Protein AF-A0A6A4VUD3-F1 (afdb_monomer_lite)

Structure (mmCIF, N/CA/C/O backbone):
data_AF-A0A6A4VUD3-F1
#
_entry.id   AF-A0A6A4VUD3-F1
#
loop_
_atom_site.group_PDB
_atom_site.id
_atom_site.type_symbol
_atom_site.label_atom_id
_atom_site.label_alt_id
_atom_site.label_comp_id
_atom_site.label_asym_id
_atom_site.label_entity_id
_atom_site.label_seq_id
_atom_site.pdbx_PDB_ins_code
_atom_site.Cartn_x
_atom_site.Cartn_y
_atom_site.Cartn_z
_atom_site.occupancy
_atom_site.B_iso_or_equiv
_atom_site.auth_seq_id
_atom_site.auth_comp_id
_atom_site.auth_asym_id
_atom_site.auth_atom_id
_atom_site.pdbx_PDB_model_num
ATOM 1 N N . MET A 1 1 ? 8.828 24.201 6.295 1.00 48.22 1 MET A N 1
ATOM 2 C CA . MET A 1 1 ? 9.411 23.206 5.362 1.00 48.22 1 MET A CA 1
ATOM 3 C C . MET A 1 1 ? 9.014 23.513 3.926 1.00 48.22 1 MET A C 1
ATOM 5 O O . MET A 1 1 ? 9.882 23.499 3.075 1.00 48.22 1 MET A O 1
ATOM 9 N N . PHE A 1 2 ? 7.766 23.915 3.685 1.00 53.97 2 PHE A N 1
ATOM 10 C CA . PHE A 1 2 ? 7.379 24.713 2.520 1.00 53.97 2 PHE A CA 1
ATOM 11 C C . PHE A 1 2 ? 7.100 26.137 3.000 1.00 53.97 2 PHE A C 1
ATOM 13 O O . PHE A 1 2 ? 6.564 26.294 4.096 1.00 53.97 2 PHE A O 1
ATOM 20 N N . GLY A 1 3 ? 7.533 27.161 2.265 1.00 50.88 3 GLY A N 1
ATOM 21 C CA . GLY A 1 3 ? 7.106 28.534 2.554 1.00 50.88 3 GLY A CA 1
ATOM 22 C C . GLY A 1 3 ? 5.672 28.762 2.071 1.00 50.88 3 GLY A C 1
ATOM 23 O O . GLY A 1 3 ? 5.200 28.024 1.206 1.00 50.88 3 GLY A O 1
ATOM 24 N N . ASP A 1 4 ? 5.014 29.824 2.543 1.00 54.38 4 ASP A N 1
ATOM 25 C CA . ASP A 1 4 ? 3.637 30.198 2.149 1.00 54.38 4 ASP A CA 1
ATOM 26 C C . ASP A 1 4 ? 3.449 30.364 0.625 1.00 54.38 4 ASP A C 1
ATOM 28 O O . ASP A 1 4 ? 2.333 30.381 0.116 1.00 54.38 4 ASP A O 1
ATOM 32 N N . ARG A 1 5 ? 4.555 30.465 -0.123 1.00 57.94 5 ARG A N 1
ATOM 33 C CA . ARG A 1 5 ? 4.596 30.639 -1.581 1.00 57.94 5 ARG A CA 1
ATOM 34 C C . ARG A 1 5 ? 4.678 29.335 -2.390 1.00 57.94 5 ARG A C 1
ATOM 36 O O . ARG A 1 5 ? 4.616 29.410 -3.612 1.00 57.94 5 ARG A O 1
ATOM 43 N N . GLN A 1 6 ? 4.855 28.164 -1.767 1.00 66.44 6 GLN A N 1
ATOM 44 C CA . GLN A 1 6 ? 4.996 26.877 -2.477 1.00 66.44 6 GLN A CA 1
ATOM 45 C C . GLN A 1 6 ? 4.337 25.716 -1.711 1.00 66.44 6 GLN A C 1
ATOM 47 O O . GLN A 1 6 ? 5.043 24.880 -1.150 1.00 66.44 6 GLN A O 1
ATOM 52 N N . PRO A 1 7 ? 2.996 25.634 -1.666 1.00 72.81 7 PRO A N 1
ATOM 53 C CA . PRO A 1 7 ? 2.314 24.518 -1.015 1.00 72.81 7 PRO A CA 1
ATOM 54 C C . PRO A 1 7 ? 2.674 23.169 -1.673 1.00 72.81 7 PRO A C 1
ATOM 56 O O . PRO A 1 7 ? 2.957 23.123 -2.876 1.00 72.81 7 PRO A O 1
ATOM 59 N N . PRO A 1 8 ? 2.657 22.056 -0.913 1.00 80.44 8 PRO A N 1
ATOM 60 C CA . PRO A 1 8 ? 2.875 20.735 -1.483 1.00 80.44 8 PRO A CA 1
ATOM 61 C C . PRO A 1 8 ? 1.734 20.404 -2.447 1.00 80.44 8 PRO A C 1
ATOM 63 O O . PRO A 1 8 ? 0.557 20.481 -2.098 1.00 80.44 8 PRO A O 1
ATOM 66 N N . ALA A 1 9 ? 2.093 20.021 -3.665 1.00 81.88 9 ALA A N 1
ATOM 67 C CA . ALA A 1 9 ? 1.135 19.677 -4.706 1.00 81.88 9 ALA A CA 1
ATOM 68 C C . ALA A 1 9 ? 0.648 18.223 -4.572 1.00 81.88 9 ALA A C 1
ATOM 70 O O . ALA A 1 9 ? -0.494 17.911 -4.910 1.00 81.88 9 ALA A O 1
ATOM 71 N N . MET A 1 10 ? 1.483 17.334 -4.025 1.00 86.38 10 MET A N 1
ATOM 72 C CA . MET A 1 10 ? 1.063 16.006 -3.576 1.00 86.38 10 MET A CA 1
ATOM 73 C C . MET A 1 10 ? 1.982 15.465 -2.479 1.00 86.38 10 MET A C 1
ATOM 75 O O . MET A 1 10 ? 3.083 15.969 -2.265 1.00 86.38 10 MET A O 1
ATOM 79 N N . PHE A 1 11 ? 1.559 14.377 -1.841 1.00 85.62 11 PHE A N 1
ATOM 80 C CA . PHE A 1 11 ? 2.422 13.522 -1.036 1.00 85.62 11 PHE A CA 1
ATOM 81 C C . PHE A 1 11 ? 2.721 12.216 -1.779 1.00 85.62 11 PHE A C 1
ATOM 83 O O . PHE A 1 11 ? 1.830 11.401 -2.039 1.00 85.62 11 PHE A O 1
ATOM 90 N N . GLY A 1 12 ? 3.994 12.003 -2.096 1.00 74.75 12 GLY A N 1
ATOM 91 C CA . GLY A 1 12 ? 4.517 10.740 -2.587 1.00 74.75 12 GLY A CA 1
ATOM 92 C C . GLY A 1 12 ? 4.528 9.686 -1.484 1.00 74.75 12 GLY A C 1
ATOM 93 O O . GLY A 1 12 ? 5.087 9.910 -0.412 1.00 74.75 12 GLY A O 1
ATOM 94 N N . CYS A 1 13 ? 3.930 8.521 -1.729 1.00 71.38 13 CYS A N 1
ATOM 95 C CA . CYS A 1 13 ? 4.134 7.361 -0.860 1.00 71.38 13 CYS A CA 1
ATOM 96 C C . CYS A 1 13 ? 5.482 6.724 -1.196 1.00 71.38 13 CYS A C 1
ATOM 98 O O . CYS A 1 13 ? 5.595 6.064 -2.230 1.00 71.38 13 CYS A O 1
ATOM 100 N N . SER A 1 14 ? 6.488 6.896 -0.334 1.00 58.22 14 SER A N 1
ATOM 101 C CA . SER A 1 14 ? 7.755 6.204 -0.560 1.00 58.22 14 SER A CA 1
ATOM 102 C C . SER A 1 14 ? 7.587 4.708 -0.297 1.00 58.22 14 SER A C 1
ATOM 104 O O . SER A 1 14 ? 7.007 4.292 0.709 1.00 58.22 14 SER A O 1
ATOM 106 N N . SER A 1 15 ? 8.126 3.879 -1.192 1.00 52.06 15 SER A N 1
ATOM 107 C CA . SER A 1 15 ? 8.236 2.423 -1.011 1.00 52.06 15 SER A CA 1
ATOM 108 C C . SER A 1 15 ? 9.250 2.040 0.083 1.00 52.06 15 SER A C 1
ATOM 110 O O . SER A 1 15 ? 9.605 0.877 0.218 1.00 52.06 15 SER A O 1
ATOM 112 N N . GLY A 1 16 ? 9.815 3.018 0.801 1.00 38.66 16 GLY A N 1
ATOM 113 C CA . GLY A 1 16 ? 10.961 2.877 1.699 1.00 38.66 16 GLY A CA 1
ATOM 114 C C . GLY A 1 16 ? 10.610 2.853 3.185 1.00 38.66 16 GLY A C 1
ATOM 115 O O . GLY A 1 16 ? 11.385 3.377 3.985 1.00 38.66 16 GLY A O 1
ATOM 116 N N . THR A 1 17 ? 9.463 2.299 3.581 1.00 31.08 17 THR A N 1
ATOM 117 C CA . THR A 1 17 ? 9.112 2.189 5.006 1.00 31.08 17 THR A CA 1
ATOM 118 C C . THR A 1 17 ? 8.615 0.813 5.391 1.00 31.08 17 THR A C 1
ATOM 120 O O . THR A 1 17 ? 7.594 0.338 4.899 1.00 31.08 17 THR A O 1
ATOM 123 N N . THR A 1 18 ? 9.281 0.251 6.386 1.00 33.78 18 THR A N 1
ATOM 124 C CA . THR A 1 18 ? 8.828 -0.862 7.209 1.00 33.78 18 THR A CA 1
ATOM 125 C C . THR A 1 18 ? 7.771 -0.333 8.186 1.00 33.78 18 THR A C 1
ATOM 127 O O . THR A 1 18 ? 8.076 0.086 9.298 1.00 33.78 18 THR A O 1
ATOM 130 N N . GLY A 1 19 ? 6.520 -0.224 7.719 1.00 44.88 19 GLY A N 1
ATOM 131 C CA . GLY A 1 19 ? 5.388 0.324 8.483 1.00 44.88 19 GLY A CA 1
ATOM 132 C C . GLY A 1 19 ? 4.463 1.220 7.647 1.00 44.88 19 GLY A C 1
ATOM 133 O O . GLY A 1 19 ? 4.246 0.973 6.461 1.00 44.88 19 GLY A O 1
ATOM 134 N N . ARG A 1 20 ? 3.891 2.274 8.256 1.00 42.91 20 ARG A N 1
ATOM 135 C CA . ARG A 1 20 ? 3.111 3.288 7.515 1.00 42.91 20 ARG A CA 1
ATOM 136 C C . ARG A 1 20 ? 4.016 3.983 6.487 1.00 42.91 20 ARG A C 1
ATOM 138 O O . ARG A 1 20 ? 5.039 4.545 6.869 1.00 42.91 20 ARG A O 1
ATOM 145 N N . ALA A 1 21 ? 3.596 3.972 5.218 1.00 55.03 21 ALA A N 1
ATOM 146 C CA . ALA A 1 21 ? 4.251 4.676 4.111 1.00 55.03 21 ALA A CA 1
ATOM 147 C C . ALA A 1 21 ? 4.629 6.113 4.501 1.00 55.03 21 ALA A C 1
ATOM 149 O O . ALA A 1 21 ? 3.755 6.883 4.911 1.00 55.03 21 ALA A O 1
ATOM 150 N N . LYS A 1 22 ? 5.911 6.480 4.349 1.00 66.75 22 LYS A N 1
ATOM 151 C CA . LYS A 1 22 ? 6.366 7.875 4.474 1.00 66.75 22 LYS A CA 1
ATOM 152 C C . LYS A 1 22 ? 5.592 8.710 3.455 1.00 66.75 22 LYS A C 1
ATOM 154 O O . LYS A 1 22 ? 5.577 8.382 2.267 1.00 66.75 22 LYS A O 1
ATOM 159 N N . LEU A 1 23 ? 4.964 9.782 3.930 1.00 75.62 23 LEU A N 1
ATOM 160 C CA . LEU A 1 23 ? 4.346 10.799 3.089 1.00 75.62 23 LEU A CA 1
ATOM 161 C C . LEU A 1 23 ? 5.409 11.848 2.772 1.00 75.62 23 LEU A C 1
ATOM 163 O O . LEU A 1 23 ? 5.705 12.711 3.594 1.00 75.62 23 LEU A O 1
ATOM 167 N N . ILE A 1 24 ? 6.020 11.719 1.599 1.00 79.81 24 ILE A N 1
ATOM 168 C CA . ILE A 1 24 ? 7.062 12.617 1.101 1.00 79.81 24 ILE A CA 1
ATOM 169 C C . ILE A 1 24 ? 6.363 13.782 0.406 1.00 79.81 24 ILE A C 1
ATOM 171 O O . ILE A 1 24 ? 5.692 13.556 -0.599 1.00 79.81 24 ILE A O 1
ATOM 175 N N . PRO A 1 25 ? 6.447 15.011 0.923 1.00 81.94 25 PRO A N 1
ATOM 176 C CA . PRO A 1 25 ? 5.811 16.136 0.265 1.00 81.94 25 PRO A CA 1
ATOM 177 C C . PRO A 1 25 ? 6.563 16.492 -1.021 1.00 81.94 25 PRO A C 1
ATOM 179 O O . PRO A 1 25 ? 7.790 16.533 -1.038 1.00 81.94 25 PRO A O 1
ATOM 182 N N . ILE A 1 26 ? 5.820 16.759 -2.091 1.00 79.69 26 ILE A N 1
ATOM 183 C CA . ILE A 1 26 ? 6.361 17.094 -3.410 1.00 79.69 26 ILE A CA 1
ATOM 184 C C . ILE A 1 26 ? 5.827 18.467 -3.815 1.00 79.69 26 ILE A C 1
ATOM 186 O O . ILE A 1 26 ? 4.614 18.699 -3.814 1.00 79.69 26 ILE A O 1
ATOM 190 N N . SER A 1 27 ? 6.730 19.390 -4.147 1.00 77.88 27 SER A N 1
ATOM 191 C CA . SER A 1 27 ? 6.359 20.701 -4.694 1.00 77.88 27 SER A CA 1
ATOM 192 C C . SER A 1 27 ? 5.841 20.574 -6.134 1.00 77.88 27 SER A C 1
ATOM 194 O O . SER A 1 27 ? 6.136 19.599 -6.820 1.00 77.88 27 SER A O 1
ATOM 196 N N . ALA A 1 28 ? 5.111 21.577 -6.634 1.00 76.25 28 ALA A N 1
ATOM 197 C CA . ALA A 1 28 ? 4.695 21.606 -8.043 1.00 76.25 28 ALA A CA 1
ATOM 198 C C . ALA A 1 28 ? 5.894 21.513 -9.011 1.00 76.25 28 ALA A C 1
ATOM 200 O O . ALA A 1 28 ? 5.818 20.811 -10.012 1.00 76.25 28 ALA A O 1
ATOM 201 N N . ARG A 1 29 ? 7.030 22.138 -8.663 1.00 71.06 29 ARG A N 1
ATOM 202 C CA . ARG A 1 29 ? 8.289 22.028 -9.419 1.00 71.06 29 ARG A CA 1
ATOM 203 C C . ARG A 1 29 ? 8.883 20.617 -9.359 1.00 71.06 29 ARG A C 1
ATOM 205 O O . ARG A 1 29 ? 9.349 20.122 -10.371 1.00 71.06 29 ARG A O 1
ATOM 212 N N . GLY A 1 30 ? 8.823 19.951 -8.204 1.00 68.19 30 GLY A N 1
ATOM 213 C CA . GLY A 1 30 ? 9.257 18.553 -8.066 1.00 68.19 30 GLY A CA 1
ATOM 214 C C . GLY A 1 30 ? 8.349 17.541 -8.782 1.00 68.19 30 GLY A C 1
ATOM 215 O O . GLY A 1 30 ? 8.758 16.408 -9.012 1.00 68.19 30 GLY A O 1
ATOM 216 N N . LEU A 1 31 ? 7.124 17.942 -9.131 1.00 67.00 31 LEU A N 1
ATOM 217 C CA . LEU A 1 31 ? 6.171 17.169 -9.932 1.00 67.00 31 LEU A CA 1
ATOM 218 C C . LEU A 1 31 ? 6.374 17.333 -11.442 1.00 67.00 31 LEU A C 1
ATOM 220 O O . LEU A 1 31 ? 5.863 16.501 -12.194 1.00 67.00 31 LEU A O 1
ATOM 224 N N . ASP A 1 32 ? 7.118 18.351 -11.893 1.00 65.00 32 ASP A N 1
ATOM 225 C CA . ASP A 1 32 ? 7.431 18.590 -13.310 1.00 65.00 32 ASP A CA 1
ATOM 226 C C . ASP A 1 32 ? 8.533 17.648 -13.829 1.00 65.00 32 ASP A C 1
ATOM 228 O O . ASP A 1 32 ? 9.509 18.003 -14.486 1.00 65.00 32 ASP A O 1
ATOM 232 N N . PHE A 1 33 ? 8.349 16.374 -13.505 1.00 58.47 33 PHE A N 1
ATOM 233 C CA . PHE A 1 33 ? 9.180 15.258 -13.915 1.00 58.47 33 PHE A CA 1
ATOM 234 C C . PHE A 1 33 ? 9.116 15.044 -15.440 1.00 58.47 33 PHE A C 1
ATOM 236 O O . PHE A 1 33 ? 10.004 14.430 -16.022 1.00 58.47 33 PHE A O 1
ATOM 243 N N . THR A 1 34 ? 8.082 15.576 -16.106 1.00 49.38 34 THR A N 1
ATOM 244 C CA . THR A 1 34 ? 7.882 15.451 -17.558 1.00 49.38 34 THR A CA 1
ATOM 245 C C . THR A 1 34 ? 8.868 16.311 -18.341 1.00 49.38 34 THR A C 1
ATOM 247 O O . THR A 1 34 ? 9.446 15.797 -19.290 1.00 49.38 34 THR A O 1
ATOM 250 N N . ALA A 1 35 ? 9.129 17.564 -17.949 1.00 51.12 35 ALA A N 1
ATOM 251 C CA . ALA A 1 35 ? 10.166 18.380 -18.594 1.00 51.12 35 ALA A CA 1
ATOM 252 C C . ALA A 1 35 ? 11.569 17.768 -18.417 1.00 51.12 35 ALA A C 1
ATOM 254 O O . ALA A 1 35 ? 12.383 17.779 -19.337 1.00 51.12 35 ALA A O 1
ATOM 255 N N . MET A 1 36 ? 11.815 17.156 -17.257 1.00 55.09 36 MET A N 1
ATOM 256 C CA . MET A 1 36 ? 13.069 16.489 -16.900 1.00 55.09 36 MET A CA 1
ATOM 257 C C . MET A 1 36 ? 13.301 15.192 -17.697 1.00 55.09 36 MET A C 1
ATOM 259 O O . MET A 1 36 ? 14.375 14.997 -18.260 1.00 55.09 36 MET A O 1
ATOM 263 N N . VAL A 1 37 ? 12.288 14.326 -17.814 1.00 55.09 37 VAL A N 1
ATOM 264 C CA . VAL A 1 37 ? 12.354 13.099 -18.632 1.00 55.09 37 VAL A CA 1
ATOM 265 C C . VAL A 1 37 ? 12.295 13.411 -20.136 1.00 55.09 37 VAL A C 1
ATOM 267 O O . VAL A 1 37 ? 12.931 12.730 -20.937 1.00 55.09 37 VAL A O 1
ATOM 270 N N . ALA A 1 38 ? 11.580 14.462 -20.548 1.00 49.38 38 ALA A N 1
ATOM 271 C CA . ALA A 1 38 ? 11.576 14.930 -21.934 1.00 49.38 38 ALA A CA 1
ATOM 272 C C . ALA A 1 38 ? 12.927 15.543 -22.338 1.00 49.38 38 ALA A C 1
ATOM 274 O O . ALA A 1 38 ? 13.391 15.285 -23.444 1.00 49.38 38 ALA A O 1
ATOM 275 N N . GLY A 1 39 ? 13.601 16.276 -21.442 1.00 50.47 39 GLY A N 1
ATOM 276 C CA . GLY A 1 39 ? 15.002 16.674 -21.621 1.00 50.47 39 GLY A CA 1
ATOM 277 C C . GLY A 1 39 ? 15.933 15.458 -21.709 1.00 50.47 39 GLY A C 1
ATOM 278 O O . GLY A 1 39 ? 16.760 15.375 -22.613 1.00 50.47 39 GLY A O 1
ATOM 279 N N . PHE A 1 40 ? 15.718 14.456 -20.849 1.00 51.38 40 PHE A N 1
ATOM 280 C CA . PHE A 1 40 ? 16.481 13.201 -20.809 1.00 51.38 40 PHE A CA 1
ATOM 281 C C . PHE A 1 40 ? 16.442 12.408 -22.131 1.00 51.38 40 PHE A C 1
ATOM 283 O O . PHE A 1 40 ? 17.481 11.932 -22.583 1.00 51.38 40 PHE A O 1
ATOM 290 N N . TYR A 1 41 ? 15.275 12.285 -22.776 1.00 51.66 41 TYR A N 1
ATOM 291 C CA . TYR A 1 41 ? 15.155 11.624 -24.086 1.00 51.66 41 TYR A CA 1
ATOM 292 C C . TYR A 1 41 ? 15.453 12.555 -25.273 1.00 51.66 41 TYR A C 1
ATOM 294 O O . TYR A 1 41 ? 15.824 12.081 -26.345 1.00 51.66 41 TYR A O 1
ATOM 302 N N . GLY A 1 42 ? 15.277 13.868 -25.101 1.00 47.19 42 GLY A N 1
ATOM 303 C CA . GLY A 1 42 ? 15.281 14.841 -26.191 1.00 47.19 42 GLY A CA 1
ATOM 304 C C . GLY A 1 42 ? 16.631 15.484 -26.525 1.00 47.19 42 GLY A C 1
ATOM 305 O O . GLY A 1 42 ? 16.857 15.758 -27.701 1.00 47.19 42 GLY A O 1
ATOM 306 N N . SER A 1 43 ? 17.517 15.746 -25.550 1.00 43.72 43 SER A N 1
ATOM 307 C CA . SER A 1 43 ? 18.684 16.627 -25.783 1.00 43.72 43 SER A CA 1
ATOM 308 C C . SER A 1 43 ? 20.071 15.991 -25.643 1.00 43.72 43 SER A C 1
ATOM 310 O O . SER A 1 43 ? 20.984 16.461 -26.309 1.00 43.72 43 SER A O 1
ATOM 312 N N . GLU A 1 44 ? 20.261 14.943 -24.831 1.00 44.25 44 GLU A N 1
ATOM 313 C CA . GLU A 1 44 ? 21.619 14.485 -24.444 1.00 44.25 44 GLU A CA 1
ATOM 314 C C . GLU A 1 44 ? 21.983 13.053 -24.888 1.00 44.25 44 GLU A C 1
ATOM 316 O O . GLU A 1 44 ? 23.157 12.687 -24.894 1.00 44.25 44 GLU A O 1
ATOM 321 N N . GLN A 1 45 ? 21.016 12.218 -25.293 1.00 50.75 45 GLN A N 1
ATOM 322 C CA . GLN A 1 45 ? 21.310 10.819 -25.648 1.00 50.75 45 GLN A CA 1
ATOM 323 C C . GLN A 1 45 ? 21.892 10.630 -27.053 1.00 50.75 45 GLN A C 1
ATOM 325 O O . GLN A 1 45 ? 22.608 9.657 -27.253 1.00 50.75 45 GLN A O 1
ATOM 330 N N . ARG A 1 46 ? 21.642 11.535 -28.009 1.00 49.56 46 ARG A N 1
ATOM 331 C CA . ARG A 1 46 ? 22.015 11.330 -29.426 1.00 49.56 46 ARG A CA 1
ATOM 332 C C . ARG A 1 46 ? 23.524 11.227 -29.672 1.00 49.56 46 ARG A C 1
ATOM 334 O O . ARG A 1 46 ? 23.925 10.470 -30.551 1.00 49.56 46 ARG A O 1
ATOM 341 N N . ASP A 1 47 ? 24.326 11.945 -28.887 1.00 45.59 47 ASP A N 1
ATOM 342 C CA . ASP A 1 47 ? 25.784 12.012 -29.064 1.00 45.59 47 ASP A CA 1
ATOM 343 C C . ASP A 1 47 ? 26.549 11.033 -28.153 1.00 45.59 47 ASP A C 1
ATOM 345 O O . ASP A 1 47 ? 27.701 10.700 -28.425 1.00 45.59 47 ASP A O 1
ATOM 349 N N . LEU A 1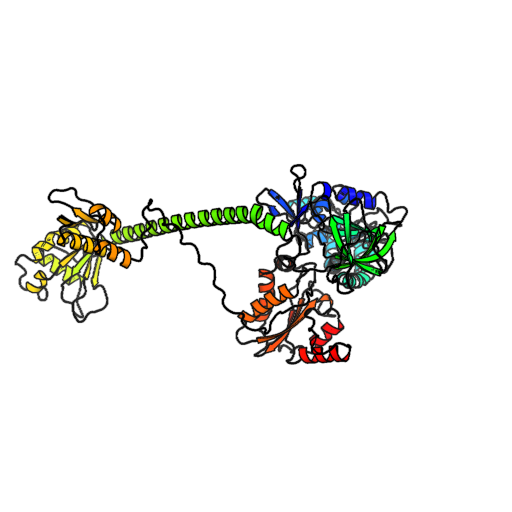 48 ? 25.915 10.540 -27.080 1.00 47.53 48 LEU A N 1
ATOM 350 C CA . LEU A 1 48 ? 26.539 9.655 -26.088 1.00 47.53 48 LEU A CA 1
ATOM 351 C C . LEU A 1 48 ? 26.125 8.183 -26.240 1.00 47.53 48 LEU A C 1
ATOM 353 O O . LEU A 1 48 ? 26.866 7.306 -25.797 1.00 47.53 48 LEU A O 1
ATOM 357 N N . LEU A 1 49 ? 24.959 7.896 -26.837 1.00 51.78 49 LEU A N 1
ATOM 358 C CA . LEU A 1 49 ? 24.360 6.561 -26.908 1.00 51.78 49 LEU A CA 1
ATOM 359 C C . LEU A 1 49 ? 23.603 6.362 -28.242 1.00 51.78 49 LEU A C 1
ATOM 361 O O . LEU A 1 49 ? 22.797 7.212 -28.610 1.00 51.78 49 LEU A O 1
ATOM 365 N N . PRO A 1 50 ? 23.754 5.234 -28.964 1.00 53.06 50 PRO A N 1
ATOM 366 C CA . PRO A 1 50 ? 22.924 4.925 -30.132 1.00 53.06 50 PRO A CA 1
ATOM 367 C C . PRO A 1 50 ? 21.526 4.461 -29.682 1.00 53.06 50 PRO A C 1
ATOM 369 O O . PRO A 1 50 ? 21.166 3.295 -29.823 1.00 53.06 50 PRO A O 1
ATOM 372 N N . ILE A 1 51 ? 20.751 5.356 -29.067 1.00 52.47 51 ILE A N 1
ATOM 373 C CA . ILE A 1 51 ? 19.406 5.067 -28.562 1.00 52.47 51 ILE A CA 1
ATOM 374 C C . ILE A 1 51 ? 18.363 5.594 -29.544 1.00 52.47 51 ILE A C 1
ATOM 376 O O . ILE A 1 51 ? 18.362 6.768 -29.913 1.00 52.47 51 ILE A O 1
ATOM 380 N N . SER A 1 52 ? 17.444 4.715 -29.939 1.00 55.97 52 SER A N 1
ATOM 381 C CA . SER A 1 52 ? 16.313 5.072 -30.787 1.00 55.97 52 SER A CA 1
ATOM 382 C C . SER A 1 52 ? 15.177 5.724 -29.987 1.00 55.97 52 SER A C 1
ATOM 384 O O . SER A 1 52 ? 14.844 5.278 -28.888 1.00 55.97 52 SER A O 1
ATOM 386 N N . LEU A 1 53 ? 14.545 6.752 -30.566 1.00 59.38 53 LEU A N 1
ATOM 387 C CA . LEU A 1 53 ? 13.247 7.305 -30.134 1.00 59.38 53 LEU A CA 1
ATOM 388 C C . LEU A 1 53 ? 12.060 6.511 -30.720 1.00 59.38 53 LEU A C 1
ATOM 390 O O . LEU A 1 53 ? 10.939 7.016 -30.782 1.00 59.38 53 LEU A O 1
ATOM 394 N N . GLY A 1 54 ? 12.314 5.294 -31.207 1.00 66.44 54 GLY A N 1
ATOM 395 C CA . GLY A 1 54 ? 11.309 4.396 -31.760 1.00 66.44 54 GLY A CA 1
ATOM 396 C C . GLY A 1 54 ? 10.212 4.021 -30.761 1.00 66.44 54 GLY A C 1
ATOM 397 O O . GLY A 1 54 ? 10.311 4.263 -29.556 1.00 66.44 54 GLY A O 1
ATOM 398 N N . ARG A 1 55 ? 9.145 3.412 -31.286 1.00 80.19 55 ARG A N 1
ATOM 399 C CA . ARG A 1 55 ? 7.958 3.001 -30.523 1.00 80.19 55 ARG A CA 1
ATOM 400 C C . ARG A 1 55 ? 8.351 2.147 -29.315 1.00 80.19 55 ARG A C 1
ATOM 402 O O . ARG A 1 55 ? 9.070 1.155 -29.461 1.00 80.19 55 ARG A O 1
ATOM 409 N N . SER A 1 56 ? 7.842 2.513 -28.140 1.00 84.88 56 SER A N 1
ATOM 410 C CA . SER A 1 56 ? 8.085 1.787 -26.895 1.00 84.88 56 SER A CA 1
ATOM 411 C C . SER A 1 56 ? 6.891 0.934 -26.472 1.00 84.88 56 SER A C 1
ATOM 413 O O . SER A 1 56 ? 5.765 1.426 -26.353 1.00 84.88 56 SER A O 1
ATOM 415 N N . LEU A 1 57 ? 7.154 -0.342 -26.186 1.00 90.19 57 LEU A N 1
ATOM 416 C CA . LEU A 1 57 ? 6.237 -1.206 -25.455 1.00 90.19 57 LEU A CA 1
ATOM 417 C C . LEU A 1 57 ? 6.401 -0.944 -23.954 1.00 90.19 57 LEU A C 1
ATOM 419 O O . LEU A 1 57 ? 7.463 -1.174 -23.373 1.00 90.19 57 LEU A O 1
ATOM 423 N N . SER A 1 58 ? 5.314 -0.519 -23.318 1.00 85.06 58 SER A N 1
ATOM 424 C CA . SER A 1 58 ? 5.234 -0.350 -21.869 1.00 85.06 58 SER A CA 1
ATOM 425 C C . SER A 1 58 ? 3.839 -0.705 -21.357 1.00 85.06 58 SER A C 1
ATOM 427 O O . SER A 1 58 ? 2.857 -0.725 -22.102 1.00 85.06 58 SER A O 1
ATOM 429 N N . THR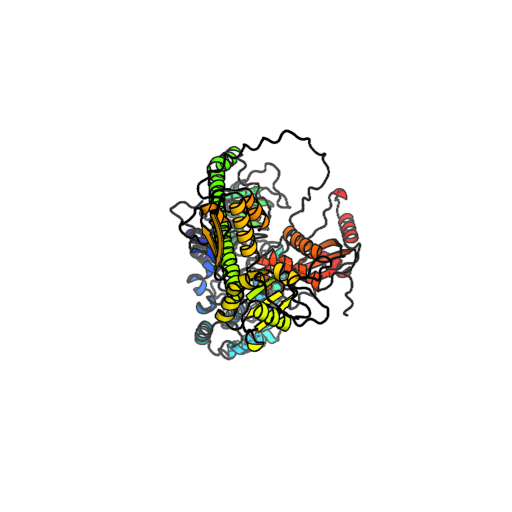 A 1 59 ? 3.747 -0.996 -20.061 1.00 85.81 59 THR A N 1
ATOM 430 C CA . THR A 1 59 ? 2.470 -1.240 -19.379 1.00 85.81 59 THR A CA 1
ATOM 431 C C . THR A 1 59 ? 2.264 -0.213 -18.283 1.00 85.81 59 THR A C 1
ATOM 433 O O . THR A 1 59 ? 3.185 0.056 -17.508 1.00 85.81 59 THR A O 1
ATOM 436 N N . PHE A 1 60 ? 1.043 0.298 -18.160 1.00 83.38 60 PHE A N 1
ATOM 437 C CA . PHE A 1 60 ? 0.690 1.277 -17.143 1.00 83.38 60 PHE A CA 1
ATOM 438 C C . PHE A 1 60 ? -0.567 0.843 -16.395 1.00 83.38 60 PHE A C 1
ATOM 440 O O . PHE A 1 60 ? -1.579 0.543 -17.015 1.00 83.38 60 PHE A O 1
ATOM 447 N N . CYS A 1 61 ? -0.495 0.838 -15.064 1.00 83.12 61 CYS A N 1
ATOM 448 C CA . CYS A 1 61 ? -1.639 0.606 -14.188 1.00 83.12 61 CYS A CA 1
ATOM 449 C C . CYS A 1 61 ? -1.955 1.907 -13.452 1.00 83.12 61 CYS A C 1
ATOM 451 O O . CYS A 1 61 ? -1.107 2.436 -12.725 1.00 83.12 61 CYS A O 1
ATOM 453 N N . ALA A 1 62 ? -3.185 2.392 -13.602 1.00 82.19 62 ALA A N 1
ATOM 454 C CA . ALA A 1 62 ? -3.645 3.629 -13.000 1.00 82.19 62 ALA A CA 1
ATOM 455 C C . ALA A 1 62 ? -3.475 3.591 -11.469 1.00 82.19 62 ALA A C 1
ATOM 457 O O . ALA A 1 62 ? -3.963 2.666 -10.803 1.00 82.19 62 ALA A O 1
ATOM 458 N N . PRO A 1 63 ? -2.783 4.580 -10.875 1.00 76.56 63 PRO A N 1
ATOM 459 C CA . PRO A 1 63 ? -2.610 4.639 -9.435 1.00 76.56 63 PRO A CA 1
ATOM 460 C C . PRO A 1 63 ? -3.940 4.961 -8.748 1.00 76.56 63 PRO A C 1
ATOM 462 O O . PRO A 1 63 ? -4.707 5.814 -9.188 1.00 76.56 63 PRO A O 1
ATOM 465 N N . ARG A 1 64 ? -4.184 4.326 -7.597 1.00 76.69 64 ARG A N 1
ATOM 466 C CA . ARG A 1 64 ? -5.268 4.734 -6.696 1.00 76.69 64 ARG A CA 1
ATOM 467 C C . ARG A 1 64 ? -4.771 5.831 -5.768 1.00 76.69 64 ARG A C 1
ATOM 469 O O . ARG A 1 64 ? -3.842 5.608 -4.988 1.00 76.69 64 ARG A O 1
ATOM 476 N N . TYR A 1 65 ? -5.407 6.992 -5.841 1.00 83.25 65 TYR A N 1
ATOM 477 C CA . TYR A 1 65 ? -5.089 8.127 -4.986 1.00 83.25 65 TYR A CA 1
ATOM 478 C C . TYR A 1 65 ? -5.863 8.080 -3.671 1.00 83.25 65 TYR A C 1
ATOM 480 O O . TYR A 1 65 ? -7.011 7.644 -3.611 1.00 83.25 65 TYR A O 1
ATOM 488 N N . ARG A 1 66 ? -5.212 8.558 -2.614 1.00 84.69 66 ARG A N 1
ATOM 489 C CA . ARG A 1 66 ? -5.845 8.962 -1.355 1.00 84.69 66 ARG A CA 1
ATOM 490 C C . ARG A 1 66 ? -5.720 10.476 -1.217 1.00 84.69 66 ARG A C 1
ATOM 492 O O . ARG A 1 66 ? -4.991 11.098 -1.985 1.00 84.69 66 ARG A O 1
ATOM 499 N N . PHE A 1 67 ? -6.399 11.057 -0.239 1.00 86.62 67 PHE A N 1
ATOM 500 C CA . PHE A 1 67 ? -6.349 12.493 0.018 1.00 86.62 67 PHE A CA 1
ATOM 501 C C . PHE A 1 67 ? -6.106 12.749 1.505 1.00 86.62 67 PHE A C 1
ATOM 503 O O . PHE A 1 67 ? -6.517 11.942 2.340 1.00 86.62 67 PHE A O 1
ATOM 510 N N . THR A 1 68 ? -5.387 13.824 1.829 1.00 84.69 68 THR A N 1
ATOM 511 C CA . THR A 1 68 ? -5.307 14.346 3.202 1.00 84.69 68 THR A CA 1
ATOM 512 C C . THR A 1 68 ? -6.659 14.929 3.621 1.00 84.69 68 THR A C 1
ATOM 514 O O . THR A 1 68 ? -7.493 15.222 2.764 1.00 84.69 68 THR A O 1
ATOM 517 N N . ASP A 1 69 ? -6.853 15.189 4.917 1.00 82.88 69 ASP A N 1
ATOM 518 C CA . ASP A 1 69 ? -8.063 15.861 5.430 1.00 82.88 69 ASP A CA 1
ATOM 519 C C . ASP A 1 69 ? -8.272 17.255 4.806 1.00 82.88 69 ASP A C 1
ATOM 521 O O . ASP A 1 69 ? -9.395 17.728 4.667 1.00 82.88 69 ASP A O 1
ATOM 525 N N . SER A 1 70 ? -7.182 17.895 4.373 1.00 83.62 70 SER A N 1
ATOM 526 C CA . SER A 1 70 ? -7.175 19.166 3.640 1.00 83.62 70 SER A CA 1
ATOM 527 C C . SER A 1 70 ? -7.336 19.031 2.116 1.00 83.62 70 SER A C 1
ATOM 529 O O . SER A 1 70 ? -7.250 20.031 1.409 1.00 83.62 70 SER A O 1
ATOM 531 N N . GLY A 1 71 ? -7.537 17.819 1.588 1.00 85.81 71 GLY A N 1
ATOM 532 C CA . GLY A 1 71 ? -7.773 17.563 0.162 1.00 85.81 71 GLY A CA 1
ATOM 533 C C . GLY A 1 71 ? -6.521 17.409 -0.714 1.00 85.81 71 GLY A C 1
ATOM 534 O O . GLY A 1 71 ? -6.638 17.363 -1.937 1.00 85.81 71 GLY A O 1
ATOM 535 N N . ILE A 1 72 ? -5.318 17.298 -0.140 1.00 87.44 72 ILE A N 1
ATOM 536 C CA . ILE A 1 72 ? -4.065 17.145 -0.901 1.00 87.44 72 ILE A CA 1
ATOM 537 C C . ILE A 1 72 ? -3.894 15.688 -1.339 1.00 87.44 72 ILE A C 1
ATOM 539 O O . ILE A 1 72 ? -4.041 14.761 -0.542 1.00 87.44 72 ILE A O 1
ATOM 543 N N . LYS A 1 73 ? -3.548 15.477 -2.611 1.00 87.25 73 LYS A N 1
ATOM 544 C CA . LYS A 1 73 ? -3.387 14.150 -3.220 1.00 87.25 73 LYS A CA 1
ATOM 545 C C . LYS A 1 73 ? -2.239 13.357 -2.576 1.00 87.25 73 LYS A C 1
ATOM 547 O O . LYS A 1 73 ? -1.147 13.879 -2.378 1.00 87.25 73 LYS A O 1
ATOM 552 N N . ILE A 1 74 ? -2.464 12.069 -2.324 1.00 85.81 74 ILE A N 1
ATOM 553 C CA . ILE A 1 74 ? -1.497 11.096 -1.801 1.00 85.81 74 ILE A CA 1
ATOM 554 C C . ILE A 1 74 ? -1.414 9.913 -2.775 1.00 85.81 74 ILE A C 1
ATOM 556 O O . ILE A 1 74 ? -2.425 9.256 -3.037 1.00 85.81 74 ILE A O 1
ATOM 560 N N . GLY A 1 75 ? -0.226 9.593 -3.292 1.00 78.25 75 GLY A N 1
ATOM 561 C CA . GLY A 1 75 ? -0.069 8.482 -4.237 1.00 78.25 75 GLY A CA 1
ATOM 562 C C . GLY A 1 75 ? 1.349 8.279 -4.768 1.00 78.25 75 GLY A C 1
ATOM 563 O O . GLY A 1 75 ? 2.314 8.802 -4.219 1.00 78.25 75 GLY A O 1
ATOM 564 N N . SER A 1 76 ? 1.477 7.487 -5.836 1.00 77.12 76 SER A N 1
ATOM 565 C CA . SER A 1 76 ? 2.755 7.281 -6.531 1.00 77.12 76 SER A CA 1
ATOM 566 C C . SER A 1 76 ? 3.104 8.507 -7.375 1.00 77.12 76 SER A C 1
ATOM 568 O O . SER A 1 76 ? 2.322 8.903 -8.241 1.00 77.12 76 SER A O 1
ATOM 570 N N . VAL A 1 77 ? 4.280 9.092 -7.133 1.00 72.75 77 VAL A N 1
ATOM 571 C CA . VAL A 1 77 ? 4.782 10.254 -7.889 1.00 72.75 77 VAL A CA 1
ATOM 572 C C . VAL A 1 77 ? 5.022 9.865 -9.348 1.00 72.75 77 VAL A C 1
ATOM 574 O O . VAL A 1 77 ? 4.474 10.495 -10.245 1.00 72.75 77 VAL A O 1
ATOM 577 N N . MET A 1 78 ? 5.730 8.754 -9.580 1.00 71.00 78 MET A N 1
ATOM 578 C CA . MET A 1 78 ? 6.037 8.252 -10.925 1.00 71.00 78 MET A CA 1
ATOM 579 C C . MET A 1 78 ? 4.772 7.948 -11.733 1.00 71.00 78 MET A C 1
ATOM 581 O O . MET A 1 78 ? 4.641 8.378 -12.872 1.00 71.00 78 MET A O 1
ATOM 585 N N . ALA A 1 79 ? 3.804 7.249 -11.134 1.00 74.00 79 ALA A N 1
ATOM 586 C CA . ALA A 1 79 ? 2.570 6.924 -11.845 1.00 74.00 79 ALA A CA 1
ATOM 587 C C . ALA A 1 79 ? 1.748 8.181 -12.180 1.00 74.00 79 ALA A C 1
ATOM 589 O O . ALA A 1 79 ? 1.043 8.195 -13.178 1.00 74.00 79 ALA A O 1
ATOM 590 N N . THR A 1 80 ? 1.859 9.239 -11.372 1.00 73.50 80 THR A N 1
ATOM 591 C CA . THR A 1 80 ? 1.218 10.534 -11.651 1.00 73.50 80 THR A CA 1
ATOM 592 C C . THR A 1 80 ? 1.921 11.271 -12.789 1.00 73.50 80 THR A C 1
ATOM 594 O O . THR A 1 80 ? 1.253 11.808 -13.662 1.00 73.50 80 THR A O 1
ATOM 597 N N . ALA A 1 81 ? 3.257 11.264 -12.814 1.00 68.56 81 ALA A N 1
ATOM 598 C CA . ALA A 1 81 ? 4.044 11.900 -13.870 1.00 68.56 81 ALA A CA 1
ATOM 599 C C . ALA A 1 81 ? 3.842 11.242 -15.246 1.00 68.56 81 ALA A C 1
ATOM 601 O O . ALA A 1 81 ? 3.772 11.929 -16.260 1.00 68.56 81 ALA A O 1
ATOM 602 N N . MET A 1 82 ? 3.697 9.915 -15.274 1.00 68.31 82 MET A N 1
ATOM 603 C CA . MET A 1 82 ? 3.498 9.134 -16.501 1.00 68.31 82 MET A CA 1
ATOM 604 C C . MET A 1 82 ? 2.136 9.364 -17.174 1.00 68.31 82 MET A C 1
ATOM 606 O O . MET A 1 82 ? 1.960 8.947 -18.309 1.00 68.31 82 MET A O 1
ATOM 610 N N . GLN A 1 83 ? 1.181 10.039 -16.524 1.00 67.31 83 GLN A N 1
ATOM 611 C CA . GLN A 1 83 ? -0.105 10.418 -17.134 1.00 67.31 83 GLN A CA 1
ATOM 612 C C . GLN A 1 83 ? -0.004 11.659 -18.045 1.00 67.31 83 GLN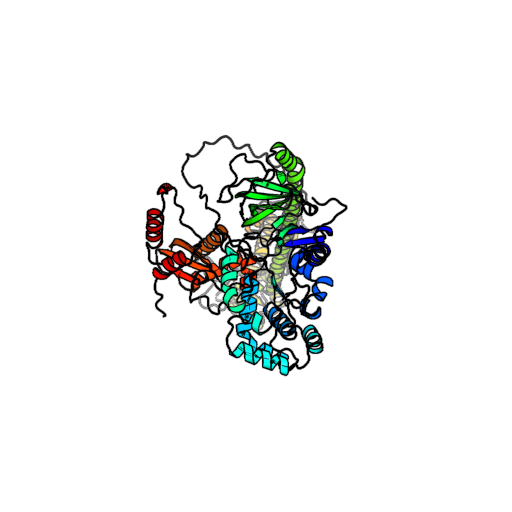 A C 1
ATOM 614 O O . GLN A 1 83 ? -1.027 12.214 -18.443 1.00 67.31 83 GLN A O 1
ATOM 619 N N . SER A 1 84 ? 1.207 12.138 -18.353 1.00 64.81 84 SER A N 1
ATOM 620 C CA . SER A 1 84 ? 1.405 13.315 -19.198 1.00 64.81 84 SER A CA 1
ATOM 621 C C . SER A 1 84 ? 1.244 13.005 -20.700 1.00 64.81 84 SER A C 1
ATOM 623 O O . SER A 1 84 ? 1.558 11.897 -21.149 1.00 64.81 84 SER A O 1
ATOM 625 N N . PRO A 1 85 ? 0.811 13.987 -21.519 1.00 63.25 85 PRO A N 1
ATOM 626 C CA . PRO A 1 85 ? 0.661 13.805 -22.967 1.00 63.25 85 PRO A CA 1
ATOM 627 C C . PRO A 1 85 ? 1.947 13.337 -23.667 1.00 63.25 85 PRO A C 1
ATOM 629 O O . PRO A 1 85 ? 1.893 12.523 -24.584 1.00 63.25 85 PRO A O 1
ATOM 632 N N . THR A 1 86 ? 3.114 13.790 -23.199 1.00 60.00 86 THR A N 1
ATOM 633 C CA . THR A 1 86 ? 4.423 13.430 -23.765 1.00 60.00 86 THR A CA 1
ATOM 634 C C . THR A 1 86 ? 4.737 11.941 -23.622 1.00 60.00 86 THR A C 1
ATOM 636 O O . THR A 1 86 ? 5.245 11.334 -24.561 1.00 60.00 86 THR A O 1
ATOM 639 N N . ALA A 1 87 ? 4.394 11.328 -22.483 1.00 61.81 87 ALA A N 1
ATOM 640 C CA . ALA A 1 87 ? 4.601 9.895 -22.264 1.00 61.81 87 ALA A CA 1
ATOM 641 C C . ALA A 1 87 ? 3.723 9.035 -23.193 1.00 61.81 87 ALA A C 1
ATOM 643 O O . ALA A 1 87 ? 4.127 7.948 -23.599 1.00 61.81 87 ALA A O 1
ATOM 644 N N . THR A 1 88 ? 2.551 9.550 -23.580 1.00 63.91 88 THR A N 1
ATOM 645 C CA . THR A 1 88 ? 1.629 8.860 -24.495 1.00 63.91 88 THR A CA 1
ATOM 646 C C . THR A 1 88 ? 2.153 8.859 -25.940 1.00 63.91 88 THR A C 1
ATOM 648 O O . THR A 1 88 ? 1.939 7.899 -26.669 1.00 63.91 88 THR A O 1
ATOM 651 N N . LEU A 1 89 ? 2.885 9.898 -26.363 1.00 64.69 89 LEU A N 1
ATOM 652 C CA . LEU A 1 89 ? 3.363 10.033 -27.749 1.00 64.69 89 LEU A CA 1
ATOM 653 C C . LEU A 1 89 ? 4.440 9.009 -28.149 1.00 64.69 89 LEU A C 1
ATOM 655 O O . LEU A 1 89 ? 4.574 8.703 -29.332 1.00 64.69 89 LEU A O 1
ATOM 659 N N . LEU A 1 90 ? 5.208 8.491 -27.187 1.00 65.19 90 LEU A N 1
ATOM 660 C CA . LEU A 1 90 ? 6.307 7.545 -27.434 1.00 65.19 90 LEU A CA 1
ATOM 661 C C . LEU A 1 90 ? 5.902 6.073 -27.227 1.00 65.19 90 LEU A C 1
ATOM 663 O O . LEU A 1 90 ? 6.618 5.165 -27.656 1.00 65.19 90 LEU A O 1
ATOM 667 N N . GLY A 1 91 ? 4.767 5.824 -26.571 1.00 76.12 91 GLY A N 1
ATOM 668 C CA . GLY A 1 91 ? 4.296 4.484 -26.224 1.00 76.12 91 GLY A CA 1
ATOM 669 C C . GLY A 1 91 ? 3.353 3.871 -27.262 1.00 76.12 91 GLY A C 1
ATOM 670 O O . GLY A 1 91 ? 2.688 4.566 -28.024 1.00 76.12 91 GLY A O 1
ATOM 671 N N . THR A 1 92 ? 3.238 2.543 -27.261 1.00 85.50 92 THR A N 1
ATOM 672 C CA . THR A 1 92 ? 2.182 1.821 -27.999 1.00 85.50 92 THR A CA 1
ATOM 673 C C . THR A 1 92 ? 0.824 1.857 -27.292 1.00 85.50 92 THR A C 1
ATOM 675 O O . THR A 1 92 ? -0.181 1.440 -27.864 1.00 85.50 92 THR A O 1
ATOM 678 N N . LEU A 1 93 ? 0.786 2.313 -26.038 1.00 87.62 93 LEU A N 1
ATOM 679 C CA . LEU A 1 93 ? -0.392 2.282 -25.182 1.00 87.62 93 LEU A CA 1
ATOM 680 C C . LEU A 1 93 ? -1.295 3.507 -25.435 1.00 87.62 93 LEU A C 1
ATOM 682 O O . LEU A 1 93 ? -0.819 4.635 -25.300 1.00 87.62 93 LEU A O 1
ATOM 686 N N . PRO A 1 94 ? -2.591 3.327 -25.749 1.00 88.69 94 PRO A N 1
ATOM 687 C CA . PRO A 1 94 ? -3.502 4.452 -25.936 1.00 88.69 94 PRO A CA 1
ATOM 688 C C . PRO A 1 94 ? -3.876 5.124 -24.596 1.00 88.69 94 PRO A C 1
ATOM 690 O O . PRO A 1 94 ? -3.911 4.439 -23.564 1.00 88.69 94 PRO A O 1
ATOM 693 N N . PRO A 1 95 ? -4.221 6.430 -24.586 1.00 86.75 95 PRO A N 1
ATOM 694 C CA . PRO A 1 95 ? -4.626 7.157 -23.376 1.00 86.75 95 PRO A CA 1
ATOM 695 C C . PRO A 1 95 ? -5.733 6.463 -22.573 1.00 86.75 95 PRO A C 1
ATOM 697 O O . PRO A 1 95 ? -5.712 6.450 -21.343 1.00 86.75 95 PRO A O 1
ATOM 700 N N . GLU A 1 96 ? -6.692 5.842 -23.258 1.00 89.94 96 GLU A N 1
ATOM 701 C CA . GLU A 1 96 ? -7.830 5.158 -22.649 1.00 89.94 96 GLU A CA 1
ATOM 702 C C . GLU A 1 96 ? -7.384 3.977 -21.782 1.00 89.94 96 GLU A C 1
ATOM 704 O O . GLU A 1 96 ? -7.939 3.758 -20.701 1.00 89.94 96 GLU A O 1
ATOM 709 N N . ALA A 1 97 ? -6.333 3.262 -22.195 1.00 89.56 97 ALA A N 1
ATOM 710 C CA . ALA A 1 97 ? -5.765 2.160 -21.423 1.00 89.56 97 ALA A CA 1
ATOM 711 C C . ALA A 1 97 ? -5.041 2.644 -20.155 1.00 89.56 97 ALA A C 1
ATOM 713 O O . ALA A 1 97 ? -4.942 1.896 -19.184 1.00 89.56 97 ALA A O 1
ATOM 714 N N . MET A 1 98 ? -4.602 3.908 -20.101 1.00 86.31 98 MET A N 1
ATOM 715 C CA . MET A 1 98 ? -3.927 4.465 -18.921 1.00 86.31 98 MET A CA 1
ATOM 716 C C . MET A 1 98 ? -4.867 4.673 -17.722 1.00 86.31 98 MET A C 1
ATOM 718 O O . MET A 1 98 ? -4.415 4.977 -16.619 1.00 86.31 98 MET A O 1
ATOM 722 N N . THR A 1 99 ? -6.176 4.497 -17.911 1.00 88.38 99 THR A N 1
ATOM 723 C CA . THR A 1 99 ? -7.186 4.591 -16.846 1.00 88.38 99 THR A CA 1
ATOM 724 C C . THR A 1 99 ? -7.437 3.261 -16.124 1.00 88.38 99 THR A C 1
ATOM 726 O O . THR A 1 99 ? -8.096 3.238 -15.081 1.00 88.38 99 THR A O 1
ATOM 729 N N . ILE A 1 100 ? -6.893 2.150 -16.634 1.00 89.19 100 ILE A N 1
ATOM 730 C CA . ILE A 1 100 ? -7.108 0.807 -16.086 1.00 89.19 100 ILE A CA 1
ATOM 731 C C . ILE A 1 100 ? -6.397 0.675 -14.734 1.00 89.19 100 ILE A C 1
ATOM 733 O O . ILE A 1 100 ? -5.179 0.782 -14.639 1.00 89.19 100 ILE A O 1
ATOM 737 N N . GLY A 1 101 ? -7.160 0.426 -13.667 1.00 83.06 101 GLY A N 1
ATOM 738 C CA . GLY A 1 101 ? -6.634 0.261 -12.303 1.00 83.06 101 GLY A CA 1
ATOM 739 C C . GLY A 1 101 ? -6.346 -1.186 -11.881 1.00 83.06 101 GLY A C 1
ATOM 740 O O . GLY A 1 101 ? -5.967 -1.410 -10.729 1.00 83.06 101 GLY A O 1
ATOM 741 N N . ASP A 1 102 ? -6.583 -2.155 -12.767 1.00 85.88 102 ASP A N 1
ATOM 742 C CA . ASP A 1 102 ? -6.327 -3.583 -12.560 1.00 85.88 102 ASP A CA 1
ATOM 743 C C . ASP A 1 102 ? -4.993 -3.987 -13.208 1.00 85.88 102 ASP A C 1
ATOM 745 O O . ASP A 1 102 ? -4.727 -3.644 -14.360 1.00 85.88 102 ASP A O 1
ATOM 749 N N . GLN A 1 103 ? -4.127 -4.679 -12.463 1.00 79.75 103 GLN A N 1
ATOM 750 C CA . GLN A 1 103 ? -2.758 -4.958 -12.911 1.00 79.75 103 GLN A CA 1
ATOM 751 C C . GLN A 1 103 ? -2.693 -5.997 -14.033 1.00 79.75 103 GLN A C 1
ATOM 753 O O . GLN A 1 103 ? -1.898 -5.823 -14.956 1.00 79.75 103 GLN A O 1
ATOM 758 N N . GLU A 1 104 ? -3.503 -7.055 -13.974 1.00 85.75 104 GLU A N 1
ATOM 759 C CA . GLU A 1 104 ? -3.516 -8.092 -15.011 1.00 85.75 104 GLU A CA 1
ATOM 760 C C . GLU A 1 104 ? -4.131 -7.551 -16.299 1.00 85.75 104 GLU A C 1
ATOM 762 O O . GLU A 1 104 ? -3.544 -7.701 -17.371 1.00 85.75 104 GLU A O 1
ATOM 767 N N . ALA A 1 105 ? -5.244 -6.820 -16.193 1.00 90.12 105 ALA A N 1
ATOM 768 C CA . ALA A 1 105 ? -5.859 -6.156 -17.335 1.00 90.12 105 ALA A CA 1
ATOM 769 C C . ALA A 1 105 ? -4.911 -5.132 -17.979 1.00 90.12 105 ALA A C 1
ATOM 771 O O . ALA A 1 105 ? -4.809 -5.080 -19.203 1.00 90.12 105 ALA A O 1
ATOM 772 N N . SER A 1 106 ? -4.167 -4.362 -17.177 1.00 90.81 106 SER A N 1
ATOM 773 C CA . SER A 1 106 ? -3.179 -3.397 -17.685 1.00 90.81 106 SER A CA 1
ATOM 774 C C . SER A 1 106 ? -2.043 -4.076 -18.456 1.00 90.81 106 SER A C 1
ATOM 776 O O . SER A 1 106 ? -1.638 -3.586 -19.511 1.00 90.81 106 SER A O 1
ATOM 778 N N . LYS A 1 107 ? -1.534 -5.216 -17.957 1.00 92.25 107 LYS A N 1
ATOM 779 C CA . LYS A 1 107 ? -0.520 -6.017 -18.664 1.00 92.25 107 LYS A CA 1
ATOM 780 C C . LYS A 1 107 ? -1.074 -6.569 -19.972 1.00 92.25 107 LYS A C 1
ATOM 782 O O . LYS A 1 107 ? -0.435 -6.418 -21.008 1.00 92.25 107 LYS A O 1
ATOM 787 N N . TYR A 1 108 ? -2.269 -7.156 -19.926 1.00 96.06 108 TYR A N 1
ATOM 788 C CA . TYR A 1 108 ? -2.918 -7.743 -21.093 1.00 96.06 108 TYR A CA 1
ATOM 789 C C . TYR A 1 108 ? -3.148 -6.707 -22.195 1.00 96.06 108 TYR A C 1
ATOM 791 O O . TYR A 1 108 ? -2.734 -6.913 -23.332 1.00 96.06 108 TYR A O 1
ATOM 799 N N . VAL A 1 109 ? -3.756 -5.566 -21.857 1.00 95.56 109 VAL A N 1
ATOM 800 C CA . VAL A 1 109 ? -4.030 -4.491 -22.820 1.00 95.56 109 VAL A CA 1
ATOM 801 C C . VAL A 1 109 ? -2.726 -3.888 -23.349 1.00 95.56 109 VAL A C 1
ATOM 803 O O . VAL A 1 109 ? -2.601 -3.700 -24.557 1.00 95.56 109 VAL A O 1
ATOM 806 N N . GLY A 1 110 ? -1.727 -3.644 -22.494 1.00 93.69 110 GLY A N 1
ATOM 807 C CA . GLY A 1 110 ? -0.434 -3.121 -22.942 1.00 93.69 110 GLY A CA 1
ATOM 808 C C . GLY A 1 110 ? 0.300 -4.055 -23.906 1.00 93.69 110 GLY A C 1
ATOM 809 O O . GLY A 1 110 ? 0.776 -3.602 -24.947 1.00 93.69 110 GLY A O 1
ATOM 810 N N . LEU A 1 111 ? 0.317 -5.362 -23.621 1.00 96.06 111 LEU A N 1
ATOM 811 C CA . LEU A 1 111 ? 0.862 -6.365 -24.539 1.00 96.06 111 LEU A CA 1
ATOM 812 C C . LEU A 1 111 ? 0.061 -6.436 -25.837 1.00 96.06 111 LEU A C 1
ATOM 814 O O . LEU A 1 111 ? 0.662 -6.437 -26.904 1.00 96.06 111 LEU A O 1
ATOM 818 N N . LEU A 1 112 ? -1.273 -6.452 -25.771 1.00 96.12 112 LEU A N 1
ATOM 819 C CA . LEU A 1 112 ? -2.125 -6.528 -26.959 1.00 96.12 112 LEU A CA 1
ATOM 820 C C . LEU A 1 112 ? -1.844 -5.368 -27.923 1.00 96.12 112 LEU A C 1
ATOM 822 O O . LEU A 1 112 ? -1.643 -5.602 -29.111 1.00 96.12 112 LEU A O 1
ATOM 826 N N . PHE A 1 113 ? -1.776 -4.132 -27.418 1.00 94.44 113 PHE A N 1
ATOM 827 C CA . PHE A 1 113 ? -1.471 -2.962 -28.245 1.00 94.44 113 PHE A CA 1
ATOM 828 C C . PHE A 1 113 ? -0.011 -2.912 -28.707 1.00 94.44 113 PHE A C 1
ATOM 830 O O . PHE A 1 113 ? 0.245 -2.474 -29.824 1.00 94.44 113 PHE A O 1
ATOM 837 N N . GLY A 1 114 ? 0.949 -3.376 -27.905 1.00 94.06 114 GLY A N 1
ATOM 838 C CA . GLY A 1 114 ? 2.345 -3.424 -28.342 1.00 94.06 114 GLY A CA 1
ATOM 839 C C . GLY A 1 114 ? 2.627 -4.504 -29.385 1.00 94.06 114 GLY A C 1
ATOM 840 O O . GLY A 1 114 ? 3.337 -4.246 -30.348 1.00 94.06 114 GLY A O 1
ATOM 841 N N . LEU A 1 115 ? 2.021 -5.689 -29.261 1.00 96.00 115 LEU A N 1
ATOM 842 C CA . LEU A 1 115 ? 2.187 -6.801 -30.207 1.00 96.00 115 LEU A CA 1
ATOM 843 C C . LEU A 1 115 ? 1.680 -6.472 -31.620 1.00 96.00 115 LEU A C 1
ATOM 845 O O . LEU A 1 115 ? 2.172 -7.055 -32.593 1.00 96.00 115 LEU A O 1
ATOM 849 N N . ARG A 1 116 ? 0.739 -5.525 -31.738 1.00 93.56 116 ARG A N 1
ATOM 850 C CA . ARG A 1 116 ? 0.258 -4.994 -33.023 1.00 93.56 116 ARG A CA 1
ATOM 851 C C . ARG A 1 116 ? 1.361 -4.344 -33.842 1.00 93.56 116 ARG A C 1
ATOM 853 O O . ARG A 1 116 ? 1.353 -4.475 -35.058 1.00 93.56 116 ARG A O 1
ATOM 860 N N . ASP A 1 117 ? 2.299 -3.659 -33.193 1.00 91.19 117 ASP A N 1
ATOM 861 C CA . ASP A 1 117 ? 3.322 -2.881 -33.883 1.00 91.19 117 ASP A CA 1
ATOM 862 C C . ASP A 1 117 ? 4.618 -3.700 -34.027 1.00 91.19 117 ASP A C 1
ATOM 864 O O . ASP A 1 117 ? 5.340 -3.896 -33.049 1.00 91.19 117 ASP A O 1
ATOM 868 N N . PRO A 1 118 ? 4.969 -4.198 -35.227 1.00 90.94 118 PRO A N 1
ATOM 869 C CA . PRO A 1 118 ? 6.224 -4.923 -35.425 1.00 90.94 118 PRO A CA 1
ATOM 870 C C . PRO A 1 118 ? 7.462 -4.018 -35.304 1.00 90.94 118 PRO A C 1
ATOM 872 O O . PRO A 1 118 ? 8.582 -4.527 -35.259 1.00 90.94 118 PRO A O 1
ATOM 875 N N . ASN A 1 119 ? 7.282 -2.692 -35.260 1.00 89.19 119 ASN A N 1
ATOM 876 C CA . ASN A 1 119 ? 8.357 -1.708 -35.172 1.00 89.19 119 ASN A CA 1
ATOM 877 C C . ASN A 1 119 ? 8.611 -1.229 -33.741 1.00 89.19 119 ASN A C 1
ATOM 879 O O . ASN A 1 119 ? 9.190 -0.162 -33.563 1.00 89.19 119 ASN A O 1
ATOM 883 N N . VAL A 1 120 ? 8.179 -1.971 -32.720 1.00 90.81 120 VAL A N 1
ATOM 884 C CA . VAL A 1 120 ? 8.624 -1.696 -31.351 1.00 90.81 120 VAL A CA 1
ATOM 885 C C . VAL A 1 120 ? 10.145 -1.829 -31.294 1.00 90.81 120 VAL A C 1
ATOM 887 O O . VAL A 1 120 ? 10.708 -2.875 -31.612 1.00 90.81 120 VAL A O 1
ATOM 890 N N . GLU A 1 121 ? 10.809 -0.755 -30.877 1.00 86.94 121 GLU A N 1
ATOM 891 C CA . GLU A 1 121 ? 12.273 -0.690 -30.780 1.00 86.94 121 GLU A CA 1
ATOM 892 C C . GLU A 1 121 ? 12.746 -0.754 -29.325 1.00 86.94 121 GLU A C 1
ATOM 894 O O . GLU A 1 121 ? 13.924 -1.005 -29.051 1.00 86.94 121 GLU A O 1
ATOM 899 N N . ARG A 1 122 ? 11.818 -0.540 -28.383 1.00 84.25 122 ARG A N 1
ATOM 900 C CA . ARG A 1 122 ? 12.107 -0.427 -26.958 1.00 84.25 122 ARG A CA 1
ATOM 901 C C . ARG A 1 122 ? 11.105 -1.165 -26.092 1.00 84.25 122 ARG A C 1
ATOM 903 O O . ARG A 1 122 ? 9.909 -1.175 -26.377 1.00 84.25 122 ARG A O 1
ATOM 910 N N . LEU A 1 123 ? 11.605 -1.707 -24.991 1.00 88.06 123 LEU A N 1
ATOM 911 C CA . LEU A 1 123 ? 10.799 -2.253 -23.909 1.00 88.06 123 LEU A CA 1
ATOM 912 C C . LEU A 1 123 ? 11.105 -1.491 -22.620 1.00 88.06 123 LEU A C 1
ATOM 914 O O . LEU A 1 123 ? 12.196 -1.629 -22.062 1.00 88.06 123 LEU A O 1
ATOM 918 N N . ASP A 1 124 ? 10.145 -0.699 -22.149 1.00 82.75 124 ASP A N 1
ATOM 919 C CA . ASP A 1 124 ? 10.302 0.122 -20.951 1.00 82.75 124 ASP A CA 1
ATOM 920 C C . ASP A 1 124 ? 9.513 -0.477 -19.776 1.00 82.75 124 ASP A C 1
ATOM 922 O O . ASP A 1 124 ? 8.314 -0.761 -19.854 1.00 82.75 124 ASP A O 1
ATOM 926 N N . GLY A 1 125 ? 10.194 -0.643 -18.645 1.00 78.94 125 GLY A N 1
ATOM 927 C CA . GLY A 1 125 ? 9.614 -1.129 -17.399 1.00 78.94 125 GLY A CA 1
ATOM 928 C C . GLY A 1 125 ? 10.128 -0.343 -16.201 1.00 78.94 125 GLY A C 1
ATOM 929 O O . GLY A 1 125 ? 11.201 0.252 -16.224 1.00 78.94 125 GLY A O 1
ATOM 930 N N . SER A 1 126 ? 9.364 -0.333 -15.110 1.00 73.50 126 SER A N 1
ATOM 931 C CA . SER A 1 126 ? 9.772 0.408 -13.913 1.00 73.50 126 SER A CA 1
ATOM 932 C C . SER A 1 126 ? 10.872 -0.298 -13.112 1.00 73.50 126 SER A C 1
ATOM 934 O O . SER A 1 126 ? 11.685 0.380 -12.492 1.00 73.50 126 SER A O 1
ATOM 936 N N . PHE A 1 127 ? 10.881 -1.638 -13.098 1.00 76.19 127 PHE A N 1
ATOM 937 C CA . PHE A 1 127 ? 11.847 -2.487 -12.386 1.00 76.19 127 PHE A CA 1
ATOM 938 C C . PHE A 1 127 ? 12.047 -3.819 -13.114 1.00 76.19 127 PHE A C 1
ATOM 940 O O . PHE A 1 127 ? 11.119 -4.314 -13.758 1.00 76.19 127 PHE A O 1
ATOM 947 N N . ALA A 1 128 ? 13.233 -4.424 -12.969 1.00 80.81 128 ALA A N 1
ATOM 948 C CA . ALA A 1 128 ? 13.550 -5.706 -13.606 1.00 80.81 128 ALA A CA 1
ATOM 949 C C . ALA A 1 128 ? 12.580 -6.826 -13.179 1.00 80.81 128 ALA A C 1
ATOM 951 O O . ALA A 1 128 ? 12.245 -7.691 -13.982 1.00 80.81 128 ALA A O 1
ATOM 952 N N . SER A 1 129 ? 12.057 -6.775 -11.949 1.00 77.12 129 SER A N 1
ATOM 953 C CA . SER A 1 129 ? 11.002 -7.686 -11.490 1.00 77.12 129 SER A CA 1
ATOM 954 C C . SER A 1 129 ? 9.714 -7.537 -12.300 1.00 77.12 129 SER A C 1
ATOM 956 O O . SER A 1 129 ? 9.166 -8.526 -12.778 1.00 77.12 129 SER A O 1
ATOM 958 N N . ASN A 1 130 ? 9.257 -6.303 -12.521 1.00 79.12 130 ASN A N 1
ATOM 959 C CA . ASN A 1 130 ? 8.064 -6.034 -13.319 1.00 79.12 130 ASN A CA 1
ATOM 960 C C . ASN A 1 130 ? 8.266 -6.501 -14.761 1.00 79.12 130 ASN A C 1
ATOM 962 O O . ASN A 1 130 ? 7.350 -7.094 -15.326 1.00 79.12 130 ASN A O 1
ATOM 966 N N . MET A 1 131 ? 9.474 -6.312 -15.300 1.00 85.62 131 MET A N 1
ATOM 967 C CA . MET A 1 131 ? 9.862 -6.823 -16.611 1.00 85.62 131 MET A CA 1
ATOM 968 C C . MET A 1 131 ? 9.709 -8.342 -16.690 1.00 85.62 131 MET A C 1
ATOM 970 O O . MET A 1 131 ? 8.990 -8.845 -17.548 1.00 85.62 131 MET A O 1
ATOM 974 N N . PHE A 1 132 ? 10.300 -9.072 -15.740 1.00 87.19 132 PHE A N 1
ATOM 975 C CA . PHE A 1 132 ? 10.170 -10.525 -15.674 1.00 87.19 132 PHE A CA 1
ATOM 976 C C . PHE A 1 132 ? 8.701 -10.957 -15.581 1.00 87.19 132 PHE A C 1
ATOM 978 O O . PHE A 1 132 ? 8.261 -11.816 -16.339 1.00 87.19 132 PHE A O 1
ATOM 985 N N . THR A 1 133 ? 7.907 -10.321 -14.712 1.00 85.12 133 THR A N 1
ATOM 986 C CA . THR A 1 133 ? 6.481 -10.669 -14.589 1.00 85.12 133 THR A CA 1
ATOM 987 C C . THR A 1 133 ? 5.668 -10.349 -15.841 1.00 85.12 133 THR A C 1
ATOM 989 O O . THR A 1 133 ? 4.625 -10.960 -16.038 1.00 85.12 133 THR A O 1
ATOM 992 N N . LEU A 1 134 ? 6.090 -9.381 -16.660 1.00 90.88 134 LEU A N 1
ATOM 993 C CA . LEU A 1 134 ? 5.444 -9.061 -17.931 1.00 90.88 134 LEU A CA 1
ATOM 994 C C . LEU A 1 134 ? 5.781 -10.111 -18.992 1.00 90.88 134 LEU A C 1
ATOM 996 O O . LEU A 1 134 ? 4.884 -10.584 -19.681 1.00 90.88 134 LEU A O 1
ATOM 1000 N N . LEU A 1 135 ? 7.055 -10.498 -19.087 1.00 93.94 135 LEU A N 1
ATOM 1001 C CA . LEU A 1 135 ? 7.532 -11.535 -20.006 1.00 93.94 135 LEU A CA 1
ATOM 1002 C C . LEU A 1 135 ? 6.901 -12.893 -19.688 1.00 93.94 135 LEU A C 1
ATOM 1004 O O . LEU A 1 135 ? 6.413 -13.574 -20.586 1.00 93.94 135 LEU A O 1
ATOM 1008 N N . LYS A 1 136 ? 6.822 -13.245 -18.401 1.00 90.88 136 LYS A N 1
ATOM 1009 C CA . LYS A 1 136 ? 6.147 -14.466 -17.962 1.00 90.88 136 LYS A CA 1
ATOM 1010 C C . LYS A 1 136 ? 4.644 -14.426 -18.249 1.00 90.88 136 LY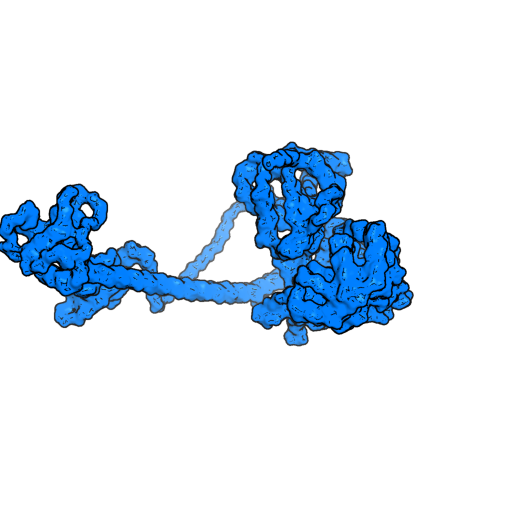S A C 1
ATOM 1012 O O . LYS A 1 136 ? 4.085 -15.397 -18.737 1.00 90.88 136 LYS A O 1
ATOM 1017 N N . PHE A 1 137 ? 4.000 -13.277 -18.038 1.00 91.94 137 PHE A N 1
ATOM 1018 C CA . PHE A 1 137 ? 2.592 -13.099 -18.395 1.00 91.94 137 PHE A CA 1
ATOM 1019 C C . PHE A 1 137 ? 2.360 -13.237 -19.909 1.00 91.94 137 PHE A C 1
ATOM 1021 O O . PHE A 1 137 ? 1.373 -13.831 -20.328 1.00 91.94 137 PHE A O 1
ATOM 1028 N N . LEU A 1 138 ? 3.268 -12.723 -20.745 1.00 96.56 138 LEU A N 1
ATOM 1029 C CA . LEU A 1 138 ? 3.207 -12.949 -22.189 1.00 96.56 138 LEU A CA 1
ATOM 1030 C C . LEU A 1 138 ? 3.267 -14.452 -22.507 1.00 96.56 138 LEU A C 1
ATOM 1032 O O . LEU A 1 138 ? 2.459 -14.925 -23.300 1.00 96.56 138 LEU A O 1
ATOM 1036 N N . GLU A 1 139 ? 4.167 -15.194 -21.860 1.00 95.94 139 GLU A N 1
ATOM 1037 C CA . GLU A 1 139 ? 4.288 -16.650 -22.012 1.00 95.94 139 GLU A CA 1
ATOM 1038 C C . GLU A 1 139 ? 3.034 -17.418 -21.604 1.00 95.94 139 GLU A C 1
ATOM 1040 O O . GLU A 1 139 ? 2.598 -18.313 -22.325 1.00 95.94 139 GLU A O 1
ATOM 1045 N N . ASP A 1 140 ? 2.411 -17.042 -20.496 1.00 94.12 140 ASP A N 1
ATOM 1046 C CA . ASP A 1 140 ? 1.259 -17.773 -19.977 1.00 94.12 140 ASP A CA 1
ATOM 1047 C C . ASP A 1 140 ? -0.049 -17.434 -20.728 1.00 94.12 140 ASP A C 1
ATOM 1049 O O . ASP A 1 140 ? -1.024 -18.187 -20.659 1.00 94.12 140 ASP A O 1
ATOM 1053 N N . HIS A 1 141 ? -0.093 -16.312 -21.463 1.00 95.69 141 HIS A N 1
ATOM 1054 C CA . HIS A 1 141 ? -1.326 -15.775 -22.058 1.00 95.69 141 HIS A CA 1
ATOM 1055 C C . HIS A 1 141 ? -1.278 -15.517 -23.575 1.00 95.69 141 HIS A C 1
ATOM 1057 O O . HIS A 1 141 ? -2.254 -14.991 -24.130 1.00 95.69 141 HIS A O 1
ATOM 1063 N N . TRP A 1 142 ? -0.200 -15.887 -24.278 1.00 97.56 142 TRP A N 1
ATOM 1064 C CA . TRP A 1 142 ? -0.020 -15.547 -25.697 1.00 97.56 142 TRP A CA 1
ATOM 1065 C C . TRP A 1 142 ? -1.160 -16.034 -26.604 1.00 97.56 142 TRP A C 1
ATOM 1067 O O . TRP A 1 142 ? -1.530 -15.319 -27.534 1.00 97.56 142 TRP A O 1
ATOM 1077 N N . GLN A 1 143 ? -1.778 -17.190 -26.329 1.00 97.50 143 GLN A N 1
ATOM 1078 C CA . GLN A 1 143 ? -2.876 -17.717 -27.154 1.00 97.50 143 GLN A CA 1
ATOM 1079 C C . GLN A 1 143 ? -4.100 -16.796 -27.119 1.00 97.50 143 GLN A C 1
ATOM 1081 O O . GLN A 1 143 ? -4.764 -16.584 -28.136 1.00 97.50 143 GLN A O 1
ATOM 1086 N N . SER A 1 144 ? -4.398 -16.228 -25.946 1.00 97.38 144 SER A N 1
ATOM 1087 C CA . SER A 1 144 ? -5.516 -15.291 -25.787 1.00 97.38 144 SER A CA 1
ATOM 1088 C C . SER A 1 144 ? -5.205 -13.963 -26.476 1.00 97.38 144 SER A C 1
ATOM 1090 O O . SER A 1 144 ? -6.046 -13.453 -27.217 1.00 97.38 144 SER A O 1
ATOM 1092 N N . LEU A 1 145 ? -3.970 -13.467 -26.329 1.00 97.81 145 LEU A N 1
ATOM 1093 C CA . LEU A 1 145 ? -3.495 -12.248 -26.992 1.00 97.81 145 LEU A CA 1
ATOM 1094 C C . LEU A 1 145 ? -3.563 -12.368 -28.524 1.00 97.81 145 LEU A C 1
ATOM 1096 O O . LEU A 1 145 ? -4.115 -11.492 -29.185 1.00 97.81 145 LEU A O 1
ATOM 1100 N N . VAL A 1 146 ? -3.074 -13.475 -29.092 1.00 98.12 146 VAL A N 1
ATOM 1101 C CA . VAL A 1 146 ? -3.136 -13.769 -30.535 1.00 98.12 146 VAL A CA 1
ATOM 1102 C C . VAL A 1 146 ? -4.581 -13.853 -31.025 1.00 98.12 146 VAL A C 1
ATOM 1104 O O . VAL A 1 146 ? -4.916 -13.291 -32.069 1.00 98.12 146 VAL A O 1
ATOM 1107 N N . ARG A 1 147 ? -5.460 -14.536 -30.284 1.00 97.75 147 ARG A N 1
ATOM 1108 C CA . ARG A 1 147 ? -6.880 -14.660 -30.639 1.00 97.75 147 ARG A CA 1
ATOM 1109 C C . ARG A 1 147 ? -7.571 -13.296 -30.680 1.00 97.75 147 ARG A C 1
ATOM 1111 O O . ARG A 1 147 ? -8.319 -13.029 -31.620 1.00 97.75 147 ARG A O 1
ATOM 1118 N N . ASP A 1 148 ? -7.345 -12.458 -29.677 1.00 97.44 148 ASP A N 1
ATOM 1119 C CA . ASP A 1 148 ? -7.977 -11.140 -29.570 1.00 97.44 148 ASP A CA 1
ATOM 1120 C C . ASP A 1 148 ? -7.436 -10.176 -30.627 1.00 97.44 148 ASP A C 1
ATOM 1122 O O . ASP A 1 148 ? -8.209 -9.445 -31.248 1.00 97.44 148 ASP A O 1
ATOM 1126 N N . LEU A 1 149 ? -6.134 -10.251 -30.915 1.00 96.69 149 LEU A N 1
ATOM 1127 C CA . LEU A 1 149 ? -5.495 -9.532 -32.013 1.00 96.69 149 LEU A CA 1
ATOM 1128 C C . LEU A 1 149 ? -6.085 -9.933 -33.374 1.00 96.69 149 LEU A C 1
ATOM 1130 O O . LEU A 1 149 ? -6.455 -9.079 -34.177 1.00 96.69 149 LEU A O 1
ATOM 1134 N N . ARG A 1 150 ? -6.254 -11.240 -33.611 1.00 97.88 150 ARG A N 1
ATOM 1135 C CA . ARG A 1 150 ? -6.864 -11.782 -34.835 1.00 97.88 150 ARG A CA 1
ATOM 1136 C C . ARG A 1 150 ? -8.308 -11.314 -35.016 1.00 97.88 150 ARG A C 1
ATOM 1138 O O . ARG A 1 150 ? -8.728 -11.059 -36.138 1.00 97.88 150 ARG A O 1
ATOM 1145 N N . ARG A 1 151 ? -9.072 -11.220 -33.924 1.00 96.56 151 ARG A N 1
ATOM 1146 C CA . ARG A 1 151 ? -10.474 -10.767 -33.931 1.00 96.56 151 ARG A CA 1
ATOM 1147 C C . ARG A 1 151 ? -10.622 -9.248 -33.937 1.00 96.56 151 ARG A C 1
ATOM 1149 O O . ARG A 1 151 ? -11.704 -8.771 -34.262 1.00 96.56 151 ARG A O 1
ATOM 1156 N N . GLY A 1 152 ? -9.585 -8.510 -33.545 1.00 96.25 152 GLY A N 1
ATOM 1157 C CA . GLY A 1 152 ? -9.655 -7.065 -33.354 1.00 96.25 152 GLY A CA 1
ATOM 1158 C C . GLY A 1 152 ? -10.551 -6.655 -32.189 1.00 96.25 152 GLY A C 1
ATOM 1159 O O . GLY A 1 152 ? -11.208 -5.624 -32.266 1.00 96.25 152 GLY A O 1
ATOM 1160 N N . ARG A 1 153 ? -10.652 -7.479 -31.139 1.00 95.75 153 ARG A N 1
ATOM 1161 C CA . ARG A 1 153 ? -11.556 -7.224 -30.009 1.00 95.75 153 ARG A CA 1
ATOM 1162 C C . ARG A 1 153 ? -11.049 -7.880 -28.730 1.00 95.75 153 ARG A C 1
ATOM 1164 O O . ARG A 1 153 ? -10.604 -9.024 -28.759 1.00 95.75 153 ARG A O 1
ATOM 1171 N N . LEU A 1 154 ? -11.175 -7.166 -27.615 1.00 95.81 154 LEU A N 1
ATOM 1172 C CA . LEU A 1 154 ? -10.763 -7.608 -26.283 1.00 95.81 154 LEU A CA 1
ATOM 1173 C C . LEU A 1 154 ? -11.702 -8.691 -25.718 1.00 95.81 154 LEU A C 1
ATOM 1175 O O . LEU A 1 154 ? -12.923 -8.515 -25.757 1.00 95.81 154 LEU A O 1
ATOM 1179 N N . ASP A 1 155 ? -11.151 -9.760 -25.132 1.00 93.06 155 ASP A N 1
ATOM 1180 C CA . ASP A 1 155 ? -11.916 -10.791 -24.411 1.00 93.06 155 ASP A CA 1
ATOM 1181 C C . ASP A 1 155 ? -12.744 -10.175 -23.270 1.00 93.06 155 ASP A C 1
ATOM 1183 O O . ASP A 1 155 ? -12.253 -9.366 -22.476 1.00 93.06 155 ASP A O 1
ATOM 1187 N N . GLU A 1 156 ? -14.008 -10.585 -23.161 1.00 91.69 156 GLU A N 1
ATOM 1188 C CA . GLU A 1 156 ? -14.939 -10.168 -22.107 1.00 91.69 156 GLU A CA 1
ATOM 1189 C C . GLU A 1 156 ? -14.427 -10.515 -20.694 1.00 91.69 156 GLU A C 1
ATOM 1191 O O . GLU A 1 156 ? -14.794 -9.853 -19.726 1.00 91.69 156 GLU A O 1
ATOM 1196 N N . LYS A 1 157 ? -13.521 -11.494 -20.566 1.00 92.19 157 LYS A N 1
ATOM 1197 C CA . LYS A 1 157 ? -12.868 -11.863 -19.299 1.00 92.19 157 LYS A CA 1
ATOM 1198 C C . LYS A 1 157 ? -11.853 -10.837 -18.793 1.00 92.19 157 LYS A C 1
ATOM 1200 O O . LYS A 1 157 ? -11.522 -10.866 -17.611 1.00 92.19 157 LYS A O 1
ATOM 1205 N N . VAL A 1 158 ? -11.333 -9.953 -19.650 1.00 93.50 158 VAL A N 1
ATOM 1206 C CA . VAL A 1 158 ? -10.347 -8.944 -19.226 1.00 93.50 158 VAL A CA 1
ATOM 1207 C C . VAL A 1 158 ? -11.023 -7.955 -18.280 1.00 93.50 158 VAL A C 1
ATOM 1209 O O . VAL A 1 158 ? -12.042 -7.373 -18.634 1.00 93.50 158 VAL A O 1
ATOM 1212 N N . ASN A 1 159 ? -10.471 -7.741 -17.088 1.00 92.88 159 ASN A N 1
ATOM 1213 C CA . ASN A 1 159 ? -11.101 -6.924 -16.050 1.00 92.88 159 ASN A CA 1
ATOM 1214 C C . ASN A 1 159 ? -10.989 -5.408 -16.327 1.00 92.88 159 ASN A C 1
ATOM 1216 O O . ASN A 1 159 ? -10.142 -4.713 -15.766 1.00 92.88 159 ASN A O 1
ATOM 1220 N N . VAL A 1 160 ? -11.850 -4.888 -17.205 1.00 94.19 160 VAL A N 1
ATOM 1221 C CA . VAL A 1 160 ? -11.981 -3.456 -17.531 1.00 94.19 160 VAL A CA 1
ATOM 1222 C C . VAL A 1 160 ? -13.439 -3.008 -17.445 1.00 94.19 160 VAL A C 1
ATOM 1224 O O . VAL A 1 160 ? -14.359 -3.811 -17.611 1.00 94.19 160 VAL A O 1
ATOM 1227 N N . THR A 1 161 ? -13.672 -1.716 -17.195 1.00 94.62 161 THR A N 1
ATOM 1228 C CA . THR A 1 161 ? -15.036 -1.169 -17.169 1.00 94.62 161 THR A CA 1
ATOM 1229 C C . THR A 1 161 ? -15.670 -1.212 -18.567 1.00 94.62 161 THR A C 1
ATOM 1231 O O . THR A 1 161 ? -14.942 -1.144 -19.562 1.00 94.62 161 THR A O 1
ATOM 1234 N N . PRO A 1 162 ? -17.012 -1.282 -18.678 1.00 94.56 162 PRO A N 1
ATOM 1235 C CA . PRO A 1 162 ? -17.690 -1.286 -19.976 1.00 94.56 162 PRO A CA 1
ATOM 1236 C C . PRO A 1 162 ? -17.320 -0.086 -20.858 1.00 94.56 162 PRO A C 1
ATOM 1238 O O . PRO A 1 162 ? -17.054 -0.260 -22.041 1.00 94.56 162 PRO A O 1
ATOM 1241 N N . GLU A 1 163 ? -17.212 1.106 -20.264 1.00 95.56 163 GLU A N 1
ATOM 1242 C CA . GLU A 1 163 ? -16.833 2.334 -20.975 1.00 95.56 163 GLU A CA 1
ATOM 1243 C C . GLU A 1 163 ? -15.404 2.261 -21.539 1.00 95.56 163 GLU A C 1
ATOM 1245 O O . GLU A 1 163 ? -15.166 2.598 -22.697 1.00 95.56 163 GLU A O 1
ATOM 1250 N N . VAL A 1 164 ? -14.437 1.795 -20.738 1.00 94.81 164 VAL A N 1
ATOM 1251 C CA . VAL A 1 164 ? -13.050 1.638 -21.200 1.00 94.81 164 VAL A CA 1
ATOM 1252 C C . VAL A 1 164 ? -12.973 0.553 -22.272 1.00 94.81 164 VAL A C 1
ATOM 1254 O O . VAL A 1 164 ? -12.305 0.745 -23.284 1.00 94.81 164 VAL A O 1
ATOM 1257 N N . ARG A 1 165 ? -13.698 -0.560 -22.104 1.00 96.31 165 ARG A N 1
ATOM 1258 C CA . ARG A 1 165 ? -13.770 -1.637 -23.099 1.00 96.31 165 ARG A CA 1
ATOM 1259 C C . ARG A 1 165 ? -14.285 -1.139 -24.444 1.00 96.31 165 ARG A C 1
ATOM 1261 O O . ARG A 1 165 ? -13.704 -1.487 -25.466 1.00 96.31 165 ARG A O 1
ATOM 1268 N N . GLU A 1 166 ? -15.366 -0.365 -24.447 1.00 96.19 166 GLU A N 1
ATOM 1269 C CA . GLU A 1 166 ? -15.953 0.189 -25.668 1.00 96.19 166 GLU A CA 1
ATOM 1270 C C . GLU A 1 166 ? -14.933 1.044 -26.425 1.00 96.19 166 GLU A C 1
ATOM 1272 O O . GLU A 1 166 ? -14.684 0.798 -27.606 1.00 96.19 166 GLU A O 1
ATOM 1277 N N . LYS A 1 167 ? -14.258 1.963 -25.723 1.00 96.31 167 LYS A N 1
ATOM 1278 C CA . LYS A 1 167 ? -13.222 2.812 -26.323 1.00 96.31 167 LYS A CA 1
ATOM 1279 C C . LYS A 1 167 ? -12.042 1.999 -26.857 1.00 96.31 167 LYS A C 1
ATOM 1281 O O . LYS A 1 167 ? -11.628 2.206 -27.991 1.00 96.31 167 LYS A O 1
ATOM 1286 N N . LEU A 1 168 ? -11.530 1.038 -26.081 1.00 95.94 168 LEU A N 1
ATOM 1287 C CA . LEU A 1 168 ? -10.415 0.187 -26.514 1.00 95.94 168 LEU A CA 1
ATOM 1288 C C . LEU A 1 168 ? -10.782 -0.673 -27.726 1.00 95.94 168 LEU A C 1
ATOM 1290 O O . LEU A 1 168 ? -9.990 -0.771 -28.657 1.00 95.94 168 LEU A O 1
ATOM 1294 N N . ASN A 1 169 ? -11.981 -1.258 -27.750 1.00 96.25 169 ASN A N 1
ATOM 1295 C CA . ASN A 1 169 ? -12.463 -2.020 -28.901 1.00 96.25 169 ASN A CA 1
ATOM 1296 C C . ASN A 1 169 ? -12.641 -1.139 -30.144 1.00 96.25 169 ASN A C 1
ATOM 1298 O O . ASN A 1 169 ? -12.406 -1.620 -31.244 1.00 96.25 169 ASN A O 1
ATOM 1302 N N . GLY A 1 170 ? -12.992 0.142 -29.985 1.00 95.56 170 GLY A N 1
ATOM 1303 C CA . GLY A 1 170 ? -13.020 1.105 -31.090 1.00 95.56 170 GLY A CA 1
ATOM 1304 C C . GLY A 1 170 ? -11.641 1.398 -31.702 1.00 95.56 170 GLY A C 1
ATOM 1305 O O . GLY A 1 170 ? -11.563 1.807 -32.858 1.00 95.56 170 GLY A O 1
ATOM 1306 N N . LEU A 1 171 ? -10.556 1.165 -30.955 1.00 94.19 171 LEU A N 1
ATOM 1307 C CA . LEU A 1 171 ? -9.169 1.338 -31.413 1.00 94.19 171 LEU A CA 1
ATOM 1308 C C . LEU A 1 171 ? -8.545 0.046 -31.969 1.00 94.19 171 LEU A C 1
ATOM 1310 O O . LEU A 1 171 ? -7.478 0.087 -32.593 1.00 94.19 171 LEU A O 1
ATOM 1314 N N . LEU A 1 172 ? -9.165 -1.108 -31.719 1.00 94.50 172 LEU A N 1
ATOM 1315 C CA . LEU A 1 172 ? -8.707 -2.406 -32.202 1.00 94.50 172 LEU A CA 1
ATOM 1316 C C . LEU A 1 172 ? -9.325 -2.709 -33.571 1.00 94.50 172 LEU A C 1
ATOM 1318 O O . LEU A 1 172 ? -10.491 -2.431 -33.830 1.00 94.50 172 LEU A O 1
ATOM 1322 N N . GLN A 1 173 ? -8.522 -3.297 -34.456 1.00 93.62 173 GLN A N 1
ATOM 1323 C CA . GLN A 1 173 ? -8.968 -3.800 -35.753 1.00 93.62 173 GLN A CA 1
ATOM 1324 C C . GLN A 1 173 ? -8.478 -5.243 -35.927 1.00 93.62 173 GLN A C 1
ATOM 1326 O O . GLN A 1 173 ? -7.467 -5.599 -35.317 1.00 93.62 173 GLN A O 1
ATOM 1331 N N . PRO A 1 174 ? -9.185 -6.098 -36.691 1.00 96.81 174 PRO A N 1
ATOM 1332 C CA . PRO A 1 174 ? -8.745 -7.469 -36.931 1.00 96.81 174 PRO A CA 1
ATOM 1333 C C . PRO A 1 174 ? -7.393 -7.507 -37.651 1.00 96.81 174 PRO A C 1
ATOM 1335 O O . PRO A 1 174 ? -7.282 -7.020 -38.773 1.00 96.81 174 PRO A O 1
ATOM 1338 N N . GLU A 1 175 ? -6.383 -8.125 -37.033 1.00 95.88 175 GLU A N 1
ATOM 1339 C CA . GLU A 1 175 ? -5.019 -8.212 -37.584 1.00 95.88 175 GLU A CA 1
ATOM 1340 C C . GLU A 1 175 ? -4.570 -9.679 -37.744 1.00 95.88 175 GLU A C 1
ATOM 1342 O O . GLU A 1 175 ? -3.687 -10.163 -37.026 1.00 95.88 175 GLU A O 1
ATOM 1347 N N . PRO A 1 176 ? -5.198 -10.446 -38.659 1.00 97.06 176 PRO A N 1
ATOM 1348 C CA . PRO A 1 176 ? -4.993 -11.890 -38.767 1.00 97.06 176 PRO A CA 1
ATOM 1349 C C . PRO A 1 176 ? -3.585 -12.277 -39.233 1.00 97.06 176 PRO A C 1
ATOM 1351 O O . PRO A 1 176 ? -3.068 -13.307 -38.794 1.00 97.06 176 PRO A O 1
ATOM 1354 N N . GLU A 1 177 ? -2.951 -11.467 -40.084 1.00 97.44 177 GLU A N 1
ATOM 1355 C CA . GLU A 1 177 ? -1.587 -11.715 -40.564 1.00 97.44 177 GLU A CA 1
ATOM 1356 C C . GLU A 1 177 ? -0.578 -11.589 -39.423 1.00 97.44 177 GLU A C 1
ATOM 1358 O O . GLU A 1 177 ? 0.167 -12.531 -39.144 1.00 97.44 177 GLU A O 1
ATOM 1363 N N . ARG A 1 178 ? -0.622 -10.466 -38.692 1.00 96.88 178 ARG A N 1
ATOM 1364 C CA . ARG A 1 178 ? 0.240 -10.239 -37.530 1.00 96.88 178 ARG A CA 1
ATOM 1365 C C . ARG A 1 178 ? 0.013 -11.293 -36.448 1.00 96.88 178 ARG A C 1
ATOM 1367 O O . ARG A 1 178 ? 0.979 -11.828 -35.910 1.00 96.88 178 ARG A O 1
ATOM 1374 N N . ALA A 1 179 ? -1.242 -11.645 -36.169 1.00 98.06 179 ALA A N 1
ATOM 1375 C CA . ALA A 1 179 ? -1.573 -12.707 -35.222 1.00 98.06 179 ALA A CA 1
ATOM 1376 C C . ALA A 1 179 ? -0.964 -14.062 -35.623 1.00 98.06 179 ALA A C 1
ATOM 1378 O O . ALA A 1 179 ? -0.433 -14.767 -34.771 1.00 98.06 179 ALA A O 1
ATOM 1379 N N . SER A 1 180 ? -0.990 -14.409 -36.912 1.00 98.06 180 SER A N 1
ATOM 1380 C CA . SER A 1 180 ? -0.437 -15.678 -37.408 1.00 98.06 180 SER A CA 1
ATOM 1381 C C . SER A 1 180 ? 1.096 -15.703 -37.370 1.00 98.06 180 SER A C 1
ATOM 1383 O O . SER A 1 180 ? 1.678 -16.732 -37.038 1.00 98.06 180 SER A O 1
ATOM 1385 N N . GLN A 1 181 ? 1.756 -14.568 -37.630 1.00 97.81 181 GLN A N 1
ATOM 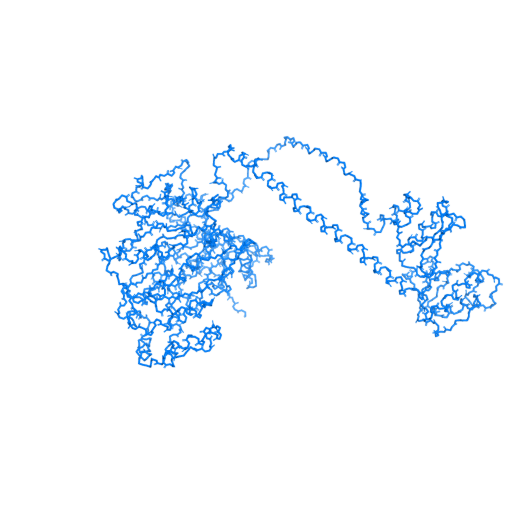1386 C CA . GLN A 1 181 ? 3.207 -14.425 -37.436 1.00 97.81 181 GLN A CA 1
ATOM 1387 C C . GLN A 1 181 ? 3.600 -14.639 -35.969 1.00 97.81 181 GLN A C 1
ATOM 1389 O O . GLN A 1 181 ? 4.519 -15.398 -35.674 1.00 97.81 181 GLN A O 1
ATOM 1394 N N . LEU A 1 182 ? 2.882 -13.996 -35.044 1.00 98.12 182 LEU A N 1
ATOM 1395 C CA . LEU A 1 182 ? 3.129 -14.124 -33.609 1.00 98.12 182 LEU A CA 1
ATOM 1396 C C . LEU A 1 182 ? 2.886 -15.555 -33.113 1.00 98.12 182 LEU A C 1
ATOM 1398 O O . LEU A 1 182 ? 3.718 -16.098 -32.394 1.00 98.12 182 LEU A O 1
ATOM 1402 N N . GLU A 1 183 ? 1.791 -16.190 -33.537 1.00 98.31 183 GLU A N 1
ATOM 1403 C CA . GLU A 1 183 ? 1.483 -17.593 -33.228 1.00 98.31 183 GLU A CA 1
ATOM 1404 C C . GLU A 1 183 ? 2.599 -18.541 -33.680 1.00 98.31 183 GLU A C 1
ATOM 1406 O O . GLU A 1 183 ? 3.000 -19.427 -32.921 1.00 98.31 183 GLU A O 1
ATOM 1411 N N . ALA A 1 184 ? 3.148 -18.322 -34.880 1.00 98.06 184 ALA A N 1
ATOM 1412 C CA . ALA A 1 184 ? 4.264 -19.108 -35.390 1.00 98.06 184 ALA A CA 1
ATOM 1413 C C . ALA A 1 184 ? 5.538 -18.938 -34.545 1.00 98.06 184 ALA A C 1
ATOM 1415 O O . ALA A 1 184 ? 6.252 -19.917 -34.335 1.00 98.06 184 ALA A O 1
ATOM 1416 N N . GLU A 1 185 ? 5.829 -17.735 -34.038 1.00 98.12 185 GLU A N 1
ATOM 1417 C CA . GLU A 1 185 ? 6.993 -17.511 -33.171 1.00 98.12 185 GLU A CA 1
ATOM 1418 C C . GLU A 1 185 ? 6.797 -18.051 -31.751 1.00 98.12 185 GLU A C 1
ATOM 1420 O O . GLU A 1 185 ? 7.693 -18.719 -31.230 1.00 98.12 185 GLU A O 1
ATOM 1425 N N . PHE A 1 186 ? 5.632 -17.838 -31.134 1.00 98.12 186 PHE A N 1
ATOM 1426 C CA . PHE A 1 186 ? 5.345 -18.351 -29.789 1.00 98.12 186 PHE A CA 1
ATOM 1427 C C . PHE A 1 186 ? 5.332 -19.883 -29.739 1.00 98.12 186 PHE A C 1
ATOM 1429 O O . PHE A 1 186 ? 5.808 -20.476 -28.771 1.00 98.12 186 PHE A O 1
ATOM 1436 N N . SER A 1 187 ? 4.864 -20.544 -30.803 1.00 96.44 187 SER A N 1
ATOM 1437 C CA . SER A 1 187 ? 4.819 -22.013 -30.880 1.00 96.44 187 SER A CA 1
ATOM 1438 C C . SER A 1 187 ? 6.204 -22.675 -30.883 1.00 96.44 187 SER A C 1
ATOM 1440 O O . SER A 1 187 ? 6.311 -23.866 -30.606 1.00 96.44 187 SER A O 1
ATOM 1442 N N . LYS A 1 188 ? 7.274 -21.920 -31.170 1.00 96.94 188 LYS A N 1
ATOM 1443 C CA . LYS A 1 188 ? 8.667 -22.402 -31.125 1.00 96.94 188 LYS A CA 1
ATOM 1444 C C . LYS A 1 188 ? 9.274 -22.356 -29.712 1.00 96.94 188 LYS A C 1
ATOM 1446 O O . LYS A 1 188 ? 10.430 -22.731 -29.550 1.00 96.94 188 LYS A O 1
ATOM 1451 N N . GLY A 1 189 ? 8.531 -21.882 -28.708 1.00 95.88 189 GLY A N 1
ATOM 1452 C CA . GLY A 1 189 ? 9.025 -21.625 -27.350 1.00 95.88 189 GLY A CA 1
ATOM 1453 C C . GLY A 1 189 ? 9.346 -20.147 -27.114 1.00 95.88 189 GLY A C 1
ATOM 1454 O O . GLY A 1 189 ? 9.108 -19.314 -27.989 1.00 95.88 189 GLY A O 1
ATOM 1455 N N . PHE A 1 190 ? 9.877 -19.808 -25.934 1.00 96.50 190 PHE A N 1
ATOM 1456 C CA . PHE A 1 190 ? 10.071 -18.418 -25.480 1.00 96.50 190 PHE A CA 1
ATOM 1457 C C . PHE A 1 190 ? 11.530 -17.938 -25.446 1.00 96.50 190 PHE A C 1
ATOM 1459 O O . PHE A 1 190 ? 11.792 -16.774 -25.138 1.00 96.50 190 PHE A O 1
ATOM 1466 N N . ASP A 1 191 ? 12.468 -18.784 -25.864 1.00 95.50 191 ASP A N 1
ATOM 1467 C CA . ASP A 1 191 ? 13.872 -18.401 -25.984 1.00 95.50 191 ASP A CA 1
ATOM 1468 C C . ASP A 1 191 ? 14.044 -17.283 -27.018 1.00 95.50 191 ASP A C 1
ATOM 1470 O O . ASP A 1 191 ? 13.536 -17.356 -28.142 1.00 95.50 191 ASP A O 1
ATOM 1474 N N . ASN A 1 192 ? 14.723 -16.212 -26.620 1.00 94.94 192 ASN A N 1
ATOM 1475 C CA . ASN A 1 192 ? 14.940 -14.995 -27.390 1.00 94.94 192 ASN A CA 1
ATOM 1476 C C . ASN A 1 192 ? 13.652 -14.451 -28.045 1.00 94.94 192 ASN A C 1
ATOM 1478 O O . ASN A 1 192 ? 13.656 -13.982 -29.187 1.00 94.94 192 ASN A O 1
ATOM 1482 N N . ILE A 1 193 ? 12.506 -14.601 -27.370 1.00 97.00 193 ILE A N 1
ATOM 1483 C CA . ILE A 1 193 ? 11.204 -14.284 -27.964 1.00 97.00 193 ILE A CA 1
ATOM 1484 C C . ILE A 1 193 ? 11.095 -12.812 -28.354 1.00 97.00 193 ILE A C 1
ATOM 1486 O O . ILE A 1 193 ? 10.514 -12.513 -29.394 1.00 97.00 193 ILE A O 1
ATOM 1490 N N . MET A 1 194 ? 11.683 -11.898 -27.574 1.00 95.50 194 MET A N 1
ATOM 1491 C CA . MET A 1 194 ? 11.500 -10.463 -27.789 1.00 95.50 194 MET A CA 1
ATOM 1492 C C . MET A 1 194 ? 12.107 -9.995 -29.112 1.00 95.50 194 MET A C 1
ATOM 1494 O O . MET A 1 194 ? 11.444 -9.263 -29.842 1.00 95.50 194 MET A O 1
ATOM 1498 N N . LEU A 1 195 ? 13.300 -10.479 -29.477 1.00 93.75 195 LEU A N 1
ATOM 1499 C CA . LEU A 1 195 ? 13.915 -10.178 -30.775 1.00 93.75 195 LEU A CA 1
ATOM 1500 C C . LEU A 1 195 ? 13.205 -10.875 -31.943 1.00 93.75 195 LEU A C 1
ATOM 1502 O O . LEU A 1 195 ? 13.194 -10.349 -33.054 1.00 93.75 195 LEU A O 1
ATOM 1506 N N . ARG A 1 196 ? 12.578 -12.036 -31.713 1.00 95.81 196 ARG A N 1
ATOM 1507 C CA . ARG A 1 196 ? 11.810 -12.736 -32.757 1.00 95.81 196 ARG A CA 1
ATOM 1508 C C . ARG A 1 196 ? 10.512 -12.012 -33.099 1.00 95.81 196 ARG A C 1
ATOM 1510 O O . ARG A 1 196 ? 10.187 -11.865 -34.274 1.00 95.81 196 ARG A O 1
ATOM 1517 N N . ILE A 1 197 ? 9.777 -11.541 -32.091 1.00 96.06 197 ILE A N 1
ATOM 1518 C CA . ILE A 1 197 ? 8.499 -10.846 -32.309 1.00 96.06 197 ILE A CA 1
ATOM 1519 C C . ILE A 1 197 ? 8.681 -9.349 -32.606 1.00 96.06 197 ILE A C 1
ATOM 1521 O O . ILE A 1 197 ? 7.827 -8.768 -33.282 1.00 96.06 197 ILE A O 1
ATOM 1525 N N . PHE A 1 198 ? 9.791 -8.746 -32.166 1.00 94.88 198 PHE A N 1
ATOM 1526 C CA . PHE A 1 198 ? 10.175 -7.358 -32.439 1.00 94.88 198 PHE A CA 1
ATOM 1527 C C . PHE A 1 198 ? 11.617 -7.275 -32.977 1.00 94.88 198 PHE A C 1
ATOM 1529 O O . PHE A 1 198 ? 12.545 -6.957 -32.232 1.00 94.88 198 PHE A O 1
ATOM 1536 N N . PRO A 1 199 ? 11.833 -7.500 -34.286 1.00 91.94 199 PRO A N 1
ATOM 1537 C CA . PRO A 1 199 ? 13.177 -7.542 -34.876 1.00 91.94 199 PRO A CA 1
ATOM 1538 C C . PRO A 1 199 ? 13.971 -6.232 -34.783 1.00 91.94 199 PRO A C 1
ATOM 1540 O O . PRO A 1 199 ? 15.189 -6.240 -34.932 1.00 91.94 199 PRO A O 1
ATOM 1543 N N . LYS A 1 200 ? 13.291 -5.097 -34.567 1.00 89.75 200 LYS A N 1
ATOM 1544 C CA . LYS A 1 200 ? 13.915 -3.773 -34.405 1.00 89.75 200 LYS A CA 1
ATOM 1545 C C . LYS A 1 200 ? 14.214 -3.419 -32.946 1.00 89.75 200 LYS A C 1
ATOM 1547 O O . LYS A 1 200 ? 14.741 -2.338 -32.681 1.00 89.75 200 LYS A O 1
ATOM 1552 N N . MET A 1 201 ? 13.867 -4.291 -31.997 1.00 89.69 201 MET A N 1
ATOM 1553 C CA . MET A 1 201 ? 14.121 -4.038 -30.586 1.00 89.69 201 MET A CA 1
ATOM 1554 C C . MET A 1 201 ? 15.624 -3.956 -30.329 1.00 89.69 201 MET A C 1
ATOM 1556 O O . MET A 1 201 ? 16.372 -4.882 -30.625 1.00 89.69 201 MET A O 1
ATOM 1560 N N . SER A 1 202 ? 16.057 -2.831 -29.770 1.00 83.81 202 SER A N 1
ATOM 1561 C CA . SER A 1 202 ? 17.471 -2.527 -29.527 1.00 83.81 202 SER A CA 1
ATOM 1562 C C . SER A 1 202 ? 17.759 -2.146 -28.078 1.00 83.81 202 SER A C 1
ATOM 1564 O O . SER A 1 202 ? 18.918 -2.143 -27.664 1.00 83.81 202 SER A O 1
ATOM 1566 N N . LEU A 1 203 ? 16.724 -1.849 -27.286 1.00 80.44 203 LEU A N 1
ATOM 1567 C CA . LEU A 1 203 ? 16.890 -1.385 -25.915 1.00 80.44 203 LEU A CA 1
ATOM 1568 C C . LEU A 1 203 ? 15.793 -1.904 -24.984 1.00 80.44 203 LEU A C 1
ATOM 1570 O O . LEU A 1 203 ? 14.599 -1.765 -25.244 1.00 80.44 203 LEU A O 1
ATOM 1574 N N . VAL A 1 204 ? 16.224 -2.427 -23.839 1.00 85.56 204 VAL A N 1
ATOM 1575 C CA . VAL A 1 204 ? 15.358 -2.772 -22.712 1.00 85.56 204 VAL A CA 1
ATOM 1576 C C . VAL A 1 204 ? 15.735 -1.861 -21.553 1.00 85.56 204 VAL A C 1
ATOM 1578 O O . VAL A 1 204 ? 16.834 -1.976 -21.011 1.00 85.56 204 VAL A O 1
ATOM 1581 N N . ALA A 1 205 ? 14.851 -0.938 -21.175 1.00 81.50 205 ALA A N 1
ATOM 1582 C CA . ALA A 1 205 ? 15.130 0.043 -20.135 1.00 81.50 205 ALA A CA 1
ATOM 1583 C C . ALA A 1 205 ? 14.303 -0.240 -18.881 1.00 81.50 205 ALA A C 1
ATOM 1585 O O . ALA A 1 205 ? 13.074 -0.285 -18.907 1.00 81.50 205 ALA A O 1
ATOM 1586 N N . SER A 1 206 ? 14.990 -0.440 -17.760 1.00 80.44 206 SER A N 1
ATOM 1587 C CA . SER A 1 206 ? 14.350 -0.665 -16.471 1.00 80.44 206 SER A CA 1
ATOM 1588 C C . SER A 1 206 ? 15.325 -0.481 -15.315 1.00 80.44 206 SER A C 1
ATOM 1590 O O . SER A 1 206 ? 16.489 -0.879 -15.404 1.00 80.44 206 SER A O 1
ATOM 1592 N N . ASN A 1 207 ? 14.835 0.032 -14.180 1.00 77.50 207 ASN A N 1
ATOM 1593 C CA . ASN A 1 207 ? 15.639 0.094 -12.960 1.00 77.50 207 ASN A CA 1
ATOM 1594 C C . ASN A 1 207 ? 16.086 -1.311 -12.560 1.00 77.50 207 ASN A C 1
ATOM 1596 O O . ASN A 1 207 ? 15.267 -2.225 -12.405 1.00 77.50 207 ASN A O 1
ATOM 1600 N N . SER A 1 208 ? 17.399 -1.488 -12.460 1.00 68.25 208 SER A N 1
ATOM 1601 C CA . SER A 1 208 ? 17.993 -2.818 -12.350 1.00 68.25 208 SER A CA 1
ATOM 1602 C C . SER A 1 208 ? 19.332 -2.841 -11.598 1.00 68.25 208 SER A C 1
ATOM 1604 O O . SER A 1 208 ? 20.037 -3.850 -11.624 1.00 68.25 208 SER A O 1
ATOM 1606 N N . SER A 1 209 ? 19.687 -1.743 -10.927 1.00 68.06 209 SER A N 1
ATOM 1607 C CA . SER A 1 209 ? 20.818 -1.662 -9.996 1.00 68.06 209 SER A CA 1
ATOM 1608 C C . SER A 1 209 ? 20.463 -2.218 -8.609 1.00 68.06 209 SER A C 1
ATOM 1610 O O . SER A 1 209 ? 19.290 -2.306 -8.233 1.00 68.06 209 SER A O 1
ATOM 1612 N N . GLY A 1 210 ? 21.490 -2.613 -7.851 1.00 64.56 210 GLY A N 1
ATOM 1613 C CA . GLY A 1 210 ? 21.363 -3.241 -6.534 1.00 64.56 210 GLY A CA 1
ATOM 1614 C C . GLY A 1 210 ? 21.215 -4.769 -6.569 1.00 64.56 210 GLY A C 1
ATOM 1615 O O . GLY A 1 210 ? 20.678 -5.358 -7.509 1.00 64.56 210 GLY A O 1
ATOM 1616 N N . SER A 1 211 ? 21.673 -5.427 -5.500 1.00 54.75 211 SER A N 1
ATOM 1617 C CA . SER A 1 211 ? 21.800 -6.894 -5.407 1.00 54.75 211 SER A CA 1
ATOM 1618 C C . SER A 1 211 ? 20.489 -7.663 -5.624 1.00 54.75 211 SER A C 1
ATOM 1620 O O . SER A 1 211 ? 20.479 -8.689 -6.299 1.00 54.75 211 SER A O 1
ATOM 1622 N N . SER A 1 212 ? 19.362 -7.139 -5.131 1.00 55.00 212 SER A N 1
ATOM 1623 C CA . SER A 1 212 ? 18.035 -7.756 -5.324 1.00 55.00 212 SER A CA 1
ATOM 1624 C C . SER A 1 212 ? 17.541 -7.760 -6.780 1.00 55.00 212 SER A C 1
ATOM 1626 O O . SER A 1 212 ? 16.672 -8.554 -7.129 1.00 55.00 212 SER A O 1
ATOM 1628 N N . MET A 1 213 ? 18.080 -6.899 -7.651 1.00 68.00 213 MET A N 1
ATOM 1629 C CA . MET A 1 213 ? 17.642 -6.797 -9.050 1.00 68.00 213 MET A CA 1
ATOM 1630 C C . MET A 1 213 ? 18.431 -7.700 -10.001 1.00 68.00 213 MET A C 1
ATOM 1632 O O . MET A 1 213 ? 17.928 -8.031 -11.076 1.00 68.00 213 MET A O 1
ATOM 1636 N N . ALA A 1 214 ? 19.631 -8.136 -9.605 1.00 70.38 214 ALA A N 1
ATOM 1637 C CA . ALA A 1 214 ? 20.485 -9.002 -10.418 1.00 70.38 214 ALA A CA 1
ATOM 1638 C C . ALA A 1 214 ? 19.795 -10.333 -10.768 1.00 70.38 214 ALA A C 1
ATOM 1640 O O . ALA A 1 214 ? 19.840 -10.774 -11.912 1.00 70.38 214 ALA A O 1
ATOM 1641 N N . VAL A 1 215 ? 19.059 -10.919 -9.817 1.00 69.12 215 VAL A N 1
ATOM 1642 C CA . VAL A 1 215 ? 18.322 -12.177 -10.026 1.00 69.12 215 VAL A CA 1
ATOM 1643 C C . VAL A 1 215 ? 17.261 -12.039 -11.123 1.00 69.12 215 VAL A C 1
ATOM 1645 O O . VAL A 1 215 ? 17.078 -12.939 -11.939 1.00 69.12 215 VAL A O 1
ATOM 1648 N N . TYR A 1 216 ? 16.579 -10.893 -11.184 1.00 76.94 216 TYR A N 1
ATOM 1649 C CA . TYR A 1 216 ? 15.566 -10.644 -12.208 1.00 76.94 216 TYR A CA 1
ATOM 1650 C C . TYR A 1 216 ? 16.170 -10.404 -13.592 1.00 76.94 216 TYR A C 1
ATOM 1652 O O . TYR A 1 216 ? 15.546 -10.787 -14.579 1.00 76.94 216 TYR A O 1
ATOM 1660 N N . LYS A 1 217 ? 17.383 -9.838 -13.683 1.00 81.69 217 LYS A N 1
ATOM 1661 C CA . LYS A 1 217 ? 18.114 -9.758 -14.958 1.00 81.69 217 LYS A CA 1
ATOM 1662 C C . LYS A 1 217 ? 18.382 -11.151 -15.520 1.00 81.69 217 LYS A C 1
ATOM 1664 O O . LYS A 1 217 ? 18.035 -11.408 -16.669 1.00 81.69 217 LYS A O 1
ATOM 1669 N N . GLU A 1 218 ? 18.901 -12.057 -14.690 1.00 83.56 218 GLU A N 1
ATOM 1670 C CA . GLU A 1 218 ? 19.164 -13.443 -15.100 1.00 83.56 218 GLU A CA 1
ATOM 1671 C C . GLU A 1 218 ? 17.883 -14.171 -15.518 1.00 83.56 218 GLU A C 1
ATOM 1673 O O . GLU A 1 218 ? 17.862 -14.853 -16.536 1.00 83.56 218 GLU A O 1
ATOM 1678 N N . ARG A 1 219 ? 16.773 -13.963 -14.800 1.00 85.50 219 ARG A N 1
ATOM 1679 C CA . ARG A 1 219 ? 15.473 -14.552 -15.165 1.00 85.50 219 ARG A CA 1
ATOM 1680 C C . ARG A 1 219 ? 14.860 -13.979 -16.446 1.00 85.50 219 ARG A C 1
ATOM 1682 O O . ARG A 1 219 ? 14.085 -14.669 -17.097 1.00 85.50 219 ARG A O 1
ATOM 1689 N N . CYS A 1 220 ? 15.176 -12.738 -16.819 1.00 89.69 220 CYS A N 1
ATOM 1690 C CA . CYS A 1 220 ? 14.732 -12.163 -18.093 1.00 89.69 220 CYS A CA 1
ATOM 1691 C C . CYS A 1 220 ? 15.573 -12.653 -19.281 1.00 89.69 220 CYS A C 1
ATOM 1693 O O . CYS A 1 220 ? 15.092 -12.628 -20.412 1.00 89.69 220 CYS A O 1
ATOM 1695 N N . ARG A 1 221 ? 16.812 -13.098 -19.035 1.00 90.25 221 ARG A N 1
ATOM 1696 C CA . ARG A 1 221 ? 17.789 -13.462 -20.069 1.00 90.25 221 ARG A CA 1
ATOM 1697 C C . ARG A 1 221 ? 17.266 -14.464 -21.108 1.00 90.25 221 ARG A C 1
ATOM 1699 O O . ARG A 1 221 ? 17.481 -14.197 -22.288 1.00 90.25 221 ARG A O 1
ATOM 1706 N N . PRO A 1 222 ? 16.530 -15.539 -20.744 1.00 92.00 222 PRO A N 1
ATOM 1707 C CA . PRO A 1 222 ? 15.978 -16.461 -21.735 1.00 92.00 222 PRO A CA 1
ATOM 1708 C C . PRO A 1 222 ? 15.076 -15.765 -22.757 1.00 92.00 222 PRO A C 1
ATOM 1710 O O . PRO A 1 222 ? 15.176 -16.053 -23.938 1.00 92.00 222 PRO A O 1
ATOM 1713 N N . TYR A 1 223 ? 14.263 -14.786 -22.347 1.00 95.50 223 TYR A N 1
ATOM 1714 C CA . TYR A 1 223 ? 13.349 -14.071 -23.247 1.00 95.50 223 TYR A CA 1
ATOM 1715 C C . TYR A 1 223 ? 14.036 -12.986 -24.085 1.00 95.50 223 TYR A C 1
ATOM 1717 O O . TYR A 1 223 ? 13.604 -12.696 -25.203 1.00 95.50 223 TYR A O 1
ATOM 1725 N N . LEU A 1 224 ? 15.060 -12.347 -23.513 1.00 92.06 224 LEU A N 1
ATOM 1726 C CA . LEU A 1 224 ? 15.737 -11.175 -24.074 1.00 92.06 224 LEU A CA 1
ATOM 1727 C C . LEU A 1 224 ? 16.914 -11.530 -24.997 1.00 92.06 224 LEU A C 1
ATOM 1729 O O . LEU A 1 224 ? 17.311 -10.700 -25.813 1.00 92.06 224 LEU A O 1
ATOM 1733 N N . GLY A 1 225 ? 17.472 -12.739 -24.873 1.00 87.75 225 GLY A N 1
ATOM 1734 C CA . GLY A 1 225 ? 18.655 -13.148 -25.626 1.00 87.75 225 GLY A CA 1
ATOM 1735 C C . GLY A 1 225 ? 19.859 -12.267 -25.288 1.00 87.75 225 GLY A C 1
ATOM 1736 O O . GLY A 1 225 ? 20.234 -12.141 -24.121 1.00 87.75 225 GLY A O 1
ATOM 1737 N N . ASP A 1 226 ? 20.440 -11.639 -26.310 1.00 84.50 226 ASP A N 1
ATOM 1738 C CA . ASP A 1 226 ? 21.603 -10.750 -26.177 1.00 84.50 226 ASP A CA 1
ATOM 1739 C C . ASP A 1 226 ? 21.235 -9.321 -25.735 1.00 84.50 226 ASP A C 1
ATOM 1741 O O . ASP A 1 226 ? 22.117 -8.495 -25.482 1.00 84.50 226 ASP A O 1
ATOM 1745 N N . LEU A 1 227 ? 19.940 -8.999 -25.616 1.00 85.50 227 LEU A N 1
ATOM 1746 C CA . LEU A 1 227 ? 19.506 -7.700 -25.107 1.00 85.50 227 LEU A CA 1
ATOM 1747 C C . LEU A 1 227 ? 19.822 -7.578 -23.612 1.00 85.50 227 LEU A C 1
ATOM 1749 O O . LEU A 1 227 ? 19.406 -8.393 -22.787 1.00 85.50 227 LEU A O 1
ATOM 1753 N N . THR A 1 228 ? 20.506 -6.496 -23.243 1.00 79.56 228 THR A N 1
ATOM 1754 C CA . THR A 1 228 ? 20.819 -6.186 -21.844 1.00 79.56 228 THR A CA 1
ATOM 1755 C C . THR A 1 228 ? 19.794 -5.224 -21.252 1.00 79.56 228 THR A C 1
ATOM 1757 O O . THR A 1 228 ? 19.343 -4.281 -21.904 1.00 79.56 228 THR A O 1
ATOM 1760 N N . ILE A 1 229 ? 19.426 -5.443 -19.985 1.00 83.50 229 ILE A N 1
ATOM 1761 C CA . ILE A 1 229 ? 18.567 -4.509 -19.250 1.00 83.50 229 ILE A CA 1
ATOM 1762 C C . ILE A 1 229 ? 19.410 -3.312 -18.812 1.00 83.50 229 ILE A C 1
ATOM 1764 O O . ILE A 1 229 ? 20.205 -3.397 -17.870 1.00 83.50 229 ILE A O 1
ATOM 1768 N N . HIS A 1 230 ? 19.199 -2.180 -19.470 1.00 80.31 230 HIS A N 1
ATOM 1769 C CA . HIS A 1 230 ? 19.820 -0.911 -19.135 1.00 80.31 230 HIS A CA 1
ATOM 1770 C C . HIS A 1 230 ? 19.040 -0.218 -18.009 1.00 80.31 230 HIS A C 1
ATOM 1772 O O . HIS A 1 230 ? 17.820 -0.091 -18.079 1.00 80.31 230 HIS A O 1
ATOM 1778 N N . SER A 1 231 ? 19.731 0.250 -16.965 1.00 82.06 231 SER A N 1
ATOM 1779 C CA . SER A 1 231 ? 19.124 1.066 -15.903 1.00 82.06 231 SER A CA 1
ATOM 1780 C C . SER A 1 231 ? 19.359 2.545 -16.203 1.00 82.06 231 SER A C 1
ATOM 1782 O O . SER A 1 231 ? 20.466 3.009 -15.942 1.00 82.06 231 SER A O 1
ATOM 1784 N N . PRO A 1 232 ? 18.370 3.289 -16.726 1.00 76.69 232 PRO A N 1
ATOM 1785 C CA . PRO A 1 232 ? 18.618 4.607 -17.317 1.00 76.69 232 PRO A CA 1
ATOM 1786 C C . PRO A 1 232 ? 18.795 5.726 -16.287 1.00 76.69 232 PRO A C 1
ATOM 1788 O O . PRO A 1 232 ? 19.546 6.670 -16.516 1.00 76.69 232 PRO A O 1
ATOM 1791 N N . ILE A 1 233 ? 18.111 5.637 -15.148 1.00 77.69 233 ILE A N 1
ATOM 1792 C CA . ILE A 1 233 ? 18.029 6.722 -14.170 1.00 77.69 233 ILE A CA 1
ATOM 1793 C C . ILE A 1 233 ? 18.179 6.188 -12.752 1.00 77.69 233 ILE A C 1
ATOM 1795 O O . ILE A 1 233 ? 17.839 5.040 -12.463 1.00 77.69 233 ILE A O 1
ATOM 1799 N N . TYR A 1 234 ? 18.664 7.050 -11.868 1.00 81.94 234 TYR A N 1
ATOM 1800 C CA . TYR A 1 234 ? 18.652 6.854 -10.431 1.00 81.94 234 TYR A CA 1
ATOM 1801 C C . TYR A 1 234 ? 17.725 7.894 -9.802 1.00 81.94 234 TYR A C 1
ATOM 1803 O O . TYR A 1 234 ? 18.026 9.088 -9.759 1.00 81.94 234 TYR A O 1
ATOM 1811 N N . ILE A 1 235 ? 16.562 7.424 -9.353 1.00 77.69 235 ILE A N 1
ATOM 1812 C CA . ILE A 1 235 ? 15.473 8.244 -8.821 1.00 77.69 235 ILE A CA 1
ATOM 1813 C C . ILE A 1 235 ? 14.969 7.691 -7.491 1.00 77.69 235 ILE A C 1
ATOM 1815 O O . ILE A 1 235 ? 14.966 6.480 -7.256 1.00 77.69 235 ILE A O 1
ATOM 1819 N N . CYS A 1 236 ? 14.458 8.580 -6.650 1.00 75.00 236 CYS A N 1
ATOM 1820 C CA . CYS A 1 236 ? 13.755 8.243 -5.421 1.00 75.00 236 CYS A CA 1
ATOM 1821 C C . CYS A 1 236 ? 12.440 9.033 -5.320 1.00 75.00 236 CYS A C 1
ATOM 1823 O O . CYS A 1 236 ? 12.074 9.785 -6.222 1.00 75.00 236 CYS A O 1
ATOM 1825 N N . THR A 1 237 ? 11.675 8.835 -4.241 1.00 70.69 237 THR A N 1
ATOM 1826 C CA . THR A 1 237 ? 10.441 9.624 -4.041 1.00 70.69 237 THR A CA 1
ATOM 1827 C C . THR A 1 237 ? 10.780 11.082 -3.731 1.00 70.69 237 THR A C 1
ATOM 1829 O O . THR A 1 237 ? 9.992 11.973 -4.020 1.00 70.69 237 THR A O 1
ATOM 1832 N N . GLU A 1 238 ? 11.955 11.314 -3.153 1.00 76.88 238 GLU A N 1
ATOM 1833 C CA . GLU A 1 238 ? 12.485 12.610 -2.763 1.00 76.88 238 GLU A CA 1
ATOM 1834 C C . GLU A 1 238 ? 12.992 13.435 -3.966 1.00 76.88 238 GLU A C 1
ATOM 1836 O O . GLU A 1 238 ? 13.046 14.659 -3.850 1.00 76.88 238 GLU A O 1
ATOM 1841 N N . GLY A 1 239 ? 13.301 12.811 -5.114 1.00 73.50 239 GLY A N 1
ATOM 1842 C CA . GLY A 1 239 ? 13.675 13.497 -6.360 1.00 73.50 239 GLY A CA 1
ATOM 1843 C C . GLY A 1 239 ? 14.484 12.648 -7.355 1.00 73.50 239 GLY A C 1
ATOM 1844 O O . GLY A 1 239 ? 14.756 11.468 -7.117 1.00 73.50 239 GLY A O 1
ATOM 1845 N N . LEU A 1 240 ? 14.880 13.261 -8.478 1.00 77.38 240 LEU A N 1
ATOM 1846 C CA . LEU A 1 240 ? 15.910 12.721 -9.375 1.00 77.38 240 LEU A CA 1
ATOM 1847 C C . LEU A 1 240 ? 17.289 12.930 -8.750 1.00 77.38 240 LEU A C 1
ATOM 1849 O O . LEU A 1 240 ? 17.586 14.016 -8.260 1.00 77.38 240 LEU A O 1
ATOM 1853 N N . LEU A 1 241 ? 18.125 11.891 -8.782 1.00 82.88 241 LEU A N 1
ATOM 1854 C CA . LEU A 1 241 ? 19.482 11.950 -8.245 1.00 82.88 241 LEU A CA 1
ATOM 1855 C C . LEU A 1 241 ? 20.526 11.909 -9.350 1.00 82.88 241 LEU A C 1
ATOM 1857 O O . LEU A 1 241 ? 21.450 12.715 -9.326 1.00 82.88 241 LEU A O 1
ATOM 1861 N N . GLY A 1 242 ? 20.387 10.998 -10.316 1.00 82.31 242 GLY A N 1
ATOM 1862 C CA . GLY A 1 242 ? 21.390 10.829 -11.362 1.00 82.31 242 GLY A CA 1
ATOM 1863 C C . GLY A 1 242 ? 20.920 10.088 -12.608 1.00 82.31 242 GLY A C 1
ATOM 1864 O O . GLY A 1 242 ? 19.855 9.471 -12.632 1.00 82.31 242 GLY A O 1
ATOM 1865 N N . MET A 1 243 ? 21.746 10.137 -13.648 1.00 81.62 243 MET A N 1
ATOM 1866 C CA . MET A 1 243 ? 21.499 9.583 -14.980 1.00 81.62 243 MET A CA 1
ATOM 1867 C C . MET A 1 243 ? 22.592 8.592 -15.360 1.00 81.62 243 MET A C 1
ATOM 1869 O O . MET A 1 243 ? 23.770 8.881 -15.191 1.00 81.62 243 MET A O 1
ATOM 1873 N N . ASN A 1 244 ? 22.240 7.423 -15.885 1.00 81.44 244 ASN A N 1
ATOM 1874 C CA . ASN A 1 244 ? 23.250 6.445 -16.272 1.00 81.44 244 ASN A CA 1
ATOM 1875 C C . ASN A 1 244 ? 23.841 6.774 -17.643 1.00 81.44 244 ASN A C 1
ATOM 1877 O O . ASN A 1 244 ? 23.141 6.723 -18.650 1.00 81.44 244 ASN A O 1
ATOM 1881 N N . ILE A 1 245 ? 25.144 7.043 -17.681 1.00 77.31 245 ILE A N 1
ATOM 1882 C CA . ILE A 1 245 ? 25.877 7.334 -18.923 1.00 77.31 245 ILE A CA 1
ATOM 1883 C C . ILE A 1 245 ? 26.681 6.130 -19.438 1.00 77.31 245 ILE A C 1
ATOM 1885 O O . ILE A 1 245 ? 27.351 6.216 -20.464 1.00 77.31 245 ILE A O 1
ATOM 1889 N N . ARG A 1 246 ? 26.649 4.987 -18.737 1.00 75.19 246 ARG A N 1
ATOM 1890 C CA . ARG A 1 246 ? 27.345 3.755 -19.141 1.00 75.19 246 ARG A CA 1
ATOM 1891 C C . ARG A 1 246 ? 26.374 2.800 -19.847 1.00 75.19 246 ARG A C 1
ATOM 1893 O O . ARG A 1 246 ? 25.614 2.081 -19.196 1.00 75.19 246 ARG A O 1
ATOM 1900 N N . HIS A 1 247 ? 26.413 2.768 -21.181 1.00 63.16 247 HIS A N 1
ATOM 1901 C CA . HIS A 1 247 ? 25.684 1.772 -21.985 1.00 63.16 247 HIS A CA 1
ATOM 1902 C C . HIS A 1 247 ? 26.405 0.435 -22.034 1.00 63.16 247 HIS A C 1
ATOM 1904 O O . HIS A 1 247 ? 27.630 0.412 -22.142 1.00 63.16 247 HIS A O 1
ATOM 1910 N N . GLY A 1 248 ? 25.646 -0.663 -22.053 1.00 58.19 248 GLY A N 1
ATOM 1911 C CA . GLY A 1 248 ? 26.168 -1.994 -22.388 1.00 58.19 248 GLY A CA 1
ATOM 1912 C C . GLY A 1 248 ? 27.302 -2.506 -21.493 1.00 58.19 248 GLY A C 1
ATOM 1913 O O . GLY A 1 248 ? 27.965 -3.469 -21.857 1.00 58.19 248 GLY A O 1
ATOM 1914 N N . ARG A 1 249 ? 27.556 -1.865 -20.345 1.00 60.06 249 ARG A N 1
ATOM 1915 C CA . ARG A 1 249 ? 28.523 -2.323 -19.344 1.00 60.06 249 ARG A CA 1
ATOM 1916 C C . ARG A 1 249 ? 27.784 -2.993 -18.195 1.00 60.06 249 ARG A C 1
ATOM 1918 O O . ARG A 1 249 ? 26.738 -2.506 -17.770 1.00 60.06 249 ARG A O 1
ATOM 1925 N N . ASP A 1 250 ? 28.390 -4.039 -17.639 1.00 62.91 250 ASP A N 1
ATOM 1926 C CA . ASP A 1 250 ? 27.843 -4.787 -16.498 1.00 62.91 250 ASP A CA 1
ATOM 1927 C C . ASP A 1 250 ? 27.672 -3.921 -15.241 1.00 62.91 250 ASP A C 1
ATOM 1929 O O . ASP A 1 250 ? 26.818 -4.200 -14.398 1.00 62.91 250 ASP A O 1
ATOM 1933 N N . ARG A 1 251 ? 28.453 -2.836 -15.138 1.00 76.06 251 ARG A N 1
ATOM 1934 C CA . ARG A 1 251 ? 28.451 -1.917 -13.999 1.00 76.06 251 ARG A CA 1
ATOM 1935 C C . ARG A 1 251 ? 27.819 -0.557 -14.344 1.00 76.06 251 ARG A C 1
ATOM 1937 O O . ARG A 1 251 ? 28.410 0.184 -15.143 1.00 76.06 251 ARG A O 1
ATOM 1944 N N . PRO A 1 252 ? 26.672 -0.194 -13.732 1.00 77.94 252 PRO A N 1
ATOM 1945 C CA . PRO A 1 252 ? 26.061 1.125 -13.885 1.00 77.94 252 PRO A CA 1
ATOM 1946 C C . PRO A 1 252 ? 26.992 2.267 -13.457 1.00 77.94 252 PRO A C 1
ATOM 1948 O O . PRO A 1 252 ? 27.914 2.087 -12.663 1.00 77.94 252 PRO A O 1
ATOM 1951 N N . GLY A 1 253 ? 26.752 3.461 -13.995 1.00 86.94 253 GLY A N 1
ATOM 1952 C CA . GLY A 1 253 ? 27.404 4.685 -13.540 1.00 86.94 253 GLY A CA 1
ATOM 1953 C C . GLY A 1 253 ? 26.463 5.864 -13.709 1.00 86.94 253 GLY A C 1
ATOM 1954 O O . GLY A 1 253 ? 26.305 6.369 -14.820 1.00 86.94 253 GLY A O 1
ATOM 1955 N N . TYR A 1 254 ? 25.835 6.276 -12.612 1.00 87.69 254 TYR A N 1
ATOM 1956 C CA . TYR A 1 254 ? 24.891 7.383 -12.576 1.00 87.69 254 TYR A CA 1
ATOM 1957 C C . TYR A 1 254 ? 25.631 8.695 -12.327 1.00 87.69 254 TYR A C 1
ATOM 1959 O O . TYR A 1 254 ? 26.198 8.889 -11.253 1.00 87.69 254 TYR A O 1
ATOM 1967 N N . VAL A 1 255 ? 25.639 9.594 -13.310 1.00 88.12 255 VAL A N 1
ATOM 1968 C CA . VAL A 1 255 ? 26.116 10.965 -13.128 1.00 88.12 255 VAL A CA 1
ATOM 1969 C C . VAL A 1 255 ? 25.044 11.726 -12.373 1.00 88.12 255 VAL A C 1
ATOM 1971 O O . VAL A 1 255 ? 23.882 11.731 -12.776 1.00 88.12 255 VAL A O 1
ATOM 1974 N N . LEU A 1 256 ? 25.402 12.302 -11.233 1.00 88.25 256 LEU A N 1
ATOM 1975 C CA . LEU A 1 256 ? 24.438 13.029 -10.415 1.00 88.25 256 LEU A CA 1
ATOM 1976 C C . LEU A 1 256 ? 24.019 14.337 -11.095 1.00 88.25 256 LEU A C 1
ATOM 1978 O O . LEU A 1 256 ? 24.788 14.891 -11.872 1.00 88.25 256 LEU A O 1
ATOM 1982 N N . VAL A 1 257 ? 22.812 14.838 -10.820 1.00 81.81 257 VAL A N 1
ATOM 1983 C CA . VAL A 1 257 ? 22.282 16.054 -11.467 1.00 81.81 257 VAL A CA 1
ATOM 1984 C C . VAL A 1 257 ? 22.287 17.230 -10.477 1.00 81.81 257 VAL A C 1
ATOM 1986 O O . VAL A 1 257 ? 21.360 17.351 -9.672 1.00 81.81 257 VAL A O 1
ATOM 1989 N N . PRO A 1 258 ? 23.297 18.128 -10.508 1.00 77.56 258 PRO A N 1
ATOM 1990 C CA . PRO A 1 258 ? 23.468 19.156 -9.475 1.00 77.56 258 PRO A CA 1
ATOM 1991 C C . PRO A 1 258 ? 22.360 20.218 -9.454 1.00 77.56 258 PRO A C 1
ATOM 1993 O O . PRO A 1 258 ? 22.166 20.883 -8.440 1.00 77.56 258 PRO A O 1
ATOM 1996 N N . SER A 1 259 ? 21.635 20.398 -10.564 1.00 76.25 259 SER A N 1
ATOM 1997 C CA . SER A 1 259 ? 20.519 21.347 -10.656 1.00 76.25 259 SER A CA 1
ATOM 1998 C C . SER A 1 259 ? 19.268 20.894 -9.900 1.00 76.25 259 SER A C 1
ATOM 2000 O O . SER A 1 259 ? 18.424 21.733 -9.584 1.00 76.25 259 SER A O 1
ATOM 2002 N N . GLU A 1 260 ? 19.142 19.595 -9.609 1.00 76.69 260 GLU A N 1
ATOM 2003 C CA . GLU A 1 260 ? 17.938 19.013 -9.002 1.00 76.69 260 GLU A CA 1
ATOM 2004 C C . GLU A 1 260 ? 17.995 18.981 -7.476 1.00 76.69 260 GLU A C 1
ATOM 2006 O O . GLU A 1 260 ? 16.994 19.233 -6.796 1.00 76.69 260 GLU A O 1
ATOM 2011 N N . ALA A 1 261 ? 19.171 18.701 -6.918 1.00 82.06 261 ALA A N 1
ATOM 2012 C CA . ALA A 1 261 ? 19.379 18.705 -5.483 1.00 82.06 261 ALA A CA 1
ATOM 2013 C C . ALA A 1 261 ? 20.836 18.991 -5.119 1.00 82.06 261 ALA A C 1
ATOM 2015 O O . ALA A 1 261 ? 21.765 18.599 -5.822 1.00 82.06 261 ALA A O 1
ATOM 2016 N N . TYR A 1 262 ? 21.026 19.618 -3.960 1.00 88.31 262 TYR A N 1
ATOM 2017 C CA . TYR A 1 262 ? 22.331 19.680 -3.320 1.00 88.31 262 TYR A CA 1
ATOM 2018 C C . TYR A 1 262 ? 22.576 18.369 -2.568 1.00 88.31 262 TYR A C 1
ATOM 2020 O O . TYR A 1 262 ? 21.782 17.995 -1.697 1.00 88.31 262 TYR A O 1
ATOM 2028 N N . LEU A 1 263 ? 23.654 17.671 -2.930 1.00 91.81 263 LEU A N 1
ATOM 2029 C CA . LEU A 1 263 ? 23.996 16.348 -2.412 1.00 91.81 263 LEU A CA 1
ATOM 2030 C C . LEU A 1 263 ? 25.280 16.412 -1.579 1.00 91.81 263 LEU A C 1
ATOM 2032 O O . LEU A 1 263 ? 26.313 16.885 -2.052 1.00 91.81 263 LEU A O 1
ATOM 2036 N N . GLU A 1 264 ? 25.200 15.902 -0.354 1.00 94.81 264 GLU A N 1
ATOM 2037 C CA . GLU A 1 264 ? 26.342 15.628 0.520 1.00 94.81 264 GLU A CA 1
ATOM 2038 C C . GLU A 1 264 ? 26.518 14.106 0.662 1.00 94.81 264 GLU A C 1
ATOM 2040 O O . GLU A 1 264 ? 25.569 13.334 0.480 1.00 94.81 264 GLU A O 1
ATOM 2045 N N . PHE A 1 265 ? 27.723 13.670 1.022 1.00 96.00 265 PHE A N 1
ATOM 2046 C CA . PHE A 1 265 ? 28.115 12.262 1.052 1.00 96.00 265 PHE A CA 1
ATOM 2047 C C . PHE A 1 265 ? 28.682 11.911 2.419 1.00 96.00 265 PHE A C 1
ATOM 2049 O O . PHE A 1 265 ? 29.738 12.400 2.801 1.00 96.00 265 PHE A O 1
ATOM 2056 N N . LEU A 1 266 ? 27.997 11.067 3.183 1.00 95.62 266 LEU A N 1
ATOM 2057 C CA . LEU A 1 266 ? 28.505 10.603 4.471 1.00 95.62 266 LEU A CA 1
ATOM 2058 C C . LEU A 1 266 ? 29.354 9.341 4.259 1.00 95.62 266 LEU A C 1
ATOM 2060 O O . LEU A 1 266 ? 28.791 8.348 3.807 1.00 95.62 266 LEU A O 1
ATOM 2064 N N . PRO A 1 267 ? 30.662 9.337 4.582 1.00 95.25 267 PRO A N 1
ATOM 2065 C CA . PRO A 1 267 ? 31.499 8.150 4.416 1.00 95.25 267 PRO A CA 1
ATOM 2066 C C . PRO A 1 267 ? 30.994 6.974 5.258 1.00 95.25 267 PRO A C 1
ATOM 2068 O O . PRO A 1 267 ? 30.662 7.150 6.436 1.00 95.25 267 PRO A O 1
ATOM 2071 N N . VAL A 1 268 ? 30.965 5.780 4.666 1.00 88.25 268 VAL A N 1
ATOM 2072 C CA . VAL A 1 268 ? 30.541 4.536 5.326 1.00 88.25 268 VAL A CA 1
ATOM 2073 C C . VAL A 1 268 ? 31.482 3.378 4.996 1.00 88.25 268 VAL A C 1
ATOM 2075 O O . VAL A 1 268 ? 32.211 3.426 4.007 1.00 88.25 268 VAL A O 1
ATOM 2078 N N . ASP A 1 269 ? 31.472 2.345 5.835 1.00 82.94 269 ASP A N 1
ATOM 2079 C CA . ASP A 1 269 ? 32.126 1.066 5.544 1.00 82.94 269 ASP A CA 1
ATOM 2080 C C . ASP A 1 269 ? 31.313 0.199 4.557 1.00 82.94 269 ASP A C 1
ATOM 2082 O O . ASP A 1 269 ? 30.217 0.572 4.130 1.00 82.94 269 ASP A O 1
ATOM 2086 N N . ASP A 1 270 ? 31.827 -0.989 4.224 1.00 73.62 270 ASP A N 1
ATOM 2087 C CA . ASP A 1 270 ? 31.177 -1.951 3.315 1.00 73.62 270 ASP A CA 1
ATOM 2088 C C . ASP A 1 270 ? 29.809 -2.444 3.817 1.00 73.62 270 ASP A C 1
ATOM 2090 O O . ASP A 1 270 ? 29.015 -3.000 3.055 1.00 73.62 270 ASP A O 1
ATOM 2094 N N . GLN A 1 271 ? 29.521 -2.260 5.109 1.00 67.38 271 GLN A N 1
ATOM 2095 C CA . GLN A 1 271 ? 28.225 -2.571 5.699 1.00 67.38 271 GLN A CA 1
ATOM 2096 C C . GLN A 1 271 ? 27.274 -1.372 5.652 1.00 67.38 271 GLN A C 1
ATOM 2098 O O . GLN A 1 271 ? 26.103 -1.534 5.968 1.00 67.38 271 GLN A O 1
ATOM 2103 N N . GLY A 1 272 ? 27.713 -0.185 5.231 1.00 70.69 272 GLY A N 1
ATOM 2104 C CA . GLY A 1 272 ? 26.900 1.031 5.223 1.00 70.69 272 GLY A CA 1
ATOM 2105 C C . GLY A 1 272 ? 26.869 1.756 6.572 1.00 70.69 272 GLY A C 1
ATOM 2106 O O . GLY A 1 272 ? 25.992 2.595 6.802 1.00 70.69 272 GLY A O 1
ATOM 2107 N N . VAL A 1 273 ? 27.802 1.452 7.480 1.00 75.44 273 VAL A N 1
ATOM 2108 C CA . VAL A 1 273 ? 27.910 2.090 8.794 1.00 75.44 273 VAL A CA 1
ATOM 2109 C C . VAL A 1 273 ? 28.915 3.238 8.735 1.00 75.44 273 VAL A C 1
ATOM 2111 O O . VAL A 1 273 ? 30.079 3.068 8.385 1.00 75.44 273 VAL A O 1
ATOM 2114 N N . ALA A 1 274 ? 28.464 4.434 9.113 1.00 81.81 274 ALA A N 1
ATOM 2115 C CA . ALA A 1 274 ? 29.347 5.584 9.287 1.00 81.81 274 ALA A CA 1
ATOM 2116 C C . ALA A 1 274 ? 30.110 5.477 10.616 1.00 81.81 274 ALA A C 1
ATOM 2118 O O . ALA A 1 274 ? 29.499 5.215 11.659 1.00 81.81 274 ALA A O 1
ATOM 2119 N N . ALA A 1 275 ? 31.417 5.745 10.590 1.00 76.69 275 ALA A N 1
ATOM 2120 C CA . ALA A 1 275 ? 32.239 5.815 11.794 1.00 76.69 275 ALA A CA 1
ATOM 2121 C C . ALA A 1 275 ? 31.733 6.899 12.765 1.00 76.69 275 ALA A C 1
ATOM 2123 O O . ALA A 1 275 ? 31.132 7.905 12.367 1.00 76.69 275 ALA A O 1
ATOM 2124 N N . GLU A 1 276 ? 31.976 6.710 14.062 1.00 77.50 276 GLU A N 1
ATOM 2125 C CA . GLU A 1 276 ? 31.575 7.690 15.066 1.00 77.50 276 GLU A CA 1
ATOM 2126 C C . GLU A 1 276 ? 32.284 9.035 14.827 1.00 77.50 276 GLU A C 1
ATOM 2128 O O . GLU A 1 276 ? 33.504 9.106 14.730 1.00 77.50 276 GLU A O 1
ATOM 2133 N N . GLY A 1 277 ? 31.499 10.107 14.684 1.00 81.25 277 GLY A N 1
ATOM 2134 C CA . GLY A 1 277 ? 32.008 11.451 14.387 1.00 81.25 277 GLY A CA 1
ATOM 2135 C C . GLY A 1 277 ? 32.185 11.777 12.899 1.00 81.25 277 GLY A C 1
ATOM 2136 O O . GLY A 1 277 ? 32.455 12.939 12.590 1.00 81.25 277 GLY A O 1
ATOM 2137 N N . ALA A 1 278 ? 31.969 10.819 11.986 1.00 87.06 278 ALA A N 1
ATOM 2138 C CA . ALA A 1 278 ? 32.058 11.051 10.543 1.00 87.06 278 ALA A CA 1
ATOM 2139 C C . ALA A 1 278 ? 31.165 12.223 10.098 1.00 87.06 278 ALA A C 1
ATOM 2141 O O . ALA A 1 278 ? 29.992 12.311 10.480 1.00 87.06 278 ALA A O 1
ATOM 2142 N N . GLN A 1 279 ? 31.734 13.123 9.296 1.00 92.25 279 GLN A N 1
ATOM 2143 C CA . GLN A 1 279 ? 31.033 14.272 8.733 1.00 92.25 279 GLN A CA 1
ATOM 2144 C C . GLN A 1 279 ? 30.728 14.037 7.252 1.00 92.25 279 GLN A C 1
ATOM 2146 O O . GLN A 1 279 ? 31.536 13.411 6.564 1.00 92.25 279 GLN A O 1
ATOM 2151 N N . PRO A 1 280 ? 29.584 14.530 6.751 1.00 94.50 280 PRO A N 1
ATOM 2152 C CA . PRO A 1 280 ? 29.323 14.555 5.321 1.00 94.50 280 PRO A CA 1
ATOM 2153 C C . PRO A 1 280 ? 30.358 15.406 4.586 1.00 94.50 280 PRO A C 1
ATOM 2155 O O . PRO A 1 280 ? 30.705 16.490 5.055 1.00 94.50 280 PRO A O 1
ATOM 2158 N N . VAL A 1 281 ? 30.806 14.914 3.437 1.00 95.94 281 VAL A N 1
ATOM 2159 C CA . VAL A 1 281 ? 31.697 15.611 2.509 1.00 95.94 281 VAL A CA 1
ATOM 2160 C C . VAL A 1 281 ? 30.914 16.102 1.293 1.00 95.94 281 VAL A C 1
ATOM 2162 O O . VAL A 1 281 ? 29.812 15.622 0.997 1.00 95.94 281 VAL A O 1
ATOM 2165 N N . GLN A 1 282 ? 31.464 17.082 0.592 1.00 93.38 282 GLN A N 1
ATOM 2166 C CA . GLN A 1 282 ? 30.886 17.625 -0.630 1.00 93.38 282 GLN A CA 1
ATOM 2167 C C . GLN A 1 282 ? 31.114 16.691 -1.825 1.00 93.38 282 GLN A C 1
ATOM 2169 O O . GLN A 1 282 ? 31.986 15.826 -1.816 1.00 93.38 282 GLN A O 1
ATOM 2174 N N . ALA A 1 283 ? 30.346 16.894 -2.898 1.00 91.06 283 ALA A N 1
ATOM 2175 C CA . ALA A 1 283 ? 30.453 16.100 -4.123 1.00 91.06 283 ALA A CA 1
ATOM 2176 C C . ALA A 1 283 ? 31.863 16.101 -4.747 1.00 91.06 283 ALA A C 1
ATOM 2178 O O . ALA A 1 283 ? 32.255 15.120 -5.360 1.00 91.06 283 ALA A O 1
ATOM 2179 N N . ASN A 1 284 ? 32.636 17.174 -4.598 1.00 91.06 284 ASN A N 1
ATOM 2180 C CA . ASN A 1 284 ? 34.009 17.281 -5.107 1.00 91.06 284 ASN A CA 1
ATOM 2181 C C . ASN A 1 284 ? 35.072 16.666 -4.175 1.00 91.06 284 ASN A C 1
ATOM 2183 O O . ASN A 1 284 ? 36.230 16.577 -4.567 1.00 91.06 284 ASN A O 1
ATOM 2187 N N . GLU A 1 285 ? 34.696 16.263 -2.961 1.00 94.62 285 GLU A N 1
ATOM 2188 C CA . GLU A 1 285 ? 35.592 15.697 -1.942 1.00 94.62 285 GLU A CA 1
ATOM 2189 C C . GLU A 1 285 ? 35.498 14.165 -1.862 1.00 94.62 285 GLU A C 1
ATOM 2191 O O . GLU A 1 285 ? 36.192 13.532 -1.067 1.00 94.62 285 GLU A O 1
ATOM 2196 N N . VAL A 1 286 ? 34.622 13.552 -2.660 1.00 96.50 286 VAL A N 1
ATOM 2197 C CA . VAL A 1 286 ? 34.456 12.098 -2.678 1.00 96.50 286 VAL A CA 1
ATOM 2198 C C . VAL A 1 286 ? 35.611 11.406 -3.402 1.00 96.50 286 VAL A C 1
ATOM 2200 O O . VAL A 1 286 ? 36.211 11.949 -4.328 1.00 96.50 286 VAL A O 1
ATOM 2203 N N . GLU A 1 287 ? 35.892 10.165 -3.020 1.00 96.25 287 GLU A N 1
ATOM 2204 C CA . GLU A 1 287 ? 36.983 9.374 -3.585 1.00 96.25 287 GLU A CA 1
ATOM 2205 C C . GLU A 1 287 ? 36.447 8.153 -4.335 1.00 96.25 287 GLU A C 1
ATOM 2207 O O . GLU A 1 287 ? 35.537 7.465 -3.869 1.00 96.25 287 GLU A O 1
ATOM 2212 N N . VAL A 1 288 ? 37.044 7.858 -5.493 1.00 96.38 288 VAL A N 1
ATOM 2213 C CA . VAL A 1 288 ? 36.697 6.678 -6.298 1.00 96.38 288 VAL A CA 1
ATOM 2214 C C . VAL A 1 288 ? 36.970 5.396 -5.505 1.00 96.38 288 VAL A C 1
ATOM 2216 O O . VAL A 1 288 ? 38.022 5.250 -4.889 1.00 96.38 288 VAL A O 1
ATOM 2219 N N . GLY A 1 289 ? 36.025 4.458 -5.546 1.00 93.56 289 GLY A N 1
ATOM 2220 C CA . GLY A 1 289 ? 36.074 3.174 -4.849 1.00 93.56 289 GLY A CA 1
ATOM 2221 C C . GLY A 1 289 ? 35.585 3.220 -3.400 1.00 93.56 289 GLY A C 1
ATOM 2222 O O . GLY A 1 289 ? 35.477 2.168 -2.778 1.00 93.56 289 GLY A O 1
ATOM 2223 N N . LYS A 1 290 ? 35.268 4.401 -2.849 1.00 94.44 290 LYS A N 1
ATOM 2224 C CA . LYS A 1 290 ? 34.696 4.525 -1.500 1.00 94.44 290 LYS A CA 1
ATOM 2225 C C . LYS A 1 290 ? 33.169 4.538 -1.524 1.00 94.44 290 LYS A C 1
ATOM 2227 O O . LYS A 1 290 ? 32.549 4.993 -2.491 1.00 94.44 290 LYS A O 1
ATOM 2232 N N . MET A 1 291 ? 32.579 4.052 -0.430 1.00 92.81 291 MET A N 1
ATOM 2233 C CA . MET A 1 291 ? 31.135 4.046 -0.211 1.00 92.81 291 MET A CA 1
ATOM 2234 C C . MET A 1 291 ? 30.681 5.231 0.636 1.00 92.81 291 MET A C 1
ATOM 2236 O O . MET A 1 291 ? 31.332 5.632 1.606 1.00 92.81 291 MET A O 1
ATOM 2240 N N . TYR A 1 292 ? 29.518 5.766 0.277 1.00 94.88 292 TYR A N 1
ATOM 2241 C CA . TYR A 1 292 ? 28.907 6.901 0.946 1.00 94.88 292 TYR A CA 1
ATOM 2242 C C . TYR A 1 292 ? 27.394 6.726 1.055 1.00 94.88 292 TYR A C 1
ATOM 2244 O O . TYR A 1 292 ? 26.748 6.211 0.145 1.00 94.88 292 TYR A O 1
ATOM 2252 N N . GLU A 1 293 ? 26.809 7.226 2.137 1.00 93.19 293 GLU A N 1
ATOM 2253 C CA . GLU A 1 293 ? 25.372 7.469 2.212 1.00 93.19 293 GLU A CA 1
ATOM 2254 C C . GLU A 1 293 ? 25.034 8.847 1.640 1.00 93.19 293 GLU A C 1
ATOM 2256 O O . GLU A 1 293 ? 25.647 9.854 2.006 1.00 93.19 293 GLU A O 1
ATOM 2261 N N . ILE A 1 294 ? 24.010 8.904 0.788 1.00 91.69 294 ILE A N 1
ATOM 2262 C CA . ILE A 1 294 ? 23.533 10.161 0.208 1.00 91.69 294 ILE A CA 1
ATOM 2263 C C . ILE A 1 294 ? 22.719 10.967 1.224 1.00 91.69 294 ILE A C 1
ATOM 2265 O O . ILE A 1 294 ? 21.761 10.481 1.838 1.00 91.69 294 ILE A O 1
ATOM 2269 N N . ILE A 1 295 ? 23.057 12.248 1.325 1.00 91.50 295 ILE A N 1
ATOM 2270 C CA . ILE A 1 295 ? 22.320 13.264 2.067 1.00 91.50 295 ILE A CA 1
ATOM 2271 C C . ILE A 1 295 ? 21.806 14.308 1.075 1.00 91.50 295 ILE A C 1
ATOM 2273 O O . ILE A 1 295 ? 22.577 14.873 0.307 1.00 91.50 295 ILE A O 1
ATOM 2277 N N . ILE A 1 296 ? 20.498 14.570 1.091 1.00 87.94 296 ILE A N 1
ATOM 2278 C CA . ILE A 1 296 ? 19.827 15.436 0.116 1.00 87.94 296 ILE A CA 1
ATOM 2279 C C . ILE A 1 296 ? 19.301 16.727 0.752 1.00 87.94 296 ILE A C 1
ATOM 2281 O O . ILE A 1 296 ? 18.665 16.719 1.812 1.00 87.94 296 ILE A O 1
ATOM 2285 N N . THR A 1 297 ? 19.522 17.840 0.054 1.00 85.44 297 THR A N 1
ATOM 2286 C CA . THR A 1 297 ? 18.844 19.121 0.275 1.00 85.44 297 THR A CA 1
ATOM 2287 C C . THR A 1 297 ? 18.182 19.582 -1.024 1.00 85.44 297 THR A C 1
ATOM 2289 O O . THR A 1 297 ? 18.854 19.664 -2.051 1.00 85.44 297 THR A O 1
ATOM 2292 N N . ASN A 1 298 ? 16.875 19.871 -1.020 1.00 81.62 298 ASN A N 1
ATOM 2293 C CA . ASN A 1 298 ? 16.150 20.198 -2.255 1.00 81.62 298 ASN A CA 1
ATOM 2294 C C . ASN A 1 298 ? 14.939 21.136 -2.075 1.00 81.62 298 ASN A C 1
ATOM 2296 O O . ASN A 1 298 ? 14.546 21.505 -0.968 1.00 81.62 298 ASN A O 1
ATOM 2300 N N . VAL A 1 299 ? 14.315 21.493 -3.204 1.00 75.38 299 VAL A N 1
ATOM 2301 C CA . VAL A 1 299 ? 13.159 22.410 -3.291 1.00 75.38 299 VAL A CA 1
ATOM 2302 C C . VAL A 1 299 ? 11.862 21.857 -2.689 1.00 75.38 299 VAL A C 1
ATOM 2304 O O . VAL A 1 299 ? 10.906 22.603 -2.497 1.00 75.38 299 VAL A O 1
ATOM 2307 N N . SER A 1 300 ? 11.813 20.562 -2.372 1.00 73.94 300 SER A N 1
ATOM 2308 C CA . SER A 1 300 ? 10.679 19.921 -1.696 1.00 73.94 300 SER A CA 1
ATOM 2309 C C . SER A 1 300 ? 10.818 19.955 -0.166 1.00 73.94 300 SER A C 1
ATOM 2311 O O . SER A 1 300 ? 10.142 19.215 0.543 1.00 73.94 300 SER A O 1
ATOM 2313 N N . GLY A 1 301 ? 11.687 20.824 0.361 1.00 76.62 301 GLY A N 1
ATOM 2314 C CA . GLY A 1 301 ? 11.800 21.090 1.794 1.00 76.62 301 GLY A CA 1
ATOM 2315 C C . GLY A 1 301 ? 12.657 20.083 2.561 1.00 76.62 301 GLY A C 1
ATOM 2316 O O . GLY A 1 301 ? 12.639 20.095 3.792 1.00 76.62 301 GLY A O 1
ATOM 2317 N N . PHE A 1 302 ? 13.416 19.228 1.871 1.00 82.44 302 PHE A N 1
ATOM 2318 C CA . PHE A 1 302 ? 14.433 18.397 2.509 1.00 82.44 302 PHE A CA 1
ATOM 2319 C C . PHE A 1 302 ? 15.694 19.224 2.761 1.00 82.44 302 PHE A C 1
ATOM 2321 O O . PHE A 1 302 ? 16.179 19.892 1.853 1.00 82.44 302 PHE A O 1
ATOM 2328 N N . TYR A 1 303 ? 16.218 19.168 3.988 1.00 86.06 303 TYR A N 1
ATOM 2329 C CA . TYR A 1 303 ? 17.455 19.838 4.396 1.00 86.06 303 TYR A CA 1
ATOM 2330 C C . TYR A 1 303 ? 18.336 18.842 5.133 1.00 86.06 303 TYR A C 1
ATOM 2332 O O . TYR A 1 303 ? 17.946 18.344 6.192 1.00 86.06 303 TYR A O 1
ATOM 2340 N N . ARG A 1 304 ? 19.501 18.542 4.554 1.00 89.19 304 ARG A N 1
ATOM 2341 C CA . ARG A 1 304 ? 20.436 17.512 5.027 1.00 89.19 304 ARG A CA 1
ATOM 2342 C C . ARG A 1 304 ? 19.722 16.199 5.377 1.00 89.19 304 ARG A C 1
ATOM 2344 O O . ARG A 1 304 ? 19.986 15.570 6.404 1.00 89.19 304 ARG A O 1
ATOM 2351 N N . TYR A 1 305 ? 18.766 15.803 4.538 1.00 85.44 305 TYR A N 1
ATOM 2352 C CA . TYR A 1 305 ? 17.980 14.594 4.741 1.00 85.44 305 TYR A CA 1
ATOM 2353 C C . TYR A 1 305 ? 18.815 13.371 4.374 1.00 85.44 305 TYR A C 1
ATOM 2355 O O . TYR A 1 305 ? 19.214 13.208 3.226 1.00 85.44 305 TYR A O 1
ATOM 2363 N N . ARG A 1 306 ? 19.053 12.491 5.344 1.00 86.19 306 ARG A N 1
ATOM 2364 C CA . ARG A 1 306 ? 19.696 11.194 5.117 1.00 86.19 306 ARG A CA 1
ATOM 2365 C C . ARG A 1 306 ? 18.774 10.282 4.320 1.00 86.19 306 ARG A C 1
ATOM 2367 O O . ARG A 1 306 ? 17.754 9.820 4.836 1.00 86.19 306 ARG A O 1
ATOM 2374 N N . LEU A 1 307 ? 19.131 10.035 3.063 1.00 81.81 307 LEU A N 1
ATOM 2375 C CA . LEU A 1 307 ? 18.325 9.237 2.144 1.00 81.81 307 LEU A CA 1
ATOM 2376 C C . LEU A 1 307 ? 18.344 7.747 2.525 1.00 81.81 307 LEU A C 1
ATOM 2378 O O . LEU A 1 307 ? 17.366 7.025 2.290 1.00 81.81 307 LEU A O 1
ATOM 2382 N N . GLY A 1 308 ? 19.444 7.310 3.146 1.00 81.69 308 GLY A N 1
ATOM 2383 C CA . GLY A 1 308 ? 19.745 5.919 3.465 1.00 81.69 308 GLY A CA 1
ATOM 2384 C C . GLY A 1 308 ? 20.273 5.124 2.273 1.00 81.69 308 GLY A C 1
ATOM 2385 O O . GLY A 1 308 ? 20.617 3.964 2.438 1.00 81.69 308 GLY A O 1
ATOM 2386 N N . ASP A 1 309 ? 20.334 5.696 1.073 1.00 86.19 309 ASP A N 1
ATOM 2387 C CA . ASP A 1 309 ? 20.910 5.007 -0.080 1.00 86.19 309 ASP A CA 1
ATOM 2388 C C . ASP A 1 309 ? 22.442 5.050 0.013 1.00 86.19 309 ASP A C 1
ATOM 2390 O O . ASP A 1 309 ? 23.028 6.129 0.138 1.00 86.19 309 ASP A O 1
ATOM 2394 N N . ILE A 1 310 ? 23.064 3.870 -0.026 1.00 87.38 310 ILE A N 1
ATOM 2395 C CA . ILE A 1 310 ? 24.513 3.678 -0.042 1.00 87.38 310 ILE A CA 1
ATOM 2396 C C . ILE A 1 310 ? 24.962 3.530 -1.489 1.00 87.38 310 ILE A C 1
ATOM 2398 O O . ILE A 1 310 ? 24.448 2.690 -2.239 1.00 87.38 310 ILE A O 1
ATOM 2402 N N . VAL A 1 311 ? 25.928 4.354 -1.873 1.00 91.50 311 VAL A N 1
ATOM 2403 C CA . VAL A 1 311 ? 26.489 4.389 -3.218 1.00 91.50 311 VAL A CA 1
ATOM 2404 C C . VAL A 1 311 ? 28.004 4.281 -3.173 1.00 91.50 311 VAL A C 1
ATOM 2406 O O . VAL A 1 311 ? 28.640 4.821 -2.272 1.00 91.50 311 VAL A O 1
ATOM 2409 N N . GLU A 1 312 ? 28.580 3.609 -4.161 1.00 92.44 312 GLU A N 1
ATOM 2410 C CA . GLU A 1 312 ? 30.022 3.635 -4.406 1.00 92.44 312 GLU A CA 1
ATOM 2411 C C . GLU A 1 312 ? 30.325 4.662 -5.494 1.00 92.44 312 GLU A C 1
ATOM 2413 O O . GLU A 1 312 ? 29.626 4.726 -6.510 1.00 92.44 312 GLU A O 1
ATOM 2418 N N . VAL A 1 313 ? 31.377 5.458 -5.316 1.00 95.25 313 VAL A N 1
ATOM 2419 C CA . VAL A 1 313 ? 31.859 6.353 -6.373 1.00 95.25 313 VAL A CA 1
ATOM 2420 C C . VAL A 1 313 ? 32.684 5.545 -7.368 1.00 95.25 313 VAL A C 1
ATOM 2422 O O . VAL A 1 313 ? 33.753 5.040 -7.048 1.00 95.25 313 VAL A O 1
ATOM 2425 N N . VAL A 1 314 ? 32.213 5.448 -8.606 1.00 93.06 314 VAL A N 1
ATOM 2426 C CA . VAL A 1 314 ? 32.814 4.618 -9.666 1.00 93.06 314 VAL A CA 1
ATOM 2427 C C . VAL A 1 314 ? 33.584 5.423 -10.713 1.00 93.06 314 VAL A C 1
ATOM 2429 O O . VAL A 1 314 ? 33.983 4.889 -11.756 1.00 93.06 314 VAL A O 1
ATOM 2432 N N . GLY A 1 315 ? 33.754 6.719 -10.464 1.00 93.06 315 GLY A N 1
ATOM 2433 C CA . GLY A 1 315 ? 34.499 7.649 -11.300 1.00 93.06 315 GLY A CA 1
ATOM 2434 C C . GLY A 1 315 ? 33.900 9.049 -11.260 1.00 93.06 315 GLY A C 1
ATOM 2435 O O . GLY A 1 315 ? 33.104 9.375 -10.383 1.00 93.06 315 GLY A O 1
ATOM 2436 N N . PHE A 1 316 ? 34.260 9.852 -12.256 1.00 91.19 316 PHE A N 1
ATOM 2437 C CA . PHE A 1 316 ? 33.737 11.198 -12.454 1.00 91.19 316 PHE A CA 1
ATOM 2438 C C . PHE A 1 316 ? 33.370 11.404 -13.922 1.00 91.19 316 PHE A C 1
ATOM 2440 O O . PHE A 1 316 ? 34.045 10.891 -14.817 1.00 91.19 316 PHE A O 1
ATOM 2447 N N . PHE A 1 317 ? 32.303 12.159 -14.164 1.00 86.25 317 PHE A N 1
ATOM 2448 C CA . PHE A 1 317 ? 31.997 12.738 -15.466 1.00 86.25 317 PHE A CA 1
ATOM 2449 C C . PHE A 1 317 ? 32.278 14.236 -15.383 1.00 86.25 317 PHE A C 1
ATOM 2451 O O . PHE A 1 317 ? 31.571 14.975 -14.694 1.00 86.25 317 PHE A O 1
ATOM 2458 N N . ASN A 1 318 ? 33.356 14.678 -16.030 1.00 87.62 318 ASN A N 1
ATOM 2459 C CA . ASN A 1 318 ? 33.978 15.972 -15.749 1.00 87.62 318 ASN A CA 1
ATOM 2460 C C . ASN A 1 318 ? 34.306 16.093 -14.248 1.00 87.62 318 ASN A C 1
ATOM 2462 O O . ASN A 1 318 ? 35.146 15.352 -13.748 1.00 87.62 318 ASN A O 1
ATOM 2466 N N . GLN A 1 319 ? 33.631 16.990 -13.526 1.00 88.75 319 GLN A N 1
ATOM 2467 C CA . GLN A 1 319 ? 33.791 17.184 -12.078 1.00 88.75 319 GLN A CA 1
ATOM 2468 C C . GLN A 1 319 ? 32.661 16.541 -11.257 1.00 88.75 319 GLN A C 1
ATOM 2470 O O . GLN A 1 319 ? 32.654 16.636 -10.033 1.00 88.75 319 GLN A O 1
ATOM 2475 N N . ILE A 1 320 ? 31.681 15.915 -11.912 1.00 89.81 320 ILE A N 1
ATOM 2476 C CA . ILE A 1 320 ? 30.498 15.372 -11.249 1.00 89.81 320 ILE A CA 1
ATOM 2477 C C . ILE A 1 320 ? 30.763 13.912 -10.863 1.00 89.81 320 ILE A C 1
ATOM 2479 O O . ILE A 1 320 ? 31.156 13.131 -11.736 1.00 89.81 320 ILE A O 1
ATOM 2483 N N . PRO A 1 321 ? 30.522 13.507 -9.602 1.00 93.12 321 PRO A N 1
ATOM 2484 C CA . PRO A 1 321 ? 30.639 12.115 -9.197 1.00 93.12 321 PRO A CA 1
ATOM 2485 C C . PRO A 1 321 ? 29.756 11.200 -10.035 1.00 93.12 321 PRO A C 1
ATOM 2487 O O . PRO A 1 321 ? 28.560 11.444 -10.226 1.00 93.12 321 PRO A O 1
ATOM 2490 N N . LEU A 1 322 ? 30.365 10.117 -10.498 1.00 91.56 322 LEU A N 1
ATOM 2491 C CA . LEU A 1 322 ? 29.683 8.991 -11.101 1.00 91.56 322 LEU A CA 1
ATOM 2492 C C . LEU A 1 322 ? 29.495 7.935 -10.016 1.00 91.56 322 LEU A C 1
ATOM 2494 O O . LEU A 1 322 ? 30.481 7.453 -9.461 1.00 91.56 322 LEU A O 1
ATOM 2498 N N . VAL A 1 323 ? 28.253 7.569 -9.712 1.00 91.88 323 VAL A N 1
ATOM 2499 C CA . VAL A 1 323 ? 27.949 6.654 -8.605 1.00 91.88 323 VAL A CA 1
ATOM 2500 C C . VAL A 1 323 ? 27.281 5.373 -9.079 1.00 91.88 323 VAL A C 1
ATOM 2502 O O . VAL A 1 323 ? 26.565 5.366 -10.077 1.00 91.88 323 VAL A O 1
ATOM 2505 N N . ASP A 1 324 ? 27.495 4.286 -8.352 1.00 88.75 324 ASP A N 1
ATOM 2506 C CA . ASP A 1 324 ? 26.781 3.023 -8.514 1.00 88.75 324 ASP A CA 1
ATOM 2507 C C . ASP A 1 324 ? 25.992 2.730 -7.234 1.00 88.75 324 ASP A C 1
ATOM 2509 O O . ASP A 1 324 ? 26.489 2.913 -6.120 1.00 88.75 324 ASP A O 1
ATOM 2513 N N . PHE A 1 325 ? 24.733 2.328 -7.388 1.00 86.50 325 PHE A N 1
ATOM 2514 C CA . PHE A 1 325 ? 23.844 2.084 -6.256 1.00 86.50 325 PHE A CA 1
ATOM 2515 C C . PHE A 1 325 ? 24.104 0.691 -5.683 1.00 86.50 325 PHE A C 1
ATOM 2517 O O . PHE A 1 325 ? 23.911 -0.313 -6.373 1.00 86.50 325 PHE A O 1
ATOM 2524 N N . MET A 1 326 ? 24.491 0.631 -4.408 1.00 80.69 326 MET A N 1
ATOM 2525 C CA . MET A 1 326 ? 24.825 -0.625 -3.738 1.00 80.69 326 MET A CA 1
ATOM 2526 C C . MET A 1 326 ? 23.585 -1.221 -3.069 1.00 80.69 326 MET A C 1
ATOM 2528 O O . MET A 1 326 ? 23.065 -2.268 -3.468 1.00 80.69 326 MET A O 1
ATOM 2532 N N . PHE A 1 327 ? 23.090 -0.534 -2.043 1.00 72.75 327 PHE A N 1
ATOM 2533 C CA . PHE A 1 327 ? 21.943 -0.946 -1.243 1.00 72.75 327 PHE A CA 1
ATOM 2534 C C . PHE A 1 327 ? 21.383 0.249 -0.471 1.00 72.75 327 PHE A C 1
ATOM 2536 O O . PHE A 1 327 ? 21.957 1.332 -0.455 1.00 72.75 327 PHE A O 1
ATOM 2543 N N . ARG A 1 328 ? 20.242 0.055 0.194 1.00 69.69 328 ARG A N 1
ATOM 2544 C CA . ARG A 1 328 ? 19.642 1.073 1.059 1.00 69.69 328 ARG A CA 1
ATOM 2545 C C . ARG A 1 328 ? 19.739 0.655 2.520 1.00 69.69 328 ARG A C 1
ATOM 2547 O O . ARG A 1 328 ? 19.124 -0.329 2.924 1.00 69.69 328 ARG A O 1
ATOM 2554 N N . TRP A 1 329 ? 20.469 1.433 3.302 1.00 58.09 329 TRP A N 1
ATOM 2555 C CA . TRP A 1 329 ? 20.579 1.346 4.747 1.00 58.09 329 TRP A CA 1
ATOM 2556 C C . TRP A 1 329 ? 19.350 1.974 5.423 1.00 58.09 329 TRP A C 1
ATOM 2558 O O . TRP A 1 329 ? 19.123 3.183 5.358 1.00 58.09 329 TRP A O 1
ATOM 2568 N N . ILE A 1 330 ? 18.521 1.159 6.084 1.00 48.50 330 ILE A N 1
ATOM 2569 C CA . ILE A 1 330 ? 17.379 1.647 6.873 1.00 48.50 330 ILE A CA 1
ATOM 2570 C C . ILE A 1 330 ? 17.750 1.563 8.351 1.00 48.50 330 ILE A C 1
ATOM 2572 O O . ILE A 1 330 ? 17.598 0.529 8.995 1.00 48.50 330 ILE A O 1
ATOM 2576 N N . SER A 1 331 ? 18.194 2.684 8.915 1.00 39.44 331 SER A N 1
ATOM 2577 C CA . SER A 1 331 ? 18.210 2.843 10.365 1.00 39.44 331 SER A CA 1
ATOM 2578 C C . SER A 1 331 ? 16.801 3.197 10.847 1.00 39.44 331 SER A C 1
ATOM 2580 O O . SER A 1 331 ? 16.244 4.223 10.451 1.00 39.44 331 SER A O 1
ATOM 2582 N N . LEU A 1 332 ? 16.234 2.399 11.757 1.00 33.78 332 LEU A N 1
ATOM 2583 C CA . LEU A 1 332 ? 15.193 2.856 12.686 1.00 33.78 332 LEU A CA 1
ATOM 2584 C C . LEU A 1 332 ? 15.812 3.877 13.661 1.00 33.78 332 LEU A C 1
ATOM 2586 O O . LEU A 1 332 ? 15.959 3.623 14.851 1.00 33.78 332 LEU A O 1
ATOM 2590 N N . ARG A 1 333 ? 16.215 5.047 13.160 1.00 34.94 333 ARG A N 1
ATOM 2591 C CA . ARG A 1 333 ? 16.608 6.194 13.983 1.00 34.94 333 ARG A CA 1
ATOM 2592 C C . ARG A 1 333 ? 15.518 7.249 13.887 1.00 34.94 333 ARG A C 1
ATOM 2594 O O . ARG A 1 333 ? 15.618 8.204 13.131 1.00 34.94 333 ARG A O 1
ATOM 2601 N N . PHE A 1 334 ? 14.508 7.111 14.742 1.00 28.88 334 PHE A N 1
ATOM 2602 C CA . PHE A 1 334 ? 13.720 8.263 15.198 1.00 28.88 334 PHE A CA 1
ATOM 2603 C C . PHE A 1 334 ? 14.547 9.218 16.091 1.00 28.88 334 PHE A C 1
ATOM 2605 O O . PHE A 1 334 ? 14.021 10.215 16.567 1.00 28.88 334 PHE A O 1
ATOM 2612 N N . SER A 1 335 ? 15.839 8.945 16.318 1.00 30.02 335 SER A N 1
ATOM 2613 C CA . SER A 1 335 ? 16.653 9.601 17.347 1.00 30.02 335 SER A CA 1
ATOM 2614 C C . SER A 1 335 ? 17.865 10.404 16.854 1.00 30.02 335 SER A C 1
ATOM 2616 O O . SER A 1 335 ? 18.614 10.893 17.690 1.00 30.02 335 SER A O 1
ATOM 2618 N N . VAL A 1 336 ? 18.098 10.590 15.544 1.00 33.34 336 VAL A N 1
ATOM 2619 C CA . VAL A 1 336 ? 19.271 11.370 15.068 1.00 33.34 336 VAL A CA 1
ATOM 2620 C C . VAL A 1 336 ? 18.924 12.316 13.917 1.00 33.34 336 VAL A C 1
ATOM 2622 O O . VAL A 1 336 ? 19.545 12.309 12.860 1.00 33.34 336 VAL A O 1
ATOM 2625 N N . LEU A 1 337 ? 17.923 13.159 14.140 1.00 34.72 337 LEU A N 1
ATOM 2626 C CA . LEU A 1 337 ? 17.793 14.450 13.469 1.00 34.72 337 LEU A CA 1
ATOM 2627 C C . LEU A 1 337 ? 17.789 15.491 14.592 1.00 34.72 337 LEU A C 1
ATOM 2629 O O . LEU A 1 337 ? 16.988 15.380 15.514 1.00 34.72 337 LEU A O 1
ATOM 2633 N N . TYR A 1 338 ? 18.713 16.452 14.510 1.00 39.94 338 TYR A N 1
ATOM 2634 C CA . TYR A 1 338 ? 19.012 17.527 15.472 1.00 39.94 338 TYR A CA 1
ATOM 2635 C C . TYR A 1 338 ? 19.901 17.128 16.674 1.00 39.94 338 TYR A C 1
ATOM 2637 O O . TYR A 1 338 ? 19.437 16.894 17.780 1.00 39.94 338 TYR A O 1
ATOM 2645 N N . ARG A 1 339 ? 21.228 17.128 16.468 1.00 41.91 339 ARG A N 1
ATOM 2646 C CA . ARG A 1 339 ? 22.254 17.108 17.540 1.00 41.91 339 ARG A CA 1
ATOM 2647 C C . ARG A 1 339 ? 22.565 18.505 18.112 1.00 41.91 339 ARG A C 1
ATOM 2649 O O . ARG A 1 339 ? 23.658 18.733 18.611 1.00 41.91 339 ARG A O 1
ATOM 2656 N N . ASP A 1 340 ? 21.639 19.454 18.024 1.00 54.16 340 ASP A N 1
ATOM 2657 C CA . ASP A 1 340 ? 21.718 20.657 18.858 1.00 54.16 340 ASP A CA 1
ATOM 2658 C C . ASP A 1 340 ? 20.712 20.468 19.992 1.00 54.16 340 ASP A C 1
ATOM 2660 O O . ASP A 1 340 ? 19.512 20.694 19.817 1.00 54.16 340 ASP A O 1
ATOM 2664 N N . GLU A 1 341 ? 21.199 19.994 21.142 1.00 51.06 341 GLU A N 1
ATOM 2665 C CA . GLU A 1 341 ? 20.375 19.827 22.343 1.00 51.06 341 GLU A CA 1
ATOM 2666 C C . GLU A 1 341 ? 19.712 21.144 22.759 1.00 51.06 341 GLU A C 1
ATOM 2668 O O . GLU A 1 341 ? 18.581 21.130 23.238 1.00 51.06 341 GLU A O 1
ATOM 2673 N N . GLY A 1 342 ? 20.347 22.292 22.500 1.00 59.88 342 GLY A N 1
ATOM 2674 C CA . GLY A 1 342 ? 19.770 23.605 22.761 1.00 59.88 342 GLY A CA 1
ATOM 2675 C C . GLY A 1 342 ? 18.616 23.931 21.814 1.00 59.88 342 GLY A C 1
ATOM 2676 O O . GLY A 1 342 ? 17.604 24.490 22.240 1.00 59.88 342 GLY A O 1
ATOM 2677 N N . PHE A 1 343 ? 18.725 23.571 20.535 1.00 55.00 343 PHE A N 1
ATOM 2678 C CA . PHE A 1 343 ? 17.631 23.721 19.575 1.00 55.00 343 PHE A CA 1
ATOM 2679 C C . PHE A 1 343 ? 16.488 22.750 19.864 1.00 55.00 343 PHE A C 1
ATOM 2681 O O . PHE A 1 343 ? 15.345 23.196 19.888 1.00 55.00 343 PHE A O 1
ATOM 2688 N N . ILE A 1 344 ? 16.763 21.471 20.156 1.00 51.31 344 ILE A N 1
ATOM 2689 C CA . ILE A 1 344 ? 15.721 20.517 20.562 1.00 51.31 344 ILE A CA 1
ATOM 2690 C C . ILE A 1 344 ? 15.053 20.971 21.857 1.00 51.31 344 ILE A C 1
ATOM 2692 O O . ILE A 1 344 ? 13.831 20.929 21.923 1.00 51.31 344 ILE A O 1
ATOM 2696 N N . ALA A 1 345 ? 15.798 21.432 22.863 1.00 60.50 345 ALA A N 1
ATOM 2697 C CA . ALA A 1 345 ? 15.213 21.929 24.106 1.00 60.50 345 ALA A CA 1
ATOM 2698 C C . ALA A 1 345 ? 14.292 23.125 23.835 1.00 60.50 345 ALA A C 1
ATOM 2700 O O . ALA A 1 345 ? 13.132 23.109 24.240 1.00 60.50 345 ALA A O 1
ATOM 2701 N N . ARG A 1 346 ? 14.747 24.104 23.041 1.00 66.88 346 ARG A N 1
ATOM 2702 C CA . ARG A 1 346 ? 13.928 25.263 22.651 1.00 66.88 346 ARG A CA 1
ATOM 2703 C C . ARG A 1 346 ? 12.720 24.874 21.804 1.00 66.88 346 ARG A C 1
ATOM 2705 O O . ARG A 1 346 ? 11.657 25.450 21.986 1.00 66.88 346 ARG A O 1
ATOM 2712 N N . LEU A 1 347 ? 12.849 23.919 20.887 1.00 59.47 347 LEU A N 1
ATOM 2713 C CA . LEU A 1 347 ? 11.757 23.475 20.019 1.00 59.47 347 LEU A CA 1
ATOM 2714 C C . LEU A 1 347 ? 10.767 22.592 20.792 1.00 59.47 347 LEU A C 1
ATOM 2716 O O . LEU A 1 347 ? 9.559 22.687 20.585 1.00 59.47 347 LEU A O 1
ATOM 2720 N N . ARG A 1 348 ? 11.255 21.806 21.756 1.00 57.22 348 ARG A N 1
ATOM 2721 C CA . ARG A 1 348 ? 10.443 21.036 22.698 1.00 57.22 348 ARG A CA 1
ATOM 2722 C C . ARG A 1 348 ? 9.678 21.952 23.645 1.00 57.22 348 ARG A C 1
ATOM 2724 O O . ARG A 1 348 ? 8.484 21.747 23.801 1.00 57.22 348 ARG A O 1
ATOM 2731 N N . GLU A 1 349 ? 10.314 22.969 24.220 1.00 71.75 349 GLU A N 1
ATOM 2732 C CA . GLU A 1 349 ? 9.668 23.904 25.150 1.00 71.75 349 GLU A CA 1
ATOM 2733 C C . GLU A 1 349 ? 8.770 24.929 24.458 1.00 71.75 349 GLU A C 1
ATOM 2735 O O . GLU A 1 349 ? 7.656 25.164 24.913 1.00 71.75 349 GLU A O 1
ATOM 2740 N N . LYS A 1 350 ? 9.231 25.557 23.370 1.00 67.00 350 LYS A N 1
ATOM 2741 C CA . LYS A 1 350 ? 8.522 26.692 22.757 1.00 67.00 350 LYS A CA 1
ATOM 2742 C C . LYS A 1 350 ? 7.518 26.299 21.681 1.00 67.00 350 LYS A C 1
ATOM 2744 O O . LYS A 1 350 ? 6.621 27.085 21.403 1.00 67.00 350 LYS A O 1
ATOM 2749 N N . LEU A 1 351 ? 7.672 25.129 21.057 1.00 60.69 351 LEU A N 1
ATOM 2750 C CA . LEU A 1 351 ? 6.840 24.697 19.927 1.00 60.69 351 LEU A CA 1
ATOM 2751 C C . LEU A 1 351 ? 6.058 23.424 20.249 1.00 60.69 351 LEU A C 1
ATOM 2753 O O . LEU A 1 351 ? 4.833 23.432 20.196 1.00 60.69 351 LEU A O 1
ATOM 2757 N N . LEU A 1 352 ? 6.732 22.337 20.627 1.00 57.31 352 LEU A N 1
ATOM 2758 C CA . LEU A 1 352 ? 6.066 21.046 20.815 1.00 57.31 352 LEU A CA 1
ATOM 2759 C C . LEU A 1 352 ? 5.273 20.973 22.118 1.00 57.31 352 LEU A C 1
ATOM 2761 O O . LEU A 1 352 ? 4.169 20.451 22.096 1.00 57.31 352 LEU A O 1
ATOM 2765 N N . ALA A 1 353 ? 5.776 21.484 23.242 1.00 68.56 353 ALA A N 1
ATOM 2766 C CA . ALA A 1 353 ? 5.061 21.410 24.515 1.00 68.56 353 ALA A CA 1
ATOM 2767 C C . ALA A 1 353 ? 3.722 22.176 24.494 1.00 68.56 353 ALA A C 1
ATOM 2769 O O . ALA A 1 353 ? 2.735 21.594 24.948 1.00 68.56 353 ALA A O 1
ATOM 2770 N N . PRO A 1 354 ? 3.618 23.397 23.926 1.00 72.50 354 PRO A N 1
ATOM 2771 C CA . PRO A 1 354 ? 2.338 24.085 23.779 1.00 72.50 354 PRO A CA 1
ATOM 2772 C C . PRO A 1 354 ? 1.391 23.350 22.831 1.00 72.50 354 PRO A C 1
ATOM 2774 O O . PRO A 1 354 ? 0.234 23.148 23.181 1.00 72.50 354 PRO A O 1
ATOM 2777 N N . ILE A 1 355 ? 1.886 22.880 21.678 1.00 67.12 355 ILE A N 1
ATOM 2778 C CA . ILE A 1 355 ? 1.071 22.167 20.682 1.00 67.12 355 ILE A CA 1
ATOM 2779 C C . ILE A 1 355 ? 0.570 20.834 21.243 1.00 67.12 355 ILE A C 1
ATOM 2781 O O . ILE A 1 355 ? -0.614 20.540 21.157 1.00 67.12 355 ILE A O 1
ATOM 2785 N N . ILE A 1 356 ? 1.442 20.037 21.864 1.00 68.94 356 ILE A N 1
ATOM 2786 C CA . ILE A 1 356 ? 1.066 18.761 22.483 1.00 68.94 356 ILE A CA 1
ATOM 2787 C C . ILE A 1 356 ? 0.097 19.013 23.637 1.00 68.94 356 ILE A C 1
ATOM 2789 O O . ILE A 1 356 ? -0.908 18.318 23.729 1.00 68.94 356 ILE A O 1
ATOM 2793 N N . SER A 1 357 ? 0.348 20.015 24.485 1.00 72.62 357 SER A N 1
ATOM 2794 C CA . SER A 1 357 ? -0.573 20.355 25.577 1.00 72.62 357 SER A CA 1
ATOM 2795 C C . SER A 1 357 ? -1.935 20.789 25.047 1.00 72.62 357 SER A C 1
ATOM 2797 O O . SER A 1 357 ? -2.951 20.368 25.591 1.00 72.62 357 SER A O 1
ATOM 2799 N N . GLN A 1 358 ? -1.971 21.567 23.964 1.00 74.12 358 GLN A N 1
ATOM 2800 C CA . GLN A 1 358 ? -3.207 21.993 23.320 1.00 74.12 358 GLN A CA 1
ATOM 2801 C C . GLN A 1 358 ? -3.945 20.811 22.679 1.00 74.12 358 GLN A C 1
ATOM 2803 O O . GLN A 1 358 ? -5.118 20.606 22.971 1.00 74.12 358 GLN A O 1
ATOM 2808 N N . CYS A 1 359 ? -3.267 19.974 21.891 1.00 66.00 359 CYS A N 1
ATOM 2809 C CA . CYS A 1 359 ? -3.876 18.800 21.265 1.00 66.00 359 CYS A CA 1
ATOM 2810 C C . CYS A 1 359 ? -4.375 17.784 22.302 1.00 66.00 359 CYS A C 1
ATOM 2812 O O . CYS A 1 359 ? -5.450 17.210 22.138 1.00 66.00 359 CYS A O 1
ATOM 2814 N N . VAL A 1 360 ? -3.621 17.562 23.384 1.00 73.12 360 VAL A N 1
ATOM 2815 C CA . VAL A 1 360 ? -4.045 16.690 24.488 1.00 73.12 360 VAL A CA 1
ATOM 2816 C C . VAL A 1 360 ? -5.236 17.305 25.220 1.00 73.12 360 VAL A C 1
ATOM 2818 O O . VAL A 1 360 ? -6.188 16.587 25.511 1.00 73.12 360 VAL A O 1
ATOM 2821 N N . ALA A 1 361 ? -5.238 18.618 25.470 1.00 72.44 361 ALA A N 1
ATOM 2822 C CA . ALA A 1 361 ? -6.372 19.303 26.086 1.00 72.44 361 ALA A CA 1
ATOM 2823 C C . ALA A 1 361 ? -7.636 19.232 25.212 1.00 72.44 361 ALA A C 1
ATOM 2825 O O . ALA A 1 361 ? -8.709 18.931 25.729 1.00 72.44 361 ALA A O 1
ATOM 2826 N N . GLU A 1 362 ? -7.524 19.439 23.900 1.00 74.94 362 GLU A N 1
ATOM 2827 C CA . GLU A 1 362 ? -8.641 19.343 22.950 1.00 74.94 362 GLU A CA 1
ATOM 2828 C C . GLU A 1 362 ? -9.177 17.905 22.837 1.00 74.94 362 GLU A C 1
ATOM 2830 O O . GLU A 1 362 ? -10.393 17.681 22.855 1.00 74.94 362 GLU A O 1
ATOM 2835 N N . ALA A 1 363 ? -8.285 16.910 22.793 1.00 67.75 363 ALA A N 1
ATOM 2836 C CA . ALA A 1 363 ? -8.663 15.499 22.767 1.00 67.75 363 ALA A CA 1
ATOM 2837 C C . ALA A 1 363 ? -9.352 15.063 24.070 1.00 67.75 363 ALA A C 1
ATOM 2839 O O . ALA A 1 363 ? -10.379 14.380 24.025 1.00 67.75 363 ALA A O 1
ATOM 2840 N N . LEU A 1 364 ? -8.827 15.489 25.225 1.00 73.44 364 LEU A N 1
ATOM 2841 C CA . LEU A 1 364 ? -9.435 15.225 26.530 1.00 73.44 364 LEU A CA 1
ATOM 2842 C C . LEU A 1 364 ? -10.796 15.911 26.656 1.00 73.44 364 LEU A C 1
ATOM 2844 O O . LEU A 1 364 ? -11.756 15.249 27.029 1.00 73.44 364 LEU A O 1
ATOM 2848 N N . GLN A 1 365 ? -10.928 17.178 26.251 1.00 75.19 365 GLN A N 1
ATOM 2849 C CA . GLN A 1 365 ? -12.217 17.881 26.260 1.00 75.19 365 GLN A CA 1
ATOM 2850 C C . GLN A 1 365 ? -13.262 17.192 25.378 1.00 75.19 365 GLN A C 1
ATOM 2852 O O . GLN A 1 365 ? -14.431 17.103 25.752 1.00 75.19 365 GLN A O 1
ATOM 2857 N N . THR A 1 366 ? -12.857 16.697 24.209 1.00 74.25 366 THR A N 1
ATOM 2858 C CA . THR A 1 366 ? -13.764 15.986 23.299 1.00 74.25 366 THR A CA 1
ATOM 2859 C C . THR A 1 366 ? -14.243 14.675 23.920 1.00 74.25 366 THR A C 1
ATOM 2861 O O . THR A 1 366 ? -15.438 14.382 23.907 1.00 74.25 366 THR A O 1
ATOM 2864 N N . ARG A 1 367 ? -13.326 13.908 24.521 1.00 71.19 367 ARG A N 1
ATOM 2865 C CA . ARG A 1 367 ? -13.652 12.659 25.218 1.00 71.19 367 ARG A CA 1
ATOM 2866 C C . ARG A 1 367 ? -14.498 12.891 26.467 1.00 71.19 367 ARG A C 1
ATOM 2868 O O . ARG A 1 367 ? -15.444 12.142 26.683 1.00 71.19 367 ARG A O 1
ATOM 2875 N N . ASP A 1 368 ? -14.219 13.933 27.244 1.00 77.69 368 ASP A N 1
ATOM 2876 C CA . ASP A 1 368 ? -15.005 14.284 28.428 1.00 77.69 368 ASP A CA 1
ATOM 2877 C C . ASP A 1 368 ? -16.448 14.648 28.048 1.00 77.69 368 ASP A C 1
ATOM 2879 O O . ASP A 1 368 ? -17.387 14.131 28.655 1.00 77.69 368 ASP A O 1
ATOM 2883 N N . ARG A 1 369 ? -16.647 15.435 26.978 1.00 75.69 369 ARG A N 1
ATOM 2884 C CA . ARG A 1 369 ? -17.989 15.749 26.450 1.00 75.69 369 ARG A CA 1
ATOM 2885 C C . ARG A 1 369 ? -18.744 14.501 25.997 1.00 75.69 369 ARG A C 1
ATOM 2887 O O . ARG A 1 369 ? -19.935 14.371 26.266 1.00 75.69 369 ARG A O 1
ATOM 2894 N N . GLU A 1 370 ? -18.067 13.575 25.326 1.00 77.00 370 GLU A N 1
ATOM 2895 C CA . GLU A 1 370 ? -18.673 12.316 24.883 1.00 77.00 370 GLU A CA 1
ATOM 2896 C C . GLU A 1 370 ? -19.040 11.411 26.066 1.00 77.00 370 GLU A C 1
ATOM 2898 O O . GLU A 1 370 ? -20.125 10.832 26.092 1.00 77.00 370 GLU A O 1
ATOM 2903 N N . ILE A 1 371 ? -18.188 11.340 27.094 1.00 75.25 371 ILE A N 1
ATOM 2904 C CA . ILE A 1 371 ? -18.486 10.617 28.336 1.00 75.25 371 ILE A CA 1
ATOM 2905 C C . ILE A 1 371 ? -19.709 11.223 29.034 1.00 75.25 371 ILE A C 1
ATOM 2907 O O . ILE A 1 371 ? -20.569 10.479 29.512 1.00 75.25 371 ILE A O 1
ATOM 2911 N N . GLU A 1 372 ? -19.815 12.551 29.098 1.00 75.62 372 GLU A N 1
ATOM 2912 C CA . GLU A 1 372 ? -20.981 13.234 29.667 1.00 75.62 372 GLU A CA 1
ATOM 2913 C C . GLU A 1 372 ? -22.258 12.938 28.873 1.00 75.62 372 GLU A C 1
ATOM 2915 O O . GLU A 1 372 ? -23.280 12.583 29.468 1.00 75.62 372 GLU A O 1
ATOM 2920 N N . GLN A 1 373 ? -22.193 12.994 27.540 1.00 78.88 373 GLN A N 1
ATOM 2921 C CA . GLN A 1 373 ? -23.322 12.667 26.667 1.00 78.88 373 GLN A CA 1
ATOM 2922 C C . GLN A 1 373 ? -23.767 11.209 26.817 1.00 78.88 373 GLN A C 1
ATOM 2924 O O . GLN A 1 373 ? -24.956 10.949 27.001 1.00 78.88 373 GLN A O 1
ATOM 2929 N N . LEU A 1 374 ? -22.833 10.254 26.809 1.00 72.62 374 LEU A N 1
ATOM 2930 C CA . LEU A 1 374 ? -23.142 8.832 26.971 1.00 72.62 374 LEU A CA 1
ATOM 2931 C C . LEU A 1 374 ? -23.724 8.526 28.355 1.00 72.62 374 LEU A C 1
ATOM 2933 O O . LEU A 1 374 ? -24.681 7.759 28.467 1.00 72.62 374 LEU A O 1
ATOM 2937 N N . ARG A 1 375 ? -23.206 9.151 29.422 1.00 76.38 375 ARG A N 1
ATOM 2938 C CA . ARG A 1 375 ? -23.776 9.017 30.775 1.00 76.38 375 ARG A CA 1
ATOM 2939 C C . ARG A 1 375 ? -25.196 9.578 30.850 1.00 76.38 375 ARG A C 1
ATOM 2941 O O . ARG A 1 375 ? -26.053 8.961 31.485 1.00 76.38 375 ARG A O 1
ATOM 2948 N N . ALA A 1 376 ? -25.460 10.710 30.195 1.00 72.81 376 ALA A N 1
ATOM 2949 C CA . ALA A 1 376 ? -26.797 11.295 30.127 1.00 72.81 376 ALA A CA 1
ATOM 2950 C C . ALA A 1 376 ? -27.775 10.389 29.360 1.00 72.81 376 ALA A C 1
ATOM 2952 O O . ALA A 1 376 ? -28.871 10.121 29.853 1.00 72.81 376 ALA A O 1
ATOM 2953 N N . GLN A 1 377 ? -27.357 9.852 28.209 1.00 76.50 377 GLN A N 1
ATOM 2954 C CA . GLN A 1 377 ? -28.154 8.911 27.415 1.00 76.50 377 GLN A CA 1
ATOM 2955 C C . GLN A 1 377 ? -28.444 7.613 28.176 1.00 76.50 377 GLN A C 1
ATOM 2957 O O . GLN A 1 377 ? -29.582 7.151 28.180 1.00 76.50 377 GLN A O 1
ATOM 2962 N N . LEU A 1 378 ? -27.452 7.052 28.875 1.00 76.12 378 LEU A N 1
ATOM 2963 C CA . LEU A 1 378 ? -27.633 5.845 29.683 1.00 76.12 378 LEU A CA 1
ATOM 2964 C C . LEU A 1 378 ? -28.640 6.068 30.822 1.00 76.12 378 LEU A C 1
ATOM 2966 O O . LEU A 1 378 ? -29.501 5.223 31.054 1.00 76.12 378 LEU A O 1
ATOM 2970 N N . SER A 1 379 ? -28.560 7.212 31.509 1.00 75.69 379 SER A N 1
ATOM 2971 C CA . SER A 1 379 ? -29.516 7.592 32.558 1.00 75.69 379 SER A CA 1
ATOM 2972 C C . SER A 1 379 ? -30.936 7.761 32.002 1.00 75.69 379 SER A C 1
ATOM 2974 O O . SER A 1 379 ? -31.893 7.253 32.589 1.00 75.69 379 SER A O 1
ATOM 2976 N N . ALA A 1 380 ? -31.081 8.423 30.848 1.00 74.50 380 ALA A N 1
ATOM 2977 C CA . ALA A 1 380 ? -32.369 8.587 30.175 1.00 74.50 380 ALA A CA 1
ATOM 2978 C C . ALA A 1 380 ? -32.978 7.228 29.795 1.00 74.50 380 ALA A C 1
ATOM 2980 O O . ALA A 1 380 ? -34.091 6.920 30.215 1.00 74.50 380 ALA A O 1
ATOM 2981 N N . ALA A 1 381 ? -32.202 6.366 29.133 1.00 73.69 381 ALA A N 1
ATOM 2982 C CA . ALA A 1 381 ? -32.641 5.029 28.746 1.00 73.69 381 ALA A CA 1
ATOM 2983 C C . ALA A 1 381 ? -33.042 4.164 29.956 1.00 73.69 381 ALA A C 1
ATOM 2985 O O . ALA A 1 381 ? -34.045 3.456 29.909 1.00 73.69 381 ALA A O 1
ATOM 2986 N N . GLN A 1 382 ? -32.304 4.235 31.070 1.00 78.75 382 GLN A N 1
ATOM 2987 C CA . GLN A 1 382 ? -32.668 3.527 32.304 1.00 78.75 382 GLN A CA 1
ATOM 2988 C C . GLN A 1 382 ? -34.001 4.016 32.892 1.00 78.75 382 GLN A C 1
ATOM 2990 O O . GLN A 1 382 ? -34.790 3.201 33.375 1.00 78.75 382 GLN A O 1
ATOM 2995 N N . ASN A 1 383 ? -34.267 5.325 32.850 1.00 79.69 383 ASN A N 1
ATOM 2996 C CA . ASN A 1 383 ? -35.540 5.882 33.309 1.00 79.69 383 ASN A CA 1
ATOM 2997 C C . ASN A 1 383 ? -36.703 5.472 32.393 1.00 79.69 383 ASN A C 1
ATOM 2999 O O . ASN A 1 383 ? -37.795 5.195 32.896 1.00 79.69 383 ASN A O 1
ATOM 3003 N N . ASP A 1 384 ? -36.475 5.384 31.082 1.00 80.62 384 ASP A N 1
ATOM 3004 C CA . ASP A 1 384 ? -37.482 4.921 30.123 1.00 80.62 384 ASP A CA 1
ATOM 3005 C C . ASP A 1 384 ? -37.836 3.449 30.359 1.00 80.62 384 ASP A C 1
ATOM 3007 O O . ASP A 1 384 ? -39.015 3.098 30.434 1.00 80.62 384 ASP A O 1
ATOM 3011 N N . VAL A 1 385 ? -36.828 2.595 30.576 1.00 82.56 385 VAL A N 1
ATOM 3012 C CA . VAL A 1 385 ? -37.031 1.174 30.901 1.00 82.56 385 VAL A CA 1
ATOM 3013 C C . VAL A 1 385 ? -37.838 1.005 32.193 1.00 82.56 385 VAL A C 1
ATOM 3015 O O . VAL A 1 385 ? -38.816 0.258 32.193 1.00 82.56 385 VAL A O 1
ATOM 3018 N N . ASP A 1 386 ? -37.496 1.717 33.275 1.00 84.44 386 ASP A N 1
ATOM 3019 C CA . ASP A 1 386 ? -38.260 1.645 34.535 1.00 84.44 386 ASP A CA 1
ATOM 3020 C C . ASP A 1 386 ? -39.688 2.190 34.368 1.00 84.44 386 ASP A C 1
ATOM 3022 O O . ASP A 1 386 ? -40.634 1.626 34.919 1.00 84.44 386 ASP A O 1
ATOM 3026 N N . SER A 1 387 ? -39.874 3.235 33.556 1.00 83.44 387 SER A N 1
ATOM 3027 C CA . SER A 1 387 ? -41.194 3.810 33.268 1.00 83.44 387 SER A CA 1
ATOM 3028 C C . SER A 1 387 ? -42.090 2.831 32.504 1.00 83.44 387 SER A C 1
ATOM 3030 O O . SER A 1 387 ? -43.252 2.640 32.877 1.00 83.44 387 SER A O 1
ATOM 3032 N N . LEU A 1 388 ? -41.553 2.162 31.477 1.00 85.19 388 LEU A N 1
ATOM 3033 C CA . LEU A 1 388 ? -42.255 1.120 30.720 1.00 85.19 388 LEU A CA 1
ATOM 3034 C C . LEU A 1 388 ? -42.568 -0.095 31.602 1.00 85.19 388 LEU A C 1
ATOM 3036 O O . LEU A 1 388 ? -43.694 -0.605 31.591 1.00 85.19 388 LEU A O 1
ATOM 3040 N N . GLU A 1 389 ? -41.611 -0.524 32.428 1.00 88.38 389 GLU A N 1
ATOM 3041 C CA . GLU A 1 389 ? -41.821 -1.611 33.381 1.00 88.38 389 GLU A CA 1
ATOM 3042 C C . GLU A 1 389 ? -42.928 -1.251 34.384 1.00 88.38 389 GLU A C 1
ATOM 3044 O O . GLU A 1 389 ? -43.851 -2.040 34.611 1.00 88.38 389 GLU A O 1
ATOM 3049 N N . GLN A 1 390 ? -42.905 -0.042 34.950 1.00 89.00 390 GLN A N 1
ATOM 3050 C CA . GLN A 1 390 ? -43.914 0.415 35.901 1.00 89.00 390 GLN A CA 1
ATOM 3051 C C . GLN A 1 390 ? -45.303 0.532 35.263 1.00 89.00 390 GLN A C 1
ATOM 3053 O O . GLN A 1 390 ? -46.297 0.195 35.920 1.00 89.00 390 GLN A O 1
ATOM 3058 N N . TYR A 1 391 ? -45.377 0.956 33.997 1.00 86.12 391 TYR A N 1
ATOM 3059 C CA . TYR A 1 391 ? -46.619 1.000 33.225 1.00 86.12 391 TYR A CA 1
ATOM 3060 C C . TYR A 1 391 ? -47.217 -0.403 33.055 1.00 86.12 391 TYR A C 1
ATOM 3062 O O . TYR A 1 391 ? -48.401 -0.603 33.329 1.00 86.12 391 TYR A O 1
ATOM 3070 N N . SER A 1 392 ? -46.390 -1.404 32.726 1.00 86.25 392 SER A N 1
ATOM 3071 C CA . SER A 1 392 ? -46.833 -2.804 32.596 1.00 86.25 392 SER A CA 1
ATOM 3072 C C . SER A 1 392 ? -47.392 -3.393 33.904 1.00 86.25 392 SER A C 1
ATOM 3074 O O . SER A 1 392 ? -48.289 -4.239 33.890 1.00 86.25 392 SER A O 1
ATOM 3076 N N . ARG A 1 393 ? -46.914 -2.906 35.059 1.00 89.19 393 ARG A N 1
ATOM 3077 C CA . ARG A 1 393 ? -47.341 -3.348 36.398 1.00 89.19 393 ARG A CA 1
ATOM 3078 C C . ARG A 1 393 ? -48.620 -2.666 36.893 1.00 89.19 393 ARG A C 1
ATOM 3080 O O . ARG A 1 393 ? -49.122 -3.033 37.955 1.00 89.19 393 ARG A O 1
ATOM 3087 N N . ARG A 1 394 ? -49.179 -1.697 36.158 1.00 88.31 394 ARG A N 1
ATOM 3088 C CA . ARG A 1 394 ? -50.325 -0.881 36.603 1.00 88.31 394 ARG A CA 1
ATOM 3089 C C . ARG A 1 394 ? -51.583 -1.697 36.912 1.00 88.31 394 ARG A C 1
ATOM 3091 O O . ARG A 1 394 ? -52.326 -1.324 37.816 1.00 88.31 394 ARG A O 1
ATOM 3098 N N . ASN A 1 395 ? -51.789 -2.829 36.244 1.00 92.31 395 ASN A N 1
ATOM 3099 C CA . ASN A 1 395 ? -52.918 -3.727 36.519 1.00 92.31 395 ASN A CA 1
ATOM 3100 C C . ASN A 1 395 ? -52.593 -4.804 37.567 1.00 92.31 395 ASN A C 1
ATOM 3102 O O . ASN A 1 395 ? -53.354 -5.749 37.731 1.00 92.31 395 ASN A O 1
ATOM 3106 N N . SER A 1 396 ? -51.460 -4.702 38.265 1.00 94.44 396 SER A N 1
ATOM 3107 C CA . SER A 1 396 ? -51.020 -5.705 39.235 1.00 94.44 396 SER A CA 1
ATOM 3108 C C . SER A 1 396 ? -51.063 -5.190 40.671 1.00 94.44 396 SER A C 1
ATOM 3110 O O . SER A 1 396 ? -50.621 -4.078 40.971 1.00 94.44 396 SER A O 1
ATOM 3112 N N . LEU A 1 397 ? -51.529 -6.045 41.577 1.00 94.25 397 LEU A N 1
ATOM 3113 C CA . LEU A 1 397 ? -51.439 -5.862 43.021 1.00 94.25 397 LEU A CA 1
ATOM 3114 C C . LEU A 1 397 ? -50.387 -6.787 43.612 1.00 94.25 397 LEU A C 1
ATOM 3116 O O . LEU A 1 397 ? -50.196 -7.912 43.156 1.00 94.25 397 LEU A O 1
ATOM 3120 N N . MET A 1 398 ? -49.721 -6.291 44.646 1.00 94.00 398 MET A N 1
ATOM 3121 C CA . MET A 1 398 ? -48.836 -7.058 45.504 1.00 94.00 398 MET A CA 1
ATOM 3122 C C . MET A 1 398 ? -49.567 -7.342 46.815 1.00 94.00 398 MET A C 1
ATOM 3124 O O . MET A 1 398 ? -49.986 -6.412 47.506 1.00 94.00 398 MET A O 1
ATOM 3128 N N . ILE A 1 399 ? -49.709 -8.620 47.152 1.00 94.19 399 ILE A N 1
ATOM 3129 C CA . ILE A 1 399 ? -50.418 -9.093 48.340 1.00 94.19 399 ILE A CA 1
ATOM 3130 C C . ILE A 1 399 ? -49.421 -9.829 49.235 1.00 94.19 399 ILE A C 1
ATOM 3132 O O . ILE A 1 399 ? -48.768 -10.783 48.807 1.00 94.19 399 ILE A O 1
ATOM 3136 N N . THR A 1 400 ? -49.290 -9.390 50.483 1.00 91.94 400 THR A N 1
ATOM 3137 C CA . THR A 1 400 ? -48.408 -10.004 51.486 1.00 91.94 400 THR A CA 1
ATOM 3138 C C . THR A 1 400 ? -49.213 -10.463 52.699 1.00 91.94 400 THR A C 1
ATOM 3140 O O . THR A 1 400 ? -50.261 -9.897 52.990 1.00 91.94 400 THR A O 1
ATOM 3143 N N . GLY A 1 401 ? -48.730 -11.487 53.410 1.00 87.50 401 GLY A N 1
ATOM 3144 C CA . GLY A 1 401 ? -49.356 -11.984 54.647 1.00 87.50 401 GLY A CA 1
ATOM 3145 C C . GLY A 1 401 ? -50.299 -13.182 54.482 1.00 87.50 401 GLY A C 1
ATOM 3146 O O . GLY A 1 401 ? -50.732 -13.742 55.483 1.00 87.50 401 GLY A O 1
ATOM 3147 N N . LEU A 1 402 ? -50.566 -13.628 53.249 1.00 89.38 402 LEU A N 1
ATOM 3148 C CA . LEU A 1 402 ? -51.373 -14.825 52.994 1.00 89.38 402 LEU A CA 1
ATOM 3149 C C . LEU A 1 402 ? -50.566 -16.119 53.223 1.00 89.38 402 LEU A C 1
ATOM 3151 O O . LEU A 1 402 ? -49.494 -16.234 52.620 1.00 89.38 402 LEU A O 1
ATOM 3155 N N . PRO A 1 403 ? -51.067 -17.100 54.007 1.00 85.88 403 PRO A N 1
ATOM 3156 C CA . PRO A 1 403 ? -50.429 -18.404 54.213 1.00 85.88 403 PRO A CA 1
ATOM 3157 C C . PRO A 1 403 ? -50.167 -19.130 52.895 1.00 85.88 403 PRO A C 1
ATOM 3159 O O . PRO A 1 403 ? -50.926 -18.955 51.948 1.00 85.88 403 PRO A O 1
ATOM 3162 N N . GLU A 1 404 ? -49.104 -19.928 52.840 1.00 87.81 404 GLU A N 1
ATOM 3163 C CA . GLU A 1 404 ? -48.673 -20.660 51.645 1.00 87.81 404 GLU A CA 1
ATOM 3164 C C . GLU A 1 404 ? -48.878 -22.167 51.849 1.00 87.81 404 GLU A C 1
ATOM 3166 O O . GLU A 1 404 ? -48.502 -22.701 52.893 1.00 87.81 404 GLU A O 1
ATOM 3171 N N . SER A 1 405 ? -49.466 -22.857 50.866 1.00 83.75 405 SER A N 1
ATOM 3172 C CA . SER A 1 405 ? -49.649 -24.317 50.904 1.00 83.75 405 SER A CA 1
ATOM 3173 C C . SER A 1 405 ? -49.184 -24.995 49.610 1.00 83.75 405 SER A C 1
ATOM 3175 O O . SER A 1 405 ? -49.177 -24.385 48.543 1.00 83.75 405 SER A O 1
ATOM 3177 N N . ALA A 1 406 ? -48.796 -26.273 49.691 1.00 74.81 406 ALA A N 1
ATOM 3178 C CA . ALA A 1 406 ? -48.150 -27.001 48.591 1.00 74.81 406 ALA A CA 1
ATOM 3179 C C . ALA A 1 406 ? -49.031 -27.213 47.339 1.00 74.81 406 ALA A C 1
ATOM 3181 O O . ALA A 1 406 ? -48.502 -27.517 46.273 1.00 74.81 406 ALA A O 1
ATOM 3182 N N . ARG A 1 407 ? -50.358 -27.077 47.453 1.00 80.75 407 ARG A N 1
ATOM 3183 C CA . ARG A 1 407 ? -51.325 -27.227 46.347 1.00 80.75 407 ARG A CA 1
ATOM 3184 C C . ARG A 1 407 ? -52.328 -26.070 46.304 1.00 80.75 407 ARG A C 1
ATOM 3186 O O . ARG A 1 407 ? -53.507 -26.277 46.038 1.00 80.75 407 ARG A O 1
ATOM 3193 N N . GLU A 1 408 ? -51.876 -24.859 46.622 1.00 87.12 408 GLU A N 1
ATOM 3194 C CA . GLU A 1 408 ? -52.748 -23.685 46.576 1.00 87.12 408 GLU A CA 1
ATOM 3195 C C . GLU A 1 408 ? -53.093 -23.265 45.143 1.00 87.12 408 GLU A C 1
ATOM 3197 O O . GLU A 1 408 ? -52.257 -23.312 44.242 1.00 87.12 408 GLU A O 1
ATOM 3202 N N . SER A 1 409 ? -54.317 -22.770 44.961 1.00 91.12 409 SER A N 1
ATOM 3203 C CA . SER A 1 409 ? -54.650 -21.897 43.840 1.00 91.12 409 SER A CA 1
ATOM 3204 C C . SER A 1 409 ? -54.511 -20.456 44.314 1.00 91.12 409 SER A C 1
ATOM 3206 O O . SER A 1 409 ? -55.294 -19.987 45.143 1.00 91.12 409 SER A O 1
ATOM 3208 N N . THR A 1 410 ? -53.501 -19.746 43.809 1.00 92.44 410 THR A N 1
ATOM 3209 C CA . THR A 1 410 ? -53.327 -18.325 44.130 1.00 92.44 410 THR A CA 1
ATOM 3210 C C . THR A 1 410 ? -54.492 -17.487 43.605 1.00 92.44 410 THR A C 1
ATOM 3212 O O . THR A 1 410 ? -54.847 -16.508 44.253 1.00 92.44 410 THR A O 1
ATOM 3215 N N . ASP A 1 411 ? -55.139 -17.895 42.506 1.00 93.38 411 ASP A N 1
ATOM 3216 C CA . ASP A 1 411 ? -56.315 -17.199 41.970 1.00 93.38 411 ASP A CA 1
ATOM 3217 C C . ASP A 1 411 ? -57.498 -17.326 42.932 1.00 93.38 411 ASP A C 1
ATOM 3219 O O . ASP A 1 411 ? -58.123 -16.321 43.264 1.00 93.38 411 ASP A O 1
ATOM 3223 N N . ALA A 1 412 ? -57.746 -18.533 43.458 1.00 90.38 412 ALA A N 1
ATOM 3224 C CA . ALA A 1 412 ? -58.780 -18.754 44.469 1.00 90.38 412 ALA A CA 1
ATOM 3225 C C . ALA A 1 412 ? -58.510 -17.919 45.729 1.00 90.38 412 ALA A C 1
ATOM 3227 O O . ALA A 1 412 ? -59.392 -17.204 46.187 1.00 90.38 412 ALA A O 1
ATOM 3228 N N . LEU A 1 413 ? -57.262 -17.898 46.219 1.00 89.88 413 LEU A N 1
ATOM 3229 C CA . LEU A 1 413 ? -56.880 -17.073 47.371 1.00 89.88 413 LEU A CA 1
ATOM 3230 C C . LEU A 1 413 ? -57.112 -15.573 47.140 1.00 89.88 413 LEU A C 1
ATOM 3232 O O . LEU A 1 413 ? -57.516 -14.868 48.064 1.00 89.88 413 LEU A O 1
ATOM 3236 N N . VAL A 1 414 ? -56.844 -15.068 45.933 1.00 92.50 414 VAL A N 1
ATOM 3237 C CA . VAL A 1 414 ? -57.082 -13.659 45.582 1.00 92.50 414 VAL A CA 1
ATOM 3238 C C . VAL A 1 414 ? -58.580 -13.362 45.492 1.00 92.50 414 VAL A C 1
ATOM 3240 O O . VAL A 1 414 ? -59.011 -12.318 45.981 1.00 92.50 414 VAL A O 1
ATOM 3243 N N . ILE A 1 415 ? -59.372 -14.270 44.914 1.00 92.06 415 ILE A N 1
ATOM 3244 C CA . ILE A 1 415 ? -60.837 -14.167 44.827 1.00 92.06 415 ILE A CA 1
ATOM 3245 C C . ILE A 1 415 ? -61.461 -14.160 46.226 1.00 92.06 415 ILE A C 1
ATOM 3247 O O . ILE A 1 415 ? -62.261 -13.280 46.549 1.00 92.06 415 ILE A O 1
ATOM 3251 N N . ASP A 1 416 ? -61.047 -15.088 47.083 1.00 88.00 416 ASP A N 1
ATOM 3252 C CA . ASP A 1 416 ? -61.535 -15.203 48.453 1.00 88.00 416 ASP A CA 1
ATOM 3253 C C . ASP A 1 416 ? -61.136 -13.985 49.297 1.00 88.00 416 ASP A C 1
ATOM 3255 O O . ASP A 1 416 ? -61.943 -13.458 50.069 1.00 88.00 416 ASP A O 1
ATOM 3259 N N . LEU A 1 417 ? -59.914 -13.472 49.103 1.00 89.62 417 LEU A N 1
ATOM 3260 C CA . LEU A 1 417 ? -59.460 -12.231 49.729 1.00 89.62 417 LEU A CA 1
ATOM 3261 C C . LEU A 1 417 ? -60.289 -11.027 49.263 1.00 89.62 417 LEU A C 1
ATOM 3263 O O . LEU A 1 417 ? -60.625 -10.163 50.071 1.00 89.62 417 LEU A O 1
ATOM 3267 N N . ALA A 1 418 ? -60.630 -10.955 47.977 1.00 90.31 418 ALA A N 1
ATOM 3268 C CA . ALA A 1 418 ? -61.475 -9.889 47.456 1.00 90.31 418 ALA A CA 1
ATOM 3269 C C . ALA A 1 418 ? -62.888 -9.954 48.042 1.00 90.31 418 ALA A C 1
ATOM 3271 O O . ALA A 1 418 ? -63.408 -8.934 48.501 1.00 90.31 418 ALA A O 1
ATOM 3272 N N . LYS A 1 419 ? -63.459 -11.160 48.141 1.00 87.62 419 LYS A N 1
ATOM 3273 C CA . LYS A 1 419 ? -64.754 -11.395 48.785 1.00 87.62 419 LYS A CA 1
ATOM 3274 C C . LYS A 1 419 ? -64.736 -10.956 50.251 1.00 87.62 419 LYS A C 1
ATOM 3276 O O . LYS A 1 419 ? -65.673 -10.299 50.698 1.00 87.62 419 LYS A O 1
ATOM 3281 N N . ALA A 1 420 ? -63.648 -11.236 50.971 1.00 85.12 420 ALA A N 1
ATOM 3282 C CA . ALA A 1 420 ? -63.425 -10.758 52.337 1.00 85.12 420 ALA A CA 1
ATOM 3283 C C . ALA A 1 420 ? -63.336 -9.222 52.443 1.00 85.12 420 ALA A C 1
ATOM 3285 O O . ALA A 1 420 ? -63.726 -8.654 53.459 1.00 85.12 420 ALA A O 1
ATOM 3286 N N . ALA A 1 421 ? -62.855 -8.537 51.402 1.00 86.81 421 ALA A N 1
ATOM 3287 C CA . ALA A 1 421 ? -62.843 -7.074 51.327 1.00 86.81 421 ALA A CA 1
ATOM 3288 C C . ALA A 1 421 ? -64.202 -6.463 50.914 1.00 86.81 421 ALA A C 1
ATOM 3290 O O . ALA A 1 421 ? -64.349 -5.238 50.939 1.00 86.81 421 ALA A O 1
ATOM 3291 N N . GLY A 1 422 ? -65.186 -7.292 50.541 1.00 86.19 422 GLY A N 1
ATOM 3292 C CA . GLY A 1 422 ? -66.487 -6.863 50.018 1.00 86.19 422 GLY A CA 1
ATOM 3293 C C . GLY A 1 422 ? -66.510 -6.609 48.506 1.00 86.19 422 GLY A C 1
ATOM 3294 O O . GLY A 1 422 ? -67.413 -5.933 48.025 1.00 86.19 422 GLY A O 1
ATOM 3295 N N . VAL A 1 423 ? -65.533 -7.131 47.757 1.00 90.00 423 VAL A N 1
ATOM 3296 C CA . VAL A 1 423 ? -65.406 -6.958 46.301 1.00 90.00 423 VAL A CA 1
ATOM 3297 C C . VAL A 1 423 ? -65.649 -8.287 45.592 1.00 90.00 423 VAL A C 1
ATOM 3299 O O . VAL A 1 423 ? -65.075 -9.312 45.954 1.00 90.00 423 VAL A O 1
ATOM 3302 N N . THR A 1 424 ? -66.475 -8.275 44.546 1.00 91.25 424 THR A N 1
ATOM 3303 C CA . THR A 1 424 ? -66.701 -9.468 43.717 1.00 91.25 424 THR A CA 1
ATOM 3304 C C . THR A 1 424 ? -65.647 -9.532 42.613 1.00 91.25 424 THR A C 1
ATOM 3306 O O . THR A 1 424 ? -65.624 -8.680 41.721 1.00 91.25 424 THR A O 1
ATOM 3309 N N . VAL A 1 425 ? -64.773 -10.539 42.691 1.00 92.25 425 VAL A N 1
ATOM 3310 C CA . VAL A 1 425 ? -63.742 -10.864 41.693 1.00 92.25 425 VAL A CA 1
ATOM 3311 C C . VAL A 1 425 ? -63.982 -12.289 41.213 1.00 92.25 425 VAL A C 1
ATOM 3313 O O . VAL A 1 425 ? -64.201 -13.189 42.020 1.00 92.25 425 VAL A O 1
ATOM 3316 N N . THR A 1 426 ? -63.946 -12.495 39.904 1.00 93.06 426 THR A N 1
ATOM 3317 C CA . THR A 1 426 ? -64.061 -13.807 39.262 1.00 93.06 426 THR A CA 1
ATOM 3318 C C . THR A 1 426 ? -62.725 -14.230 38.654 1.00 93.06 426 THR A C 1
ATOM 3320 O O . THR A 1 426 ? -61.795 -13.433 38.547 1.00 93.06 426 THR A O 1
ATOM 3323 N N . VAL A 1 427 ? -62.622 -15.483 38.205 1.00 90.81 427 VAL A N 1
ATOM 3324 C CA . VAL A 1 427 ? -61.423 -15.963 37.494 1.00 90.81 427 VAL A CA 1
ATOM 3325 C C . VAL A 1 427 ? -61.175 -15.153 36.213 1.00 90.81 427 VAL A C 1
ATOM 3327 O O . VAL A 1 427 ? -60.029 -14.868 35.896 1.00 90.81 427 VAL A O 1
ATOM 3330 N N . ALA A 1 428 ? -62.229 -14.702 35.520 1.00 92.75 428 ALA A N 1
ATOM 3331 C CA . ALA A 1 428 ? -62.113 -13.894 34.301 1.00 92.75 428 ALA A CA 1
ATOM 3332 C C . ALA A 1 428 ? -61.577 -12.470 34.550 1.00 92.75 428 ALA A C 1
ATOM 3334 O O . ALA A 1 428 ? -61.101 -11.814 33.624 1.00 92.75 428 ALA A O 1
ATOM 3335 N N . ASP A 1 429 ? -61.638 -11.984 35.793 1.00 94.50 429 ASP A N 1
ATOM 3336 C CA . ASP A 1 429 ? -61.082 -10.684 36.174 1.00 94.50 429 ASP A CA 1
ATOM 3337 C C . ASP A 1 429 ? -59.558 -10.733 36.392 1.00 94.50 429 ASP A C 1
ATOM 3339 O O . ASP A 1 429 ? -58.897 -9.686 36.410 1.00 94.50 429 ASP A O 1
ATOM 3343 N N . LEU A 1 430 ? -58.995 -11.935 36.556 1.00 94.62 430 LEU A N 1
ATOM 3344 C CA . LEU A 1 430 ? -57.575 -12.183 36.778 1.00 94.62 430 LEU A CA 1
ATOM 3345 C C . LEU A 1 430 ? -56.916 -12.665 35.481 1.00 94.62 430 LEU A C 1
ATOM 3347 O O . LEU A 1 430 ? -57.323 -13.648 34.880 1.00 94.62 430 LEU A O 1
ATOM 3351 N N . ASP A 1 431 ? -55.855 -11.974 35.070 1.00 94.38 431 ASP A N 1
ATOM 3352 C CA . ASP A 1 431 ? -54.971 -12.427 33.991 1.00 94.38 431 ASP A CA 1
ATOM 3353 C C . ASP A 1 431 ? -54.053 -13.544 34.509 1.00 94.38 431 ASP A C 1
ATOM 3355 O O . ASP A 1 431 ? -53.905 -14.600 33.900 1.00 94.38 431 ASP A O 1
ATOM 3359 N N . ARG A 1 432 ? -53.434 -13.320 35.678 1.00 93.19 432 ARG A N 1
ATOM 3360 C CA . ARG A 1 432 ? -52.585 -14.312 36.350 1.00 93.19 432 ARG A CA 1
ATOM 3361 C C . ARG A 1 432 ? -52.322 -13.928 37.799 1.00 93.19 432 ARG A C 1
ATOM 3363 O O . ARG A 1 432 ? -51.998 -12.769 38.072 1.00 93.19 432 ARG A O 1
ATOM 3370 N N . SER A 1 433 ? -52.292 -14.898 38.709 1.00 94.50 433 SER A N 1
ATOM 3371 C CA . SER A 1 433 ? -51.664 -14.727 40.023 1.00 94.50 433 SER A CA 1
ATOM 3372 C C . SER A 1 433 ? -50.578 -15.771 40.291 1.00 94.50 433 SER A C 1
ATOM 3374 O O . SER A 1 433 ? -50.606 -16.870 39.745 1.00 94.50 433 SER A O 1
ATOM 3376 N N . HIS A 1 434 ? -49.557 -15.402 41.068 1.00 93.94 434 HIS A N 1
ATOM 3377 C CA . HIS A 1 434 ? -48.479 -16.317 41.459 1.00 93.94 434 HIS A CA 1
ATOM 3378 C C . HIS A 1 434 ? -47.671 -15.788 42.652 1.00 93.94 434 HIS A C 1
ATOM 3380 O O . HIS A 1 434 ? -47.587 -14.578 42.882 1.00 93.94 434 HIS A O 1
ATOM 3386 N N . ARG A 1 435 ? -47.017 -16.700 43.387 1.00 93.19 435 ARG A N 1
ATOM 3387 C CA . ARG A 1 435 ? -46.033 -16.368 44.432 1.00 93.19 435 ARG A CA 1
ATOM 3388 C C . ARG A 1 435 ? -44.723 -15.874 43.812 1.00 93.19 435 ARG A C 1
ATOM 3390 O O . ARG A 1 435 ? -44.253 -16.425 42.820 1.00 93.19 435 ARG A O 1
ATOM 3397 N N . VAL A 1 436 ? -44.094 -14.878 44.433 1.00 90.44 436 VAL A N 1
ATOM 3398 C CA . VAL A 1 436 ? -42.850 -14.265 43.944 1.00 90.44 436 VAL A CA 1
ATOM 3399 C C . VAL A 1 436 ? -41.670 -14.585 44.853 1.00 90.44 436 VAL A C 1
ATOM 3401 O O . VAL A 1 436 ? -41.713 -14.336 46.058 1.00 90.44 436 VAL A O 1
ATOM 3404 N N . GLY A 1 437 ? -40.581 -15.054 44.242 1.00 85.75 437 GLY A N 1
ATOM 3405 C CA . GLY A 1 437 ? -39.312 -15.355 44.905 1.00 85.75 437 GLY A CA 1
ATOM 3406 C C . GLY A 1 437 ? -39.149 -16.825 45.322 1.00 85.75 437 GLY A C 1
ATOM 3407 O O . GLY A 1 437 ? -40.095 -17.617 45.218 1.00 85.75 437 GLY A O 1
ATOM 3408 N N . PRO A 1 438 ? -37.939 -17.203 45.778 1.00 84.75 438 PRO A N 1
ATOM 3409 C CA . PRO A 1 438 ? -37.654 -18.560 46.241 1.00 84.75 438 PRO A CA 1
ATOM 3410 C C . PRO A 1 438 ? -38.441 -18.885 47.527 1.00 84.75 438 PRO A C 1
ATOM 3412 O O . PRO A 1 438 ? -38.687 -17.965 48.318 1.00 84.75 438 PRO A O 1
ATOM 3415 N N . PRO A 1 439 ? -38.844 -20.155 47.752 1.00 83.19 439 PRO A N 1
ATOM 3416 C CA . PRO A 1 439 ? -39.523 -20.587 48.975 1.00 83.19 439 PRO A CA 1
ATOM 3417 C C . PRO A 1 439 ? -38.746 -20.206 50.237 1.00 83.19 439 PRO A C 1
ATOM 3419 O O . PRO A 1 439 ? -37.515 -20.265 50.267 1.00 83.19 439 PRO A O 1
ATOM 3422 N N . ARG A 1 440 ? -39.469 -19.813 51.286 1.00 81.12 440 ARG A N 1
ATOM 3423 C CA . ARG A 1 440 ? -38.904 -19.359 52.561 1.00 81.12 440 ARG A CA 1
ATOM 3424 C C . ARG A 1 440 ? -39.513 -20.146 53.717 1.00 81.12 440 ARG A C 1
ATOM 3426 O O . ARG A 1 440 ? -40.702 -20.437 53.693 1.00 81.12 440 ARG A O 1
ATOM 3433 N N . ARG A 1 441 ? -38.693 -20.498 54.715 1.00 74.50 441 ARG A N 1
ATOM 3434 C CA . ARG A 1 441 ? -39.136 -21.250 55.908 1.00 74.50 441 ARG A CA 1
ATOM 3435 C C . ARG A 1 441 ? -39.730 -20.347 56.993 1.00 74.50 441 ARG A C 1
ATOM 3437 O O . ARG A 1 441 ? -40.499 -20.819 57.817 1.00 74.50 441 ARG A O 1
ATOM 3444 N N . ASP A 1 442 ? -39.361 -19.069 56.993 1.00 80.56 442 ASP A N 1
ATOM 3445 C CA . ASP A 1 442 ? -39.671 -18.083 58.033 1.00 80.56 442 ASP A CA 1
ATOM 3446 C C . ASP A 1 442 ? -40.955 -17.284 57.766 1.00 80.56 442 ASP A C 1
ATOM 3448 O O . ASP A 1 442 ? -41.578 -16.787 58.701 1.00 80.56 442 ASP A O 1
ATOM 3452 N N . ARG A 1 443 ? -41.354 -17.128 56.497 1.00 84.31 443 ARG A N 1
ATOM 3453 C CA . ARG A 1 443 ? -42.521 -16.321 56.111 1.00 84.31 443 ARG A CA 1
ATOM 3454 C C . ARG A 1 443 ? -43.099 -16.743 54.757 1.00 84.31 443 ARG A C 1
ATOM 3456 O O . ARG A 1 443 ? -42.321 -17.109 53.872 1.00 84.31 443 ARG A O 1
ATOM 3463 N N . PRO A 1 444 ? -44.421 -16.616 54.545 1.00 87.25 444 PRO A N 1
ATOM 3464 C CA . PRO A 1 444 ? -45.027 -16.917 53.252 1.00 87.25 444 PRO A CA 1
ATOM 3465 C C . PRO A 1 444 ? -44.558 -15.936 52.169 1.00 87.25 444 PRO A C 1
ATOM 3467 O O . PRO A 1 444 ? -44.314 -14.751 52.437 1.00 87.25 444 PRO A O 1
ATOM 3470 N N . ARG A 1 445 ? -44.446 -16.414 50.924 1.00 91.62 445 ARG A N 1
ATOM 3471 C CA . ARG A 1 445 ? -44.082 -15.563 49.782 1.00 91.62 445 ARG A CA 1
ATOM 3472 C C . ARG A 1 445 ? -45.219 -14.608 49.423 1.00 91.62 445 ARG A C 1
ATOM 3474 O O . ARG A 1 445 ? -46.392 -14.923 49.583 1.00 91.62 445 ARG A O 1
ATOM 3481 N N . GLN A 1 446 ? -44.886 -13.437 48.894 1.00 93.19 446 GLN A N 1
ATOM 3482 C CA . GLN A 1 446 ? -45.896 -12.494 48.405 1.00 93.19 446 GLN A CA 1
ATOM 3483 C C . GLN A 1 446 ? -46.545 -12.997 47.111 1.00 93.19 446 GLN A C 1
ATOM 3485 O O . GLN A 1 446 ? -45.870 -13.637 46.304 1.00 93.19 446 GLN A O 1
ATOM 3490 N N . ILE A 1 447 ? -47.817 -12.674 46.896 1.00 94.50 447 ILE A N 1
ATOM 3491 C CA . ILE A 1 447 ? -48.530 -12.934 45.642 1.00 94.50 447 ILE A CA 1
ATOM 3492 C C . ILE A 1 447 ? -48.520 -11.659 44.797 1.00 94.50 447 ILE A C 1
ATOM 3494 O O . ILE A 1 447 ? -48.825 -10.577 45.300 1.00 94.50 447 ILE A O 1
ATOM 3498 N N . ILE A 1 448 ? -48.195 -11.783 43.509 1.00 94.94 448 ILE A N 1
ATOM 3499 C CA . ILE A 1 448 ? -48.571 -10.780 42.509 1.00 94.94 448 ILE A CA 1
ATOM 3500 C C . ILE A 1 448 ? -49.841 -11.270 41.825 1.00 94.94 448 ILE A C 1
ATOM 3502 O O . ILE A 1 448 ? -49.842 -12.362 41.263 1.00 94.94 448 ILE A O 1
ATOM 3506 N N . ALA A 1 449 ? -50.892 -10.456 41.865 1.00 95.94 449 ALA A N 1
ATOM 3507 C CA . ALA A 1 449 ? -52.152 -10.696 41.170 1.00 95.94 449 ALA A CA 1
ATOM 3508 C C . ALA A 1 449 ? -52.333 -9.640 40.076 1.00 95.94 449 ALA A C 1
ATOM 3510 O O . ALA A 1 449 ? -52.470 -8.452 40.379 1.00 95.94 449 ALA A O 1
ATOM 3511 N N . LYS A 1 450 ? -52.289 -10.062 38.811 1.00 95.69 450 LYS A N 1
ATOM 3512 C CA . LYS A 1 450 ? -52.511 -9.210 37.643 1.00 95.69 450 LYS A CA 1
ATOM 3513 C C . LYS A 1 450 ? -53.959 -9.342 37.193 1.00 95.69 450 LYS A C 1
ATOM 3515 O O . LYS A 1 450 ? -54.436 -10.445 36.956 1.00 95.69 450 LYS A O 1
ATOM 3520 N N . PHE A 1 451 ? -54.631 -8.208 37.071 1.00 95.75 451 PHE A N 1
ATOM 3521 C CA . PHE A 1 451 ? -56.015 -8.111 36.632 1.00 95.75 451 PHE A CA 1
ATOM 3522 C C . PHE A 1 451 ? -56.081 -7.802 35.142 1.00 95.75 451 PHE A C 1
ATOM 3524 O O . PHE A 1 451 ? -55.204 -7.124 34.596 1.00 95.75 451 PHE A O 1
ATOM 3531 N N . VAL A 1 452 ? -57.161 -8.242 34.507 1.00 93.38 452 VAL A N 1
ATOM 3532 C CA . VAL A 1 452 ? -57.461 -7.892 33.116 1.00 93.38 452 VAL A CA 1
ATOM 3533 C C . VAL A 1 452 ? -57.821 -6.404 33.021 1.00 93.38 452 VAL A C 1
ATOM 3535 O O . VAL A 1 452 ? -57.252 -5.669 32.213 1.00 93.38 452 VAL A O 1
ATOM 3538 N N . ALA A 1 453 ? -58.700 -5.926 33.908 1.00 91.56 453 ALA A N 1
ATOM 3539 C CA . ALA A 1 453 ? -59.185 -4.548 33.916 1.00 91.56 453 ALA A CA 1
ATOM 3540 C C . ALA A 1 453 ? -58.578 -3.703 35.051 1.00 91.56 453 ALA A C 1
ATOM 3542 O O . ALA A 1 453 ? -58.615 -4.078 36.226 1.00 91.56 453 ALA A O 1
ATOM 3543 N N . PHE A 1 454 ? -58.105 -2.498 34.710 1.00 90.12 454 PHE A N 1
ATOM 3544 C CA . PHE A 1 454 ? -57.575 -1.526 35.678 1.00 90.12 454 PHE A CA 1
ATOM 3545 C C . PHE A 1 454 ? -58.595 -1.174 36.774 1.00 90.12 454 PHE A C 1
ATOM 3547 O O . PHE A 1 454 ? -58.244 -1.128 37.952 1.00 90.12 454 PHE A O 1
ATOM 3554 N N . ASN A 1 455 ? -59.863 -0.980 36.401 1.00 91.38 455 ASN A N 1
ATOM 3555 C CA . ASN A 1 455 ? -60.920 -0.582 37.336 1.00 91.38 455 ASN A CA 1
ATOM 3556 C C . ASN A 1 455 ? -61.178 -1.654 38.401 1.00 91.38 455 ASN A C 1
ATOM 3558 O O . ASN A 1 455 ? -61.309 -1.323 39.574 1.00 91.38 455 ASN A O 1
ATOM 3562 N N . LYS A 1 456 ? -61.162 -2.938 38.018 1.00 92.56 456 LYS A N 1
ATOM 3563 C CA . LYS A 1 456 ? -61.359 -4.055 38.952 1.00 92.56 456 LYS A CA 1
ATOM 3564 C C . LYS A 1 456 ? -60.203 -4.170 39.949 1.00 92.56 456 LYS A C 1
ATOM 3566 O O . LYS A 1 456 ? -60.408 -4.362 41.145 1.00 92.56 456 LYS A O 1
ATOM 3571 N N . ARG A 1 457 ? -58.975 -3.955 39.468 1.00 93.38 457 ARG A N 1
ATOM 3572 C CA . ARG A 1 457 ? -57.786 -3.838 40.321 1.00 93.38 457 ARG A CA 1
ATOM 3573 C C . ARG A 1 457 ? -57.879 -2.656 41.295 1.00 93.38 457 ARG A C 1
ATOM 3575 O O . ARG A 1 457 ? -57.441 -2.776 42.440 1.00 93.38 457 ARG A O 1
ATOM 3582 N N . GLN A 1 458 ? -58.397 -1.515 40.844 1.00 92.25 458 GLN A N 1
ATOM 3583 C CA . GLN A 1 458 ? -58.557 -0.317 41.671 1.00 92.25 458 GLN A CA 1
ATOM 3584 C C . GLN A 1 458 ? -59.627 -0.516 42.756 1.00 92.25 458 GLN A C 1
ATOM 3586 O O . GLN A 1 458 ? -59.376 -0.180 43.910 1.00 92.25 458 GLN A O 1
ATOM 3591 N N . GLU A 1 459 ? -60.749 -1.146 42.410 1.00 93.06 459 GLU A N 1
ATOM 3592 C CA . GLU A 1 459 ? -61.838 -1.505 43.328 1.00 93.06 459 GLU A CA 1
ATOM 3593 C C . GLU A 1 459 ? -61.325 -2.345 44.511 1.00 93.06 459 GLU A C 1
ATOM 3595 O O . GLU A 1 459 ? -61.526 -1.985 45.673 1.00 93.06 459 GLU A O 1
ATOM 3600 N N . LEU A 1 460 ? -60.553 -3.408 44.236 1.00 92.88 460 LEU A N 1
ATOM 3601 C CA . LEU A 1 460 ? -59.941 -4.224 45.292 1.00 92.88 460 LEU A CA 1
ATOM 3602 C C . LEU A 1 460 ? -58.911 -3.444 46.123 1.00 92.88 460 LEU A C 1
ATOM 3604 O O . LEU A 1 460 ? -58.824 -3.619 47.341 1.00 92.88 460 LEU A O 1
ATOM 3608 N N . LEU A 1 461 ? -58.114 -2.579 45.488 1.00 91.81 461 LEU A N 1
ATOM 3609 C CA . LEU A 1 461 ? -57.140 -1.761 46.207 1.00 91.81 461 LEU A CA 1
ATOM 3610 C C . LEU A 1 461 ? -57.832 -0.820 47.196 1.00 91.81 461 LEU A C 1
ATOM 3612 O O . LEU A 1 461 ? -57.339 -0.656 48.308 1.00 91.81 461 LEU A O 1
ATOM 3616 N N . GLU A 1 462 ? -58.925 -0.172 46.810 1.00 90.44 462 GLU A N 1
ATOM 3617 C CA . GLU A 1 462 ? -59.664 0.770 47.657 1.00 90.44 462 GLU A CA 1
ATOM 3618 C C . GLU A 1 462 ? -60.362 0.058 48.816 1.00 90.44 462 GLU A C 1
ATOM 3620 O O . GLU A 1 462 ? -60.244 0.501 49.959 1.00 90.44 462 GLU A O 1
ATOM 3625 N N . ALA A 1 463 ? -60.948 -1.112 48.557 1.00 89.38 463 ALA A N 1
ATOM 3626 C CA . ALA A 1 463 ? -61.583 -1.948 49.570 1.00 89.38 463 ALA A CA 1
ATOM 3627 C C . ALA A 1 463 ? -60.604 -2.569 50.588 1.00 89.38 463 ALA A C 1
ATOM 3629 O O . ALA A 1 463 ? -61.032 -3.148 51.587 1.00 89.38 463 ALA A O 1
ATOM 3630 N N . ARG A 1 464 ? -59.279 -2.431 50.406 1.00 88.56 464 ARG A N 1
ATOM 3631 C CA . ARG A 1 464 ? -58.260 -3.025 51.298 1.00 88.56 464 ARG A CA 1
ATOM 3632 C C . ARG A 1 464 ? -58.405 -2.630 52.771 1.00 88.56 464 ARG A C 1
ATOM 3634 O O . ARG A 1 464 ? -57.947 -3.360 53.643 1.00 88.56 464 ARG A O 1
ATOM 3641 N N . THR A 1 465 ? -58.988 -1.467 53.068 1.00 83.19 465 THR A N 1
ATOM 3642 C CA . THR A 1 465 ? -59.227 -1.020 54.451 1.00 83.19 465 THR A CA 1
ATOM 3643 C C . THR A 1 465 ? -60.288 -1.863 55.155 1.00 83.19 465 THR A C 1
ATOM 3645 O O . THR A 1 465 ? -60.240 -1.997 56.376 1.00 83.19 465 THR A O 1
ATOM 3648 N N . ASN A 1 466 ? -61.182 -2.497 54.391 1.00 83.06 466 ASN A N 1
ATOM 3649 C CA . ASN A 1 466 ? -62.258 -3.345 54.900 1.00 83.06 466 ASN A CA 1
ATOM 3650 C C . ASN A 1 466 ? -61.745 -4.710 55.377 1.00 83.06 466 ASN A C 1
ATOM 3652 O O . ASN A 1 466 ? -62.367 -5.319 56.238 1.00 83.06 466 ASN A O 1
ATOM 3656 N N . LEU A 1 467 ? -60.559 -5.144 54.925 1.00 75.44 467 LEU A N 1
ATOM 3657 C CA . LEU A 1 467 ? -59.910 -6.382 55.386 1.00 75.44 467 LEU A CA 1
ATOM 3658 C C . LEU A 1 467 ? -59.606 -6.389 56.893 1.00 75.44 467 LEU A C 1
ATOM 3660 O O . LEU A 1 467 ? -59.389 -7.445 57.481 1.00 75.44 467 LEU A O 1
ATOM 3664 N N . ARG A 1 468 ? -59.583 -5.209 57.525 1.00 63.34 468 ARG A N 1
ATOM 3665 C CA . ARG A 1 468 ? -59.394 -5.040 58.974 1.00 63.34 468 ARG A CA 1
ATOM 3666 C C . ARG A 1 468 ? -60.713 -4.886 59.736 1.00 63.34 468 ARG A C 1
ATOM 3668 O O . ARG A 1 468 ? -60.720 -4.997 60.959 1.00 63.34 468 ARG A O 1
ATOM 3675 N N . ALA A 1 469 ? -61.823 -4.644 59.039 1.00 58.78 469 ALA A N 1
ATOM 3676 C CA . ALA A 1 469 ? -63.131 -4.385 59.623 1.00 58.78 469 ALA A CA 1
ATOM 3677 C C . ALA A 1 469 ? -63.961 -5.682 59.727 1.00 58.78 469 ALA A C 1
ATOM 3679 O O . ALA A 1 469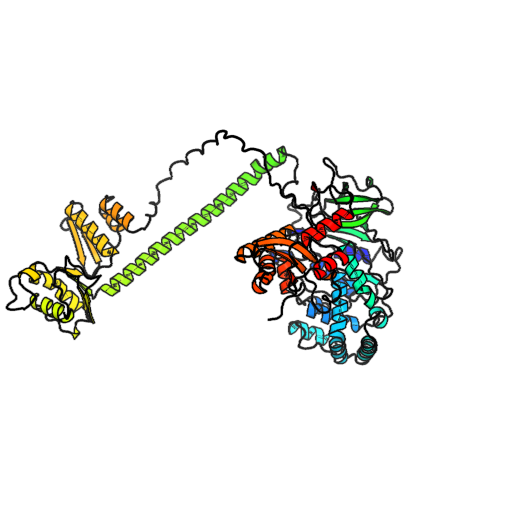 ? -64.797 -5.990 58.890 1.00 58.78 469 ALA A O 1
ATOM 3680 N N . GLY A 1 470 ? -63.726 -6.455 60.788 1.00 56.88 470 GLY A N 1
ATOM 3681 C CA . GLY A 1 470 ? -64.755 -7.214 61.512 1.00 56.88 470 GLY A CA 1
ATOM 3682 C C . GLY A 1 470 ? -65.617 -8.299 60.846 1.00 56.88 470 GLY A C 1
ATOM 3683 O O . GLY A 1 470 ? -66.479 -8.796 61.568 1.00 56.88 470 GLY A O 1
ATOM 3684 N N . ARG A 1 471 ? -65.467 -8.716 59.576 1.00 57.00 471 ARG A N 1
ATOM 3685 C CA . ARG A 1 471 ? -66.280 -9.839 59.040 1.00 57.00 471 ARG A CA 1
ATOM 3686 C C . ARG A 1 471 ? -65.609 -10.692 57.964 1.00 57.00 471 ARG A C 1
ATOM 3688 O O . ARG A 1 471 ? -65.527 -10.274 56.819 1.00 57.00 471 ARG A O 1
ATOM 3695 N N . VAL A 1 472 ? -65.316 -11.950 58.314 1.00 58.19 472 VAL A N 1
ATOM 3696 C CA . VAL A 1 472 ? -65.382 -13.110 57.402 1.00 58.19 472 VAL A CA 1
ATOM 3697 C C . VAL A 1 472 ? -65.886 -14.316 58.202 1.00 58.19 472 VAL A C 1
ATOM 3699 O O . VAL A 1 472 ? -65.255 -14.704 59.182 1.00 58.19 472 VAL A O 1
ATOM 3702 N N . GLN A 1 473 ? -67.029 -14.900 57.826 1.00 57.12 473 GLN A N 1
ATOM 3703 C CA . GLN A 1 473 ? -67.552 -16.123 58.455 1.00 57.12 473 GLN A CA 1
ATOM 3704 C C . GLN A 1 473 ? -67.072 -17.372 57.697 1.00 57.12 473 GLN A C 1
ATOM 3706 O O . GLN A 1 473 ? -67.225 -17.454 56.483 1.00 57.12 473 GLN A O 1
ATOM 3711 N N . GLN A 1 474 ? -66.516 -18.336 58.445 1.00 57.81 474 GLN A N 1
ATOM 3712 C CA . GLN A 1 474 ? -66.241 -19.727 58.038 1.00 57.81 474 GLN A CA 1
ATOM 3713 C C . GLN A 1 474 ? -65.370 -19.937 56.773 1.00 57.81 474 GLN A C 1
ATOM 3715 O O . GLN A 1 474 ? -65.634 -20.844 55.989 1.00 57.81 474 GLN A O 1
ATOM 3720 N N . HIS A 1 475 ? -64.293 -19.161 56.575 1.00 68.12 475 HIS A N 1
ATOM 3721 C CA . HIS A 1 475 ? -63.298 -19.466 55.530 1.00 68.12 475 HIS A CA 1
ATOM 3722 C C . HIS A 1 475 ? -62.179 -20.392 56.056 1.00 68.12 475 HIS A C 1
ATOM 3724 O O . HIS A 1 475 ? -61.585 -20.077 57.088 1.00 68.12 475 HIS A O 1
ATOM 3730 N N . PRO A 1 476 ? -61.785 -21.465 55.342 1.00 67.25 476 PRO A N 1
ATOM 3731 C CA . PRO A 1 476 ? -60.808 -22.458 55.825 1.00 67.25 476 PRO A CA 1
ATOM 3732 C C . PRO A 1 476 ? -59.352 -21.968 55.987 1.00 67.25 476 PRO A C 1
ATOM 3734 O O . PRO A 1 476 ? -58.523 -22.700 56.514 1.00 67.25 476 PRO A O 1
ATOM 3737 N N . ILE A 1 477 ? -59.012 -20.756 55.526 1.00 73.44 477 ILE A N 1
ATOM 3738 C CA . ILE A 1 477 ? -57.621 -20.245 55.438 1.00 73.44 477 ILE A CA 1
ATOM 3739 C C . ILE A 1 477 ? -57.555 -18.764 55.841 1.00 73.44 477 ILE A C 1
ATOM 3741 O O . ILE A 1 477 ? -56.680 -18.355 56.603 1.00 73.44 477 ILE A O 1
ATOM 3745 N N . LEU A 1 478 ? -58.497 -17.947 55.359 1.00 77.00 478 LEU A N 1
ATOM 3746 C CA . LEU A 1 478 ? -58.580 -16.516 55.649 1.00 77.00 478 LEU A CA 1
ATOM 3747 C C . LEU A 1 478 ? -59.244 -16.256 57.008 1.00 77.00 478 LEU A C 1
ATOM 3749 O O . LEU A 1 478 ? -60.387 -15.809 57.090 1.00 77.00 478 LEU A O 1
ATOM 3753 N N . THR A 1 479 ? -58.526 -16.555 58.089 1.00 79.94 479 THR A N 1
ATOM 3754 C CA . THR A 1 479 ? -58.971 -16.212 59.445 1.00 79.94 479 THR A CA 1
ATOM 3755 C C . THR A 1 479 ? -58.899 -14.702 59.681 1.00 79.94 479 THR A C 1
ATOM 3757 O O . THR A 1 479 ? -58.132 -13.988 59.031 1.00 79.94 479 THR A O 1
ATOM 3760 N N . GLN A 1 480 ? -59.643 -14.202 60.670 1.00 77.44 480 GLN A N 1
ATOM 3761 C CA . GLN A 1 480 ? -59.584 -12.789 61.065 1.00 77.44 480 GLN A CA 1
ATOM 3762 C C . GLN A 1 480 ? -58.149 -12.342 61.408 1.00 77.44 480 GLN A C 1
ATOM 3764 O O . GLN A 1 480 ? -57.740 -11.237 61.055 1.00 77.44 480 GLN A O 1
ATOM 3769 N N . GLN A 1 481 ? -57.355 -13.231 62.015 1.00 80.44 481 GLN A N 1
ATOM 3770 C CA . GLN A 1 481 ? -55.946 -12.985 62.328 1.00 80.44 481 GLN A CA 1
ATOM 3771 C C . GLN A 1 481 ? -55.067 -12.888 61.070 1.00 80.44 481 GLN A C 1
ATOM 3773 O O . GLN A 1 481 ? -54.166 -12.050 61.007 1.00 80.44 481 GLN A O 1
ATOM 3778 N N . VAL A 1 482 ? -55.311 -13.725 60.057 1.00 84.12 482 VAL A N 1
ATOM 3779 C CA . VAL A 1 482 ? -54.589 -13.674 58.774 1.00 84.12 482 VAL A CA 1
ATOM 3780 C C . VAL A 1 482 ? -54.927 -12.389 58.020 1.00 84.12 482 VAL A C 1
ATOM 3782 O O . VAL A 1 482 ? -54.029 -11.702 57.534 1.00 84.12 482 VAL A O 1
ATOM 3785 N N . LEU A 1 483 ? -56.206 -12.017 57.968 1.00 83.38 483 LEU A N 1
ATOM 3786 C CA . LEU A 1 483 ? -56.672 -10.818 57.267 1.00 83.38 483 LEU A CA 1
ATOM 3787 C C . LEU A 1 483 ? -56.154 -9.529 57.917 1.00 83.38 483 LEU A C 1
ATOM 3789 O O . LEU A 1 483 ? -55.706 -8.629 57.208 1.00 83.38 483 LEU A O 1
ATOM 3793 N N . ALA A 1 484 ? -56.091 -9.475 59.252 1.00 81.38 484 ALA A N 1
ATOM 3794 C CA . ALA A 1 484 ? -55.488 -8.355 59.979 1.00 81.38 484 ALA A CA 1
ATOM 3795 C C . ALA A 1 484 ? -54.005 -8.131 59.613 1.00 81.38 484 ALA A C 1
ATOM 3797 O O . ALA A 1 484 ? -53.532 -6.990 59.589 1.00 81.38 484 ALA A O 1
ATOM 3798 N N . ASN A 1 485 ? -53.293 -9.214 59.282 1.00 84.12 485 ASN A N 1
ATOM 3799 C CA . ASN A 1 485 ? -51.882 -9.211 58.892 1.00 84.12 485 ASN A CA 1
ATOM 3800 C C . ASN A 1 485 ? -51.659 -9.224 57.369 1.00 84.12 485 ASN A C 1
ATOM 3802 O O . ASN A 1 485 ? -50.509 -9.253 56.923 1.00 84.12 485 ASN A O 1
ATOM 3806 N N . THR A 1 486 ? -52.728 -9.181 56.570 1.00 88.56 486 THR A N 1
ATOM 3807 C CA . THR A 1 486 ? -52.646 -9.147 55.108 1.00 88.56 486 THR A CA 1
ATOM 3808 C C . THR A 1 486 ? -52.548 -7.705 54.619 1.00 88.56 486 THR A C 1
ATOM 3810 O O . THR A 1 486 ? -53.316 -6.834 55.029 1.00 88.56 486 THR A O 1
ATOM 3813 N N . TYR A 1 487 ? -51.605 -7.437 53.716 1.00 90.31 487 TYR A N 1
ATOM 3814 C CA . TYR A 1 487 ? -51.421 -6.117 53.118 1.00 90.31 487 TYR A CA 1
ATOM 3815 C C . TYR A 1 487 ? -51.567 -6.199 51.603 1.00 90.31 487 TYR A C 1
ATOM 3817 O O . TYR A 1 487 ? -50.853 -6.950 50.941 1.00 90.31 487 TYR A O 1
ATOM 3825 N N . ILE A 1 488 ? -52.461 -5.373 51.059 1.00 91.81 488 ILE A N 1
ATOM 3826 C CA . ILE A 1 488 ? -52.605 -5.153 49.619 1.00 91.81 488 ILE A CA 1
ATOM 3827 C C . ILE A 1 488 ? -51.945 -3.820 49.268 1.00 91.81 488 ILE A C 1
ATOM 3829 O O . ILE A 1 488 ? -52.283 -2.775 49.831 1.00 91.81 488 ILE A O 1
ATOM 3833 N N . ALA A 1 489 ? -51.008 -3.855 48.329 1.00 91.75 489 ALA A N 1
ATOM 3834 C CA . ALA A 1 489 ? -50.305 -2.685 47.827 1.00 91.75 489 ALA A CA 1
ATOM 3835 C C . ALA A 1 489 ? -50.222 -2.702 46.298 1.00 91.75 489 ALA A C 1
ATOM 3837 O O . ALA A 1 489 ? -50.419 -3.726 45.646 1.00 91.75 489 ALA A O 1
ATOM 3838 N N . GLU A 1 490 ? -49.908 -1.549 45.715 1.00 93.25 490 GLU A N 1
ATOM 3839 C CA . GLU A 1 490 ? -49.614 -1.463 44.285 1.00 93.25 490 GLU A CA 1
ATOM 3840 C C . GLU A 1 490 ? -48.320 -2.219 43.952 1.00 93.25 490 GLU A C 1
ATOM 3842 O O . GLU A 1 490 ? -47.366 -2.198 44.735 1.00 93.25 490 GLU A O 1
ATOM 3847 N N . ASN A 1 491 ? -48.260 -2.862 42.784 1.00 92.50 491 ASN A N 1
ATOM 3848 C CA . ASN A 1 491 ? -47.037 -3.511 42.322 1.00 92.50 491 ASN A CA 1
ATOM 3849 C C . ASN A 1 491 ? -46.064 -2.479 41.723 1.00 92.50 491 ASN A C 1
ATOM 3851 O O . ASN A 1 491 ? -46.173 -2.077 40.562 1.00 92.50 491 ASN A O 1
ATOM 3855 N N . LEU A 1 492 ? -45.100 -2.043 42.527 1.00 91.50 492 LEU A N 1
ATOM 3856 C CA . LEU A 1 492 ? -44.057 -1.104 42.113 1.00 91.50 492 LEU A CA 1
ATOM 3857 C C . LEU A 1 492 ? -42.804 -1.838 41.614 1.00 91.50 492 LEU A C 1
ATOM 3859 O O . LEU A 1 492 ? -42.510 -2.943 42.080 1.00 91.50 492 LEU A O 1
ATOM 3863 N N . THR A 1 493 ? -42.037 -1.213 40.717 1.00 90.12 493 THR A N 1
ATOM 3864 C CA . THR A 1 493 ? -40.679 -1.669 40.364 1.00 90.12 493 THR A CA 1
ATOM 3865 C C . THR A 1 493 ? -39.768 -1.636 41.592 1.00 90.12 493 THR A C 1
ATOM 3867 O O . THR A 1 493 ? -40.034 -0.919 42.560 1.00 90.12 493 THR A O 1
ATOM 3870 N N . LYS A 1 494 ? -38.662 -2.392 41.583 1.00 86.44 494 LYS A N 1
ATOM 3871 C CA . LYS A 1 494 ? -37.702 -2.388 42.707 1.00 86.44 494 LYS A CA 1
ATOM 3872 C C . LYS A 1 494 ? -37.202 -0.972 43.026 1.00 86.44 494 LYS A C 1
ATOM 3874 O O . LYS A 1 494 ? -37.074 -0.617 44.196 1.00 86.44 494 LYS A O 1
ATOM 3879 N N . ARG A 1 495 ? -36.981 -0.154 41.991 1.00 87.31 495 ARG A N 1
ATOM 3880 C CA . ARG A 1 495 ? -36.585 1.253 42.113 1.00 87.31 495 ARG A CA 1
ATOM 3881 C C . ARG A 1 495 ? -37.662 2.079 42.817 1.00 87.31 495 ARG A C 1
ATOM 3883 O O . ARG A 1 495 ? -37.370 2.740 43.810 1.00 87.31 495 ARG A O 1
ATOM 3890 N N . ASN A 1 496 ? -38.913 1.985 42.373 1.00 90.25 496 ASN A N 1
ATOM 3891 C CA . ASN A 1 496 ? -40.021 2.722 42.984 1.00 90.25 496 ASN A CA 1
ATOM 3892 C C . ASN A 1 496 ? -40.342 2.242 44.409 1.00 90.25 496 ASN A C 1
ATOM 3894 O O . ASN A 1 496 ? -40.688 3.051 45.270 1.00 90.25 496 ASN A O 1
ATOM 3898 N N . GLN A 1 497 ? -40.151 0.953 44.710 1.00 89.50 497 GLN A N 1
ATOM 3899 C CA . GLN A 1 497 ? -40.227 0.442 46.083 1.00 89.50 497 GLN A CA 1
ATOM 3900 C C . GLN A 1 497 ? -39.171 1.089 46.985 1.00 89.50 497 GLN A C 1
ATOM 3902 O O . GLN A 1 497 ? -39.510 1.515 48.090 1.00 89.50 497 GLN A O 1
ATOM 3907 N N . LEU A 1 498 ? -37.924 1.210 46.512 1.00 90.62 498 LEU A N 1
ATOM 3908 C CA . LEU A 1 498 ? -36.847 1.873 47.249 1.00 90.62 498 LEU A CA 1
ATOM 3909 C C . LEU A 1 498 ? -37.149 3.361 47.473 1.00 90.62 498 LEU A C 1
ATOM 3911 O O . LEU A 1 498 ? -37.049 3.840 48.599 1.00 90.62 498 LEU A O 1
ATOM 3915 N N . ILE A 1 499 ? -37.588 4.083 46.438 1.00 91.25 499 ILE A N 1
ATOM 3916 C CA . ILE A 1 499 ? -37.955 5.505 46.554 1.00 91.25 499 ILE A CA 1
ATOM 3917 C C . ILE A 1 499 ? -39.079 5.688 47.580 1.00 91.25 499 ILE A C 1
ATOM 3919 O O . ILE A 1 499 ? -38.986 6.543 48.461 1.00 91.25 499 ILE A O 1
ATOM 3923 N N . LEU A 1 500 ? -40.132 4.867 47.510 1.00 93.38 500 LEU A N 1
ATOM 3924 C CA . LEU A 1 500 ? -41.243 4.934 48.457 1.00 93.38 500 LEU A CA 1
ATOM 3925 C C . LEU A 1 500 ? -40.803 4.571 49.882 1.00 93.38 500 LEU A C 1
ATOM 3927 O O . LEU A 1 500 ? -41.293 5.164 50.845 1.00 93.38 500 LEU A O 1
ATOM 3931 N N . PHE A 1 501 ? -39.897 3.603 50.028 1.00 92.69 501 PHE A N 1
ATOM 3932 C CA . PHE A 1 501 ? -39.318 3.228 51.314 1.00 92.69 501 PHE A CA 1
ATOM 3933 C C . PHE A 1 501 ? -38.581 4.412 51.951 1.00 92.69 501 PHE A C 1
ATOM 3935 O O . PHE A 1 501 ? -38.904 4.778 53.083 1.00 92.69 501 PHE A O 1
ATOM 3942 N N . VAL A 1 502 ? -37.689 5.067 51.203 1.00 93.25 502 VAL A N 1
ATOM 3943 C CA . VAL A 1 502 ? -36.955 6.255 51.667 1.00 93.25 502 VAL A CA 1
ATOM 3944 C C . VAL A 1 502 ? -37.924 7.397 51.986 1.00 93.25 502 VAL A C 1
ATOM 3946 O O . VAL A 1 502 ? -37.862 7.977 53.067 1.00 93.25 502 VAL A O 1
ATOM 3949 N N . ALA A 1 503 ? -38.909 7.671 51.125 1.00 93.81 503 ALA A N 1
ATOM 3950 C CA . ALA A 1 503 ? -39.918 8.702 51.382 1.00 93.81 503 ALA A CA 1
ATOM 3951 C C . ALA A 1 503 ? -40.716 8.440 52.677 1.00 93.81 503 ALA A C 1
ATOM 3953 O O . ALA A 1 503 ? -41.030 9.363 53.430 1.00 93.81 503 ALA A O 1
ATOM 3954 N N . ARG A 1 504 ? -41.015 7.173 52.991 1.00 93.75 504 ARG A N 1
ATOM 3955 C CA . ARG A 1 504 ? -41.664 6.791 54.255 1.00 93.75 504 ARG A CA 1
ATOM 3956 C C . ARG A 1 504 ? -40.736 6.929 55.463 1.00 93.75 504 ARG A C 1
ATOM 3958 O O . ARG A 1 504 ? -41.230 7.273 56.536 1.00 93.75 504 ARG A O 1
ATOM 3965 N N . GLN A 1 505 ? -39.432 6.689 55.318 1.00 92.94 505 GLN A N 1
ATOM 3966 C CA . GLN A 1 505 ? -38.455 6.963 56.378 1.00 92.94 505 GLN A CA 1
ATOM 3967 C C . GLN A 1 505 ? -38.363 8.463 56.672 1.00 92.94 505 GLN A C 1
ATOM 3969 O O . GLN A 1 505 ? -38.486 8.861 57.829 1.00 92.94 505 GLN A O 1
ATOM 3974 N N . LEU A 1 506 ? -38.279 9.298 55.636 1.00 93.19 506 LEU A N 1
ATOM 3975 C CA . LEU A 1 506 ? -38.280 10.757 55.777 1.00 93.19 506 LEU A CA 1
ATOM 3976 C C . LEU A 1 506 ? -39.565 11.272 56.433 1.00 93.19 506 LEU A C 1
ATOM 3978 O O . LEU A 1 506 ? -39.512 12.179 57.261 1.00 93.19 506 LEU A O 1
ATOM 3982 N N . ARG A 1 507 ? -40.713 10.649 56.135 1.00 94.44 507 ARG A N 1
ATOM 3983 C CA . ARG A 1 507 ? -41.969 10.928 56.843 1.00 94.44 507 ARG A CA 1
ATOM 3984 C C . ARG A 1 507 ? -41.869 10.616 58.337 1.00 94.44 507 ARG A C 1
ATOM 3986 O O . ARG A 1 507 ? -42.268 11.435 59.154 1.00 94.44 507 ARG A O 1
ATOM 3993 N N . ARG A 1 508 ? -41.327 9.451 58.709 1.00 92.56 508 ARG A N 1
ATOM 3994 C CA . ARG A 1 508 ? -41.125 9.082 60.126 1.00 92.56 508 ARG A CA 1
ATOM 3995 C C . ARG A 1 508 ? -40.174 10.039 60.847 1.00 92.56 508 ARG A C 1
ATOM 3997 O O . ARG A 1 508 ? -40.355 10.269 62.033 1.00 92.56 508 ARG A O 1
ATOM 4004 N N . LYS A 1 509 ? -39.202 10.606 60.129 1.00 90.88 509 LYS A N 1
ATOM 4005 C CA . LYS A 1 509 ? -38.269 11.628 60.628 1.00 90.88 509 LYS A CA 1
ATOM 4006 C C . LYS A 1 509 ? -38.850 13.053 60.631 1.00 90.88 509 LYS A C 1
ATOM 4008 O O . LYS A 1 509 ? -38.120 13.992 60.917 1.00 90.88 509 LYS A O 1
ATOM 4013 N N . GLY A 1 510 ? -40.122 13.240 60.267 1.00 89.81 510 GLY A N 1
ATOM 4014 C CA . GLY A 1 510 ? -40.775 14.554 60.231 1.00 89.81 510 GLY A CA 1
ATOM 4015 C C . GLY A 1 510 ? -40.365 15.460 59.063 1.00 89.81 510 GLY A C 1
ATOM 4016 O O . GLY A 1 510 ? -40.827 16.592 58.988 1.00 89.81 510 GLY A O 1
ATOM 4017 N N . LYS A 1 511 ? -39.538 14.980 58.121 1.00 89.94 511 LYS A N 1
ATOM 4018 C CA . LYS A 1 511 ? -39.110 15.746 56.932 1.00 89.94 511 LYS A CA 1
ATOM 4019 C C . LYS A 1 511 ? -40.165 15.787 55.824 1.00 89.94 511 LYS A C 1
ATOM 4021 O O . LYS A 1 511 ? -40.131 16.650 54.954 1.00 89.94 511 LYS A O 1
ATOM 4026 N N . LEU A 1 512 ? -41.101 14.840 55.844 1.00 92.88 512 LEU A N 1
ATOM 4027 C CA . LEU A 1 512 ? -42.284 14.821 54.988 1.00 92.88 512 LEU A CA 1
ATOM 4028 C C . LEU A 1 512 ? -43.526 14.659 55.857 1.00 92.88 512 LEU A C 1
ATOM 4030 O O . LEU A 1 512 ? -43.556 13.818 56.749 1.00 92.88 512 LEU A O 1
ATOM 4034 N N . HIS A 1 513 ? -44.592 15.379 55.534 1.00 92.31 513 HIS A N 1
ATOM 4035 C CA . HIS A 1 513 ? -45.894 15.164 56.159 1.00 92.31 513 HIS A CA 1
ATOM 4036 C C . HIS A 1 513 ? -46.503 13.815 55.732 1.00 92.31 513 HIS A C 1
ATOM 4038 O O . HIS A 1 513 ? -47.003 13.028 56.541 1.00 92.31 513 HIS A O 1
ATOM 4044 N N . SER A 1 514 ? -46.438 13.504 54.433 1.00 92.94 514 SER A N 1
ATOM 4045 C CA . SER A 1 514 ? -47.034 12.278 53.884 1.00 92.94 514 SER A CA 1
ATOM 4046 C C . SER A 1 514 ? -46.307 11.778 52.639 1.00 92.94 514 SER A C 1
ATOM 4048 O O . SER A 1 514 ? -45.798 12.576 51.855 1.00 92.94 514 SER A O 1
ATOM 4050 N N . ALA A 1 515 ? -46.289 10.454 52.462 1.00 94.00 515 ALA A N 1
ATOM 4051 C CA . ALA A 1 515 ? -45.722 9.757 51.310 1.00 94.00 515 ALA A CA 1
ATOM 4052 C C . ALA A 1 515 ? -46.582 8.526 50.985 1.00 94.00 515 ALA A C 1
ATOM 4054 O O . ALA A 1 515 ? -46.747 7.635 51.826 1.00 94.00 515 ALA A O 1
ATOM 4055 N N . TRP A 1 516 ? -47.156 8.483 49.785 1.00 92.31 516 TRP A N 1
ATOM 4056 C CA . TRP A 1 516 ? -48.069 7.426 49.349 1.00 92.31 516 TRP A CA 1
ATOM 4057 C C . TRP A 1 516 ? -47.936 7.168 47.850 1.00 92.31 516 TRP A C 1
ATOM 4059 O O . TRP A 1 516 ? -47.225 7.882 47.147 1.00 92.31 516 TRP A O 1
ATOM 4069 N N . THR A 1 517 ? -48.623 6.142 47.358 1.00 91.00 517 THR A N 1
ATOM 4070 C CA . THR A 1 517 ? -48.730 5.877 45.924 1.00 91.00 517 THR A CA 1
ATOM 4071 C C . THR A 1 517 ? -50.168 5.973 45.456 1.00 91.00 517 THR A C 1
ATOM 4073 O O . THR A 1 517 ? -51.107 5.739 46.220 1.00 91.00 517 THR A O 1
ATOM 4076 N N . ASN A 1 518 ? -50.332 6.379 44.205 1.00 87.88 518 ASN A N 1
ATOM 4077 C CA . ASN A 1 518 ? -51.607 6.408 43.509 1.00 87.88 518 ASN A CA 1
ATOM 4078 C C . ASN A 1 518 ? -51.337 6.110 42.032 1.00 87.88 518 ASN A C 1
ATOM 4080 O O . ASN A 1 518 ? -50.534 6.813 41.413 1.00 87.88 518 ASN A O 1
ATOM 4084 N N . ASN A 1 519 ? -51.989 5.082 41.484 1.00 85.31 519 ASN A N 1
ATOM 4085 C CA . ASN A 1 519 ? -51.779 4.600 40.117 1.00 85.31 519 ASN A CA 1
ATOM 4086 C C . ASN A 1 519 ? -50.309 4.256 39.843 1.00 85.31 519 ASN A C 1
ATOM 4088 O O . ASN A 1 519 ? -49.770 4.596 38.791 1.00 85.31 519 ASN A O 1
ATOM 4092 N N . CYS A 1 520 ? -49.652 3.637 40.825 1.00 85.88 520 CYS A N 1
ATOM 4093 C CA . CYS A 1 520 ? -48.222 3.335 40.827 1.00 85.88 520 CYS A CA 1
ATOM 4094 C C . CYS A 1 520 ? -47.286 4.559 40.732 1.00 85.88 520 CYS A C 1
ATOM 4096 O O . CYS A 1 520 ? -46.087 4.397 40.521 1.00 85.88 520 CYS A O 1
ATOM 4098 N N . VAL A 1 521 ? -47.800 5.778 40.925 1.00 87.62 521 VAL A N 1
ATOM 4099 C CA . VAL A 1 521 ? -47.001 7.009 41.006 1.00 87.62 521 VAL A CA 1
ATOM 4100 C C . VAL A 1 521 ? -46.794 7.375 42.468 1.00 87.62 521 VAL A C 1
ATOM 4102 O O . VAL A 1 521 ? -47.760 7.493 43.225 1.00 87.62 521 VAL A O 1
ATOM 4105 N N . ILE A 1 522 ? -45.541 7.598 42.862 1.00 92.38 522 ILE A N 1
ATOM 4106 C CA . ILE A 1 522 ? -45.192 8.023 44.219 1.00 92.38 522 ILE A CA 1
ATOM 4107 C C . ILE A 1 522 ? -45.491 9.514 44.361 1.00 92.38 522 ILE A C 1
ATOM 4109 O O . ILE A 1 522 ? -45.108 10.332 43.523 1.00 92.38 522 ILE A O 1
ATOM 4113 N N . LYS A 1 523 ? -46.200 9.867 45.429 1.00 94.12 523 LYS A N 1
ATOM 4114 C CA . LYS A 1 523 ? -46.618 11.229 45.748 1.00 94.12 523 LYS A CA 1
ATOM 4115 C C . LYS A 1 523 ? -46.224 11.566 47.179 1.00 94.12 523 LYS A C 1
ATOM 4117 O O . LYS A 1 523 ? -46.368 10.737 48.081 1.00 94.12 523 LYS A O 1
ATOM 4122 N N . VAL A 1 524 ? -45.742 12.786 47.382 1.00 95.19 524 VAL A N 1
ATOM 4123 C CA . VAL A 1 524 ? -45.338 13.299 48.695 1.00 95.19 524 VAL A CA 1
ATOM 4124 C C . VAL A 1 524 ? -45.953 14.669 48.968 1.00 95.19 524 VAL A C 1
ATOM 4126 O O . VAL A 1 524 ? -46.301 15.404 48.043 1.00 95.19 524 VAL A O 1
ATOM 4129 N N . ARG A 1 525 ? -46.077 15.014 50.252 1.00 94.06 525 ARG A N 1
ATOM 4130 C CA . ARG A 1 525 ? -46.340 16.382 50.729 1.00 94.06 525 ARG A CA 1
ATOM 4131 C C . ARG A 1 525 ? -45.372 16.705 51.854 1.00 94.06 525 ARG A C 1
ATOM 4133 O O . ARG A 1 525 ? -45.157 15.866 52.730 1.00 94.06 525 ARG A O 1
ATOM 4140 N N . THR A 1 526 ? -44.843 17.920 51.849 1.00 91.00 526 THR A N 1
ATOM 4141 C CA . THR A 1 526 ? -43.931 18.427 52.884 1.00 91.00 526 THR A CA 1
ATOM 4142 C C . THR A 1 526 ? -44.675 18.927 54.119 1.00 91.00 526 THR A C 1
ATOM 4144 O O . THR A 1 526 ? -44.200 18.724 55.227 1.00 91.00 526 THR A O 1
ATOM 4147 N N . ARG A 1 527 ? -45.877 19.489 53.947 1.00 90.62 527 ARG A N 1
ATOM 4148 C CA . ARG A 1 527 ? -46.738 19.997 55.027 1.00 90.62 527 ARG A CA 1
ATOM 4149 C C . ARG A 1 527 ? -48.191 19.556 54.867 1.00 90.62 527 ARG A C 1
ATOM 4151 O O . ARG A 1 527 ? -48.613 19.165 53.774 1.00 90.62 527 ARG A O 1
ATOM 4158 N N . GLU A 1 528 ? -48.949 19.638 55.952 1.00 89.94 528 GLU A N 1
ATOM 4159 C CA . GLU A 1 528 ? -50.391 19.397 55.950 1.00 89.94 528 GLU A CA 1
ATOM 4160 C C . GLU A 1 528 ? -51.105 20.382 55.007 1.00 89.94 528 GLU A C 1
ATOM 4162 O O . GLU A 1 528 ? -50.705 21.539 54.890 1.00 89.94 528 GLU A O 1
ATOM 4167 N N . GLY A 1 529 ? -52.082 19.901 54.229 1.00 86.31 529 GLY A N 1
ATOM 4168 C CA . GLY A 1 529 ? -52.781 20.706 53.211 1.00 86.31 529 GLY A CA 1
ATOM 4169 C C . GLY A 1 529 ? -51.927 21.215 52.032 1.00 86.31 529 GLY A C 1
ATOM 4170 O O . GLY A 1 529 ? -52.457 21.866 51.137 1.00 86.31 529 GLY A O 1
ATOM 4171 N N . GLY A 1 530 ? -50.621 20.924 51.993 1.00 86.88 530 GLY A N 1
ATOM 4172 C CA . GLY A 1 530 ? -49.704 21.417 50.962 1.00 86.88 530 GLY A CA 1
ATOM 4173 C C . GLY A 1 530 ? -49.867 20.770 49.575 1.00 86.88 530 GLY A C 1
ATOM 4174 O O . GLY A 1 530 ? -50.549 19.746 49.429 1.00 86.88 530 GLY A O 1
ATOM 4175 N N . PRO A 1 531 ? -49.199 21.333 48.545 1.00 89.69 531 PRO A N 1
ATOM 4176 C CA . PRO A 1 531 ? -49.230 20.788 47.193 1.00 89.69 531 PRO A CA 1
ATOM 4177 C C . PRO A 1 531 ? -48.668 19.364 47.162 1.00 89.69 531 PRO A C 1
ATOM 4179 O O . PRO A 1 531 ? -47.764 19.002 47.915 1.00 89.69 531 PRO A O 1
ATOM 4182 N N . THR A 1 532 ? -49.237 18.541 46.284 1.00 92.62 532 THR A N 1
ATOM 4183 C CA . THR A 1 532 ? -48.815 17.149 46.111 1.00 92.62 532 THR A CA 1
ATOM 4184 C C . THR A 1 532 ? -47.745 17.062 45.032 1.00 92.62 532 THR A C 1
ATOM 4186 O O . THR A 1 532 ? -48.037 17.323 43.866 1.00 92.62 532 THR A O 1
ATOM 4189 N N . THR A 1 533 ? -46.539 16.633 45.399 1.00 92.56 533 THR A N 1
ATOM 4190 C CA . THR A 1 533 ? -45.408 16.496 44.470 1.00 92.56 533 THR A CA 1
ATOM 4191 C C . THR A 1 533 ? -45.261 15.045 44.028 1.00 92.56 533 THR A C 1
ATOM 4193 O O . THR A 1 533 ? -45.262 14.135 44.858 1.00 92.56 533 THR A O 1
ATOM 4196 N N . LYS A 1 534 ? -45.149 14.812 42.716 1.00 92.25 534 LYS A N 1
ATOM 4197 C CA . LYS A 1 534 ? -44.853 13.486 42.151 1.00 92.25 534 LYS A CA 1
ATOM 4198 C C . LYS A 1 534 ? -43.349 13.227 42.228 1.00 92.25 534 LYS A C 1
ATOM 4200 O O . LYS A 1 534 ? -42.574 14.104 41.867 1.00 92.25 534 LYS A O 1
ATOM 4205 N N . ILE A 1 535 ? -42.956 12.029 42.648 1.00 91.31 535 ILE A N 1
ATOM 4206 C CA . ILE A 1 535 ? -41.554 11.618 42.771 1.00 91.31 535 ILE A CA 1
ATOM 4207 C C . ILE A 1 535 ? -41.324 10.371 41.918 1.00 91.31 535 ILE A C 1
ATOM 4209 O O . ILE A 1 535 ? -42.036 9.382 42.056 1.00 91.31 535 ILE A O 1
ATOM 4213 N N . ASN A 1 536 ? -40.318 10.417 41.049 1.00 85.75 536 ASN A N 1
ATOM 4214 C CA . ASN A 1 536 ? -39.906 9.311 40.173 1.00 85.75 536 ASN A CA 1
ATOM 4215 C C . ASN A 1 536 ? -38.413 8.951 40.327 1.00 85.75 536 ASN A C 1
ATOM 4217 O O . ASN A 1 536 ? -37.904 8.060 39.653 1.00 85.75 536 ASN A O 1
ATOM 4221 N N . SER A 1 537 ? -37.689 9.647 41.207 1.00 87.88 537 SER A N 1
ATOM 4222 C CA . SER A 1 537 ? -36.256 9.456 41.430 1.00 87.88 537 SER A CA 1
ATOM 4223 C C . SER A 1 537 ? -35.859 9.834 42.859 1.00 87.88 537 SER A C 1
ATOM 4225 O O . SER A 1 537 ? -36.528 10.632 43.518 1.00 87.88 537 SER A O 1
ATOM 4227 N N . LEU A 1 538 ? -34.746 9.272 43.341 1.00 87.62 538 LEU A N 1
ATOM 4228 C CA . LEU A 1 538 ? -34.151 9.657 44.628 1.00 87.62 538 LEU A CA 1
ATOM 4229 C C . LEU A 1 538 ? -33.632 11.104 44.606 1.00 87.62 538 LEU A C 1
ATOM 4231 O O . LEU A 1 538 ? -33.695 11.788 45.623 1.00 87.62 538 LEU A O 1
ATOM 4235 N N . THR A 1 539 ? -33.177 11.590 43.447 1.00 86.00 539 THR A N 1
ATOM 4236 C CA . THR A 1 539 ? -32.816 13.000 43.235 1.00 86.00 539 THR A CA 1
ATOM 4237 C C . THR A 1 539 ? -34.030 13.911 43.357 1.00 86.00 539 THR A C 1
ATOM 4239 O O . THR A 1 539 ? -33.973 14.855 44.129 1.00 86.00 539 THR A O 1
ATOM 4242 N N . GLY A 1 540 ? -35.164 13.574 42.735 1.00 86.75 540 GLY A N 1
ATOM 4243 C CA . GLY A 1 540 ? -36.396 14.351 42.904 1.00 86.75 540 GLY A CA 1
ATOM 4244 C C . GLY A 1 540 ? -36.896 14.377 44.353 1.00 86.75 540 GLY A C 1
ATOM 4245 O O . GLY A 1 540 ? -37.477 15.363 44.792 1.00 86.75 540 GLY A O 1
ATOM 4246 N N . LEU A 1 541 ? -36.636 13.321 45.135 1.00 88.44 541 LEU A N 1
ATOM 4247 C CA . LEU A 1 541 ? -36.909 13.325 46.575 1.00 88.44 541 LEU A CA 1
ATOM 4248 C C . LEU A 1 541 ? -35.963 14.279 47.326 1.00 88.44 541 LEU A C 1
ATOM 4250 O O . LEU A 1 541 ? -36.423 15.029 48.185 1.00 88.44 541 LEU A O 1
ATOM 4254 N N . ARG A 1 542 ? -34.671 14.293 46.966 1.00 90.06 542 ARG A N 1
ATOM 4255 C CA . ARG A 1 542 ? -33.663 15.230 47.493 1.00 90.06 542 ARG A CA 1
ATOM 4256 C C . ARG A 1 542 ? -34.022 16.683 47.198 1.00 90.06 542 ARG A C 1
ATOM 4258 O O . ARG A 1 542 ? -33.886 17.519 48.079 1.00 90.06 542 ARG A O 1
ATOM 4265 N N . ASP A 1 543 ? -34.522 16.978 46.005 1.00 88.94 543 ASP A N 1
ATOM 4266 C CA . ASP A 1 543 ? -34.904 18.341 45.615 1.00 88.94 543 ASP A CA 1
ATOM 4267 C C . ASP A 1 543 ? -36.073 18.875 46.465 1.00 88.94 543 ASP A C 1
ATOM 4269 O O . ASP A 1 543 ? -36.211 20.080 46.661 1.00 88.94 543 ASP A O 1
ATOM 4273 N N . VAL A 1 544 ? -36.898 17.978 47.020 1.00 89.06 544 VAL A N 1
ATOM 4274 C CA . VAL A 1 544 ? -38.041 18.331 47.874 1.00 89.06 544 VAL A CA 1
ATOM 4275 C C . VAL A 1 544 ? -37.664 18.485 49.351 1.00 89.06 544 VAL A C 1
ATOM 4277 O O . VAL A 1 544 ? -38.262 19.316 50.032 1.00 89.06 544 VAL A O 1
ATOM 4280 N N . VAL A 1 545 ? -36.721 17.689 49.870 1.00 88.88 545 VAL A N 1
ATOM 4281 C CA . VAL A 1 545 ? -36.395 17.655 51.316 1.00 88.88 545 VAL A CA 1
ATOM 4282 C C . VAL A 1 545 ? -34.968 18.091 51.677 1.00 88.88 545 VAL A C 1
ATOM 4284 O O . VAL A 1 545 ? -34.630 18.133 52.860 1.00 88.88 545 VAL A O 1
ATOM 4287 N N . GLY A 1 546 ? -34.129 18.404 50.689 1.00 86.25 546 GLY A N 1
ATOM 4288 C CA . GLY A 1 546 ? -32.696 18.645 50.861 1.00 86.25 546 GLY A CA 1
ATOM 4289 C C . GLY A 1 546 ? -31.866 17.358 50.966 1.00 86.25 546 GLY A C 1
ATOM 4290 O O . GLY A 1 546 ? -32.374 16.243 50.821 1.00 86.25 546 GLY A O 1
ATOM 4291 N N . ASP A 1 547 ? -30.560 17.508 51.207 1.00 84.81 547 ASP A N 1
ATOM 4292 C CA . ASP A 1 547 ? -29.656 16.365 51.389 1.00 84.81 547 ASP A CA 1
ATOM 4293 C C . ASP A 1 547 ? -29.980 15.605 52.691 1.00 84.81 547 ASP A C 1
ATOM 4295 O O . ASP A 1 547 ? -30.164 16.198 53.758 1.00 84.81 547 ASP A O 1
ATOM 4299 N N . ASP A 1 548 ? -30.057 14.275 52.612 1.00 90.31 548 ASP A N 1
ATOM 4300 C CA . ASP A 1 548 ? -30.348 13.402 53.753 1.00 90.31 548 ASP A CA 1
ATOM 4301 C C . ASP A 1 548 ? -29.518 12.107 53.676 1.00 90.31 548 ASP A C 1
ATOM 4303 O O . ASP A 1 548 ? -29.357 11.545 52.586 1.00 90.31 548 ASP A O 1
ATOM 4307 N N . PRO A 1 549 ? -28.991 11.595 54.808 1.00 86.88 549 PRO A N 1
ATOM 4308 C CA . PRO A 1 549 ? -28.266 10.326 54.848 1.00 86.88 549 PRO A CA 1
ATOM 4309 C C . PRO A 1 549 ? -29.007 9.138 54.216 1.00 86.88 549 PRO A C 1
ATOM 4311 O O . PRO A 1 549 ? -28.363 8.345 53.529 1.00 86.88 549 PRO A O 1
ATOM 4314 N N . ASP A 1 550 ? -30.330 9.027 54.385 1.00 87.50 550 ASP A N 1
ATOM 4315 C CA . ASP A 1 550 ? -31.113 7.916 53.824 1.00 87.50 550 ASP A CA 1
ATOM 4316 C C . ASP A 1 550 ? -31.146 7.993 52.291 1.00 87.50 550 ASP A C 1
ATOM 4318 O O . ASP A 1 550 ? -31.047 6.975 51.605 1.00 87.50 550 ASP A O 1
ATOM 4322 N N . ILE A 1 551 ? -31.226 9.211 51.740 1.00 88.19 551 ILE A N 1
ATOM 4323 C CA . ILE A 1 551 ? -31.195 9.448 50.292 1.00 88.19 551 ILE A CA 1
ATOM 4324 C C . ILE A 1 551 ? -29.800 9.139 49.740 1.00 88.19 551 ILE A C 1
ATOM 4326 O O . ILE A 1 551 ? -29.686 8.464 48.718 1.00 88.19 551 ILE A O 1
ATOM 4330 N N . ARG A 1 552 ? -28.731 9.577 50.421 1.00 85.56 552 ARG A N 1
ATOM 4331 C CA . ARG A 1 552 ? -27.342 9.296 50.014 1.00 85.56 552 ARG A CA 1
ATOM 4332 C C . ARG A 1 552 ? -27.029 7.803 50.033 1.00 85.56 552 ARG A C 1
ATOM 4334 O O . ARG A 1 552 ? -26.467 7.291 49.067 1.00 85.56 552 ARG A O 1
ATOM 4341 N N . SER A 1 553 ? -27.440 7.105 51.090 1.00 86.12 553 SER A N 1
ATOM 4342 C CA . SER A 1 553 ? -27.275 5.654 51.201 1.00 86.12 553 SER A CA 1
ATOM 4343 C C . SER A 1 553 ? -28.043 4.921 50.097 1.00 86.12 553 SER A C 1
ATOM 4345 O O . SER A 1 553 ? -27.488 4.047 49.432 1.00 86.12 553 SER A O 1
ATOM 4347 N N . ALA A 1 554 ? -29.286 5.330 49.823 1.00 83.50 554 ALA A N 1
ATOM 4348 C CA . ALA A 1 554 ? -30.081 4.749 48.746 1.00 83.50 554 ALA A CA 1
ATOM 4349 C C . ALA A 1 554 ? -29.474 5.013 47.354 1.00 83.50 554 ALA A C 1
ATOM 4351 O O . ALA A 1 554 ? -29.455 4.110 46.519 1.00 83.50 554 ALA A O 1
ATOM 4352 N N . LEU A 1 555 ? -28.925 6.208 47.104 1.00 79.94 555 LEU A N 1
ATOM 4353 C CA . LEU A 1 555 ? -28.227 6.528 45.852 1.00 79.94 555 LEU A CA 1
ATOM 4354 C C . LEU A 1 555 ? -26.992 5.634 45.658 1.00 79.94 555 LEU A C 1
ATOM 4356 O O . LEU A 1 555 ? -26.822 5.065 44.580 1.00 79.94 555 LEU A O 1
ATOM 4360 N N . GLN A 1 556 ? -26.194 5.422 46.711 1.00 76.44 556 GLN A N 1
ATOM 4361 C CA . GLN A 1 556 ? -25.028 4.528 46.679 1.00 76.44 556 GLN A CA 1
ATOM 4362 C C . GLN A 1 556 ? -25.408 3.063 46.405 1.00 76.44 556 GLN A C 1
ATOM 4364 O O . GLN A 1 556 ? -24.737 2.396 45.621 1.00 76.44 556 GLN A O 1
ATOM 4369 N N . GLN A 1 557 ? -26.508 2.569 46.985 1.00 70.50 557 GLN A N 1
ATOM 4370 C CA . GLN A 1 557 ? -26.989 1.195 46.771 1.00 70.50 557 GLN A CA 1
ATOM 4371 C C . GLN A 1 557 ? -27.473 0.927 45.338 1.00 70.50 557 GLN A C 1
ATOM 4373 O O . GLN A 1 557 ? -27.457 -0.216 44.889 1.00 70.50 557 GLN A O 1
ATOM 4378 N N . THR A 1 558 ? -27.905 1.959 44.608 1.00 66.25 558 THR A N 1
ATOM 4379 C CA . THR A 1 558 ? -28.413 1.806 43.233 1.00 66.25 558 THR A CA 1
ATOM 4380 C C . THR A 1 558 ? -27.329 1.767 42.152 1.00 66.25 558 THR A C 1
ATOM 4382 O O . THR A 1 558 ? -27.665 1.593 40.984 1.00 66.25 558 THR A O 1
ATOM 4385 N N . GLY A 1 559 ? -26.045 1.919 42.501 1.00 49.62 559 GLY A N 1
ATOM 4386 C CA . GLY A 1 559 ? -24.930 1.842 41.544 1.00 49.62 559 GLY A CA 1
ATOM 4387 C C . GLY A 1 559 ? -24.876 2.974 40.506 1.00 49.62 559 GLY A C 1
ATOM 4388 O O . GLY A 1 559 ? -23.989 2.982 39.656 1.00 49.62 559 GLY A O 1
ATOM 4389 N N . VAL A 1 560 ? -25.781 3.954 40.576 1.00 45.72 560 VAL A N 1
ATOM 4390 C CA . VAL A 1 560 ? -25.726 5.167 39.757 1.00 45.72 560 VAL A CA 1
ATOM 4391 C C . VAL A 1 560 ? -24.811 6.150 40.475 1.00 45.72 560 VAL A C 1
ATOM 4393 O O . VAL A 1 560 ? -25.216 6.801 41.438 1.00 45.72 560 VAL A O 1
ATOM 4396 N N . ALA A 1 561 ? -23.558 6.245 40.030 1.00 35.56 561 ALA A N 1
ATOM 4397 C CA . ALA A 1 561 ? -22.683 7.336 40.432 1.00 35.56 561 ALA A CA 1
ATOM 4398 C C . ALA A 1 561 ? -23.419 8.656 40.158 1.00 35.56 561 ALA A C 1
ATOM 4400 O O . ALA A 1 561 ? -23.785 8.941 39.016 1.00 35.56 561 ALA A O 1
ATOM 4401 N N . ALA A 1 562 ? -23.693 9.430 41.209 1.00 37.66 562 ALA A N 1
ATOM 4402 C CA . ALA A 1 562 ? -24.295 10.744 41.066 1.00 37.66 562 ALA A CA 1
ATOM 4403 C C . ALA A 1 562 ? -23.426 11.576 40.112 1.00 37.66 562 ALA A C 1
ATOM 4405 O O . ALA A 1 562 ? -22.233 11.759 40.363 1.00 37.66 562 ALA A O 1
ATOM 4406 N N . ALA A 1 563 ? -24.011 12.069 39.018 1.00 34.06 563 ALA A N 1
ATOM 4407 C CA . ALA A 1 563 ? -23.385 13.137 38.253 1.00 34.06 563 ALA A CA 1
ATOM 4408 C C . ALA A 1 563 ? -23.124 14.315 39.216 1.00 34.06 563 ALA A C 1
ATOM 4410 O O . ALA A 1 563 ? -24.006 14.626 40.029 1.00 34.06 563 ALA A O 1
ATOM 4411 N N . PRO A 1 564 ? -21.937 14.947 39.192 1.00 31.41 564 PRO A N 1
ATOM 4412 C CA . PRO A 1 564 ? -21.684 16.114 40.025 1.00 31.41 564 PRO A CA 1
ATOM 4413 C C . PRO A 1 564 ? -22.669 17.226 39.649 1.00 31.41 564 PRO A C 1
ATOM 4415 O O . PRO A 1 564 ? -23.031 17.368 38.481 1.00 31.41 564 PRO A O 1
ATOM 4418 N N . ALA A 1 565 ? -23.107 18.017 40.629 1.00 33.78 565 ALA A N 1
ATOM 4419 C CA . ALA A 1 565 ? -23.910 19.203 40.355 1.00 33.78 565 ALA A CA 1
ATOM 4420 C C . ALA A 1 565 ? -23.121 20.180 39.453 1.00 33.78 565 ALA A C 1
ATOM 4422 O O . ALA A 1 565 ? -21.920 20.369 39.687 1.00 33.78 565 ALA A O 1
ATOM 4423 N N . PRO A 1 566 ? -23.757 20.822 38.455 1.00 30.80 566 PRO A N 1
ATOM 4424 C CA . PRO A 1 566 ? -23.092 21.827 37.640 1.00 30.80 566 PRO A CA 1
ATOM 4425 C C . PRO A 1 566 ? -22.789 23.043 38.527 1.00 30.80 566 PRO A C 1
ATOM 4427 O O . PRO A 1 566 ? -23.705 23.712 38.996 1.00 30.80 566 PRO A O 1
ATOM 4430 N N . GLY A 1 567 ? -21.506 23.296 38.806 1.00 36.88 567 GLY A N 1
ATOM 4431 C CA . GLY A 1 567 ? -21.063 24.507 39.512 1.00 36.88 567 GLY A CA 1
ATOM 4432 C C . GLY A 1 567 ? -20.120 24.321 40.705 1.00 36.88 567 GLY A C 1
ATOM 4433 O O . GLY A 1 567 ? -19.637 25.317 41.233 1.00 36.88 567 GLY A O 1
ATOM 4434 N N . ALA A 1 568 ? -19.790 23.097 41.129 1.00 32.31 568 ALA A N 1
ATOM 4435 C CA . ALA A 1 568 ? -18.750 22.906 42.144 1.00 32.31 568 ALA A CA 1
ATOM 4436 C C . ALA A 1 568 ? -17.368 22.849 41.474 1.00 32.31 568 ALA A C 1
ATOM 4438 O O . ALA A 1 568 ? -16.973 21.819 40.925 1.00 32.31 568 ALA A O 1
ATOM 4439 N N . GLY A 1 569 ? -16.645 23.973 41.492 1.00 33.31 569 GLY A N 1
ATOM 4440 C CA . GLY A 1 569 ? -15.255 24.043 41.044 1.00 33.31 569 GLY A CA 1
ATOM 4441 C C . GLY A 1 569 ? -14.410 22.943 41.693 1.00 33.31 569 GLY A C 1
ATOM 4442 O O . GLY A 1 569 ? -14.443 22.752 42.910 1.00 33.31 569 GLY A O 1
ATOM 4443 N N . ARG A 1 570 ? -13.667 22.188 40.876 1.00 32.19 570 ARG A N 1
ATOM 4444 C CA . ARG A 1 570 ? -12.680 21.223 41.375 1.00 32.19 570 ARG A CA 1
ATOM 4445 C C . ARG A 1 570 ? -11.593 21.974 42.145 1.00 32.19 570 ARG A C 1
ATOM 4447 O O . ARG A 1 570 ? -11.055 22.963 41.654 1.00 32.19 570 ARG A O 1
ATOM 4454 N N . ALA A 1 571 ? -11.266 21.469 43.333 1.00 32.44 571 ALA A N 1
ATOM 4455 C CA . ALA A 1 571 ? -10.113 21.899 44.114 1.00 32.44 571 ALA A CA 1
ATOM 4456 C C . ALA A 1 571 ? -8.814 21.799 43.283 1.00 32.44 571 ALA A C 1
ATOM 4458 O O . ALA A 1 571 ? -8.714 20.913 42.424 1.00 32.44 571 ALA A O 1
ATOM 4459 N N . PRO A 1 572 ? -7.825 22.683 43.520 1.00 32.06 572 PRO A N 1
ATOM 4460 C CA . PRO A 1 572 ? -6.574 22.680 42.776 1.00 32.06 572 PRO A CA 1
ATOM 4461 C C . PRO A 1 572 ? -5.864 21.335 42.938 1.00 32.06 572 PRO A C 1
ATOM 4463 O O . PRO A 1 572 ? -5.744 20.797 44.039 1.00 32.06 572 PRO A O 1
ATOM 4466 N N . ILE A 1 573 ? -5.408 20.795 41.811 1.00 33.78 573 ILE A N 1
ATOM 4467 C CA . ILE A 1 573 ? -4.623 19.566 41.743 1.00 33.78 573 ILE A CA 1
ATOM 4468 C C . ILE A 1 573 ? -3.353 19.784 42.574 1.00 33.78 573 ILE A C 1
ATOM 4470 O O . ILE A 1 573 ? -2.564 20.687 42.293 1.00 33.78 573 ILE A O 1
ATOM 4474 N N . ALA A 1 574 ? -3.179 18.972 43.618 1.00 28.52 574 ALA A N 1
ATOM 4475 C CA . ALA A 1 574 ? -1.961 18.949 44.413 1.00 28.52 574 ALA A CA 1
ATOM 4476 C C . ALA A 1 574 ? -0.757 18.666 43.501 1.00 28.52 574 ALA A C 1
ATOM 4478 O O . ALA A 1 574 ? -0.798 17.749 42.676 1.00 28.52 574 ALA A O 1
ATOM 4479 N N . ARG A 1 575 ? 0.303 19.472 43.649 1.00 29.83 575 ARG A N 1
ATOM 4480 C CA . ARG A 1 575 ? 1.598 19.268 42.986 1.00 29.83 575 ARG A CA 1
ATOM 4481 C C . ARG A 1 575 ? 2.040 17.816 43.160 1.00 29.83 575 ARG A C 1
ATOM 4483 O O . ARG A 1 575 ? 2.110 17.320 44.283 1.00 29.83 575 ARG A O 1
ATOM 4490 N N . VAL A 1 576 ? 2.371 17.171 42.046 1.00 29.95 576 VAL A N 1
ATOM 4491 C CA . VAL A 1 576 ? 3.083 15.891 42.035 1.00 29.95 576 VAL A CA 1
ATOM 4492 C C . VAL A 1 576 ? 4.426 16.105 42.753 1.00 29.95 576 VAL A C 1
ATOM 4494 O O . VAL A 1 576 ? 5.144 17.033 42.373 1.00 29.95 576 VAL A O 1
ATOM 4497 N N . PRO A 1 577 ? 4.774 15.325 43.794 1.00 27.03 577 PRO A N 1
ATOM 4498 C CA . PRO A 1 577 ? 6.093 15.404 44.409 1.00 27.03 577 PRO A CA 1
ATOM 4499 C C . PRO A 1 577 ? 7.151 14.916 43.416 1.00 27.03 577 PRO A C 1
ATOM 4501 O O . PRO A 1 577 ? 6.936 13.916 42.729 1.00 27.03 577 PRO A O 1
ATOM 4504 N N . GLU A 1 578 ? 8.292 15.605 43.356 1.00 28.09 578 GLU A N 1
ATOM 4505 C CA . GLU A 1 578 ? 9.482 15.109 42.659 1.00 28.09 578 GLU A CA 1
ATOM 4506 C C . GLU A 1 578 ? 9.832 13.691 43.142 1.00 28.09 578 GLU A C 1
ATOM 4508 O O . GLU A 1 578 ? 9.805 13.431 44.351 1.00 28.09 578 GLU A O 1
ATOM 4513 N N . PRO A 1 579 ? 10.178 12.755 42.239 1.00 29.16 579 PRO A N 1
ATOM 4514 C CA . PRO A 1 579 ? 10.619 11.439 42.658 1.00 29.16 579 PRO A CA 1
ATOM 4515 C C . PRO A 1 579 ? 12.004 11.548 43.303 1.00 29.16 579 PRO A C 1
ATOM 4517 O O . PRO A 1 579 ? 13.012 11.804 42.645 1.00 29.16 579 PRO A O 1
ATOM 4520 N N . ALA A 1 580 ? 12.027 11.332 44.617 1.00 26.17 580 ALA A N 1
ATOM 4521 C CA . ALA A 1 580 ? 13.232 11.139 45.403 1.00 26.17 580 ALA A CA 1
ATOM 4522 C C . ALA A 1 580 ? 14.080 9.983 44.844 1.00 26.17 580 ALA A C 1
ATOM 4524 O O . ALA A 1 580 ? 13.567 8.941 44.431 1.00 26.17 580 ALA A O 1
ATOM 4525 N N . ALA A 1 581 ? 15.395 10.188 44.872 1.00 34.62 581 ALA A N 1
ATOM 4526 C CA . ALA A 1 581 ? 16.419 9.248 44.449 1.00 34.62 581 ALA A CA 1
ATOM 4527 C C . ALA A 1 581 ? 16.223 7.843 45.051 1.00 34.62 581 ALA A C 1
ATOM 4529 O O . ALA A 1 581 ? 16.402 7.632 46.250 1.00 34.62 581 ALA A O 1
ATOM 4530 N N . ALA A 1 582 ? 15.934 6.861 44.195 1.00 27.14 582 ALA A N 1
ATOM 4531 C CA . ALA A 1 582 ? 15.951 5.444 44.537 1.00 27.14 582 ALA A CA 1
ATOM 4532 C C . ALA A 1 582 ? 16.842 4.673 43.547 1.00 27.14 582 ALA A C 1
ATOM 4534 O O . ALA A 1 582 ? 16.480 4.427 42.404 1.00 27.14 582 ALA A O 1
ATOM 4535 N N . ARG A 1 583 ? 18.051 4.380 44.043 1.00 25.59 583 ARG A N 1
ATOM 4536 C CA . ARG A 1 583 ? 18.992 3.276 43.763 1.00 25.59 583 ARG A CA 1
ATOM 4537 C C . ARG A 1 583 ? 18.894 2.540 42.411 1.00 25.59 583 ARG A C 1
ATOM 4539 O O . ARG A 1 583 ? 17.926 1.846 42.124 1.00 25.59 583 ARG A O 1
ATOM 4546 N N . ARG A 1 584 ? 20.015 2.590 41.674 1.00 23.27 584 ARG A N 1
ATOM 4547 C CA . ARG A 1 584 ? 20.361 1.723 40.532 1.00 23.27 584 ARG A CA 1
ATOM 4548 C C . ARG A 1 584 ? 20.142 0.236 40.868 1.00 23.27 584 ARG A C 1
ATOM 4550 O O . ARG A 1 584 ? 20.731 -0.228 41.847 1.00 23.27 584 ARG A O 1
ATOM 4557 N N . PRO A 1 585 ? 19.399 -0.527 40.050 1.00 24.33 585 PRO A N 1
ATOM 4558 C CA . PRO A 1 585 ? 19.598 -1.962 39.917 1.00 24.33 585 PRO A CA 1
ATOM 4559 C C . PRO A 1 585 ? 20.814 -2.220 39.018 1.00 24.33 585 PRO A C 1
ATOM 4561 O O . PRO A 1 585 ? 21.108 -1.439 38.114 1.00 24.33 585 PRO A O 1
ATOM 4564 N N . ALA A 1 586 ? 21.538 -3.290 39.331 1.00 23.14 586 ALA A N 1
ATOM 4565 C CA . ALA A 1 586 ? 22.796 -3.683 38.717 1.00 23.14 586 ALA A CA 1
ATOM 4566 C C . ALA A 1 586 ? 22.701 -3.929 37.200 1.00 23.14 586 ALA A C 1
ATOM 4568 O O . ALA A 1 586 ? 21.669 -4.350 36.681 1.00 23.14 586 ALA A O 1
ATOM 4569 N N . GLU A 1 587 ? 23.825 -3.676 36.530 1.00 33.16 587 GLU A N 1
ATOM 4570 C CA . GLU A 1 587 ? 24.138 -4.117 35.173 1.00 33.16 587 GLU A CA 1
ATOM 4571 C C . GLU A 1 587 ? 23.856 -5.620 35.010 1.00 33.16 587 GLU A C 1
ATOM 4573 O O . GLU A 1 587 ? 24.273 -6.430 35.838 1.00 33.16 587 GLU A O 1
ATOM 4578 N N . GLY A 1 588 ? 23.147 -5.984 33.940 1.00 24.33 588 GLY A N 1
ATOM 4579 C CA . GLY A 1 588 ? 22.870 -7.374 33.587 1.00 24.33 588 GLY A CA 1
ATOM 4580 C C . GLY A 1 588 ? 21.798 -7.498 32.506 1.00 24.33 588 GLY A C 1
ATOM 4581 O O . GLY A 1 588 ? 20.612 -7.442 32.804 1.00 24.33 588 GLY A O 1
ATOM 4582 N N . ASP A 1 589 ? 22.251 -7.649 31.260 1.00 24.53 589 ASP A N 1
ATOM 4583 C CA . ASP A 1 589 ? 21.585 -8.289 30.118 1.00 24.53 589 ASP A CA 1
ATOM 4584 C C . ASP A 1 589 ? 20.140 -7.909 29.738 1.00 24.53 589 ASP A C 1
ATOM 4586 O O . ASP A 1 589 ? 19.156 -8.367 30.310 1.00 24.53 589 ASP A O 1
ATOM 4590 N N . THR A 1 590 ? 20.009 -7.169 28.628 1.00 25.02 590 THR A N 1
ATOM 4591 C CA . THR A 1 590 ? 19.434 -7.655 27.344 1.00 25.02 590 THR A CA 1
ATOM 4592 C C . THR A 1 590 ? 19.237 -6.482 26.372 1.00 25.02 590 THR A C 1
ATOM 4594 O O . THR A 1 590 ? 18.129 -6.081 26.025 1.00 25.02 590 THR A O 1
ATOM 4597 N N . ALA A 1 591 ? 20.342 -5.919 25.875 1.00 22.73 591 ALA A N 1
ATOM 4598 C CA . ALA A 1 591 ? 20.309 -5.092 24.672 1.00 22.73 591 ALA A CA 1
ATOM 4599 C C . ALA A 1 591 ? 20.346 -6.015 23.442 1.00 22.73 591 ALA A C 1
ATOM 4601 O O . ALA A 1 591 ? 21.417 -6.370 22.948 1.00 22.73 591 ALA A O 1
ATOM 4602 N N . VAL A 1 592 ? 19.178 -6.420 22.934 1.00 26.44 592 VAL A N 1
ATOM 4603 C CA . VAL A 1 592 ? 19.086 -7.093 21.628 1.00 26.44 592 VAL A CA 1
ATOM 4604 C C . VAL A 1 592 ? 19.323 -6.050 20.533 1.00 26.44 592 VAL A C 1
ATOM 4606 O O . VAL A 1 592 ? 18.409 -5.413 20.018 1.00 26.44 592 VAL A O 1
ATOM 4609 N N . THR A 1 593 ? 20.591 -5.848 20.189 1.00 27.80 593 THR A N 1
ATOM 4610 C CA . THR A 1 593 ? 21.024 -5.145 18.978 1.00 27.80 593 THR A CA 1
ATOM 4611 C C . THR A 1 593 ? 20.875 -6.095 17.782 1.00 27.80 593 THR A C 1
ATOM 4613 O O . THR A 1 593 ? 21.804 -6.808 17.429 1.00 27.80 593 THR A O 1
ATOM 4616 N N . GLY A 1 594 ? 19.695 -6.199 17.172 1.00 29.77 594 GLY A N 1
ATOM 4617 C CA . GLY A 1 594 ? 19.512 -6.988 15.941 1.00 29.77 594 GLY A CA 1
ATOM 4618 C C . GLY A 1 594 ? 20.026 -6.235 14.706 1.00 29.77 594 GLY A C 1
ATOM 4619 O O . GLY A 1 594 ? 19.634 -5.090 14.492 1.00 29.77 594 GLY A O 1
ATOM 4620 N N . ASN A 1 595 ? 20.903 -6.850 13.905 1.00 36.88 595 ASN A N 1
ATOM 4621 C CA . ASN A 1 595 ? 21.342 -6.327 12.603 1.00 36.88 595 ASN A CA 1
ATOM 4622 C C . ASN A 1 595 ? 20.130 -6.272 11.651 1.00 36.88 595 ASN A C 1
ATOM 4624 O O . ASN A 1 595 ? 19.462 -7.277 11.471 1.00 36.88 595 ASN A O 1
ATOM 4628 N N . GLY A 1 596 ? 19.820 -5.119 11.052 1.00 47.22 596 GLY A N 1
ATOM 4629 C CA . GLY A 1 596 ? 18.579 -4.908 10.289 1.00 47.22 596 GLY A CA 1
ATOM 4630 C C . GLY A 1 596 ? 18.560 -5.542 8.893 1.00 47.22 596 GLY A C 1
ATOM 4631 O O . GLY A 1 596 ? 18.694 -4.829 7.900 1.00 47.22 596 GLY A O 1
ATOM 4632 N N . GLN A 1 597 ? 18.369 -6.861 8.788 1.00 52.06 597 GLN A N 1
ATOM 4633 C CA . GLN A 1 597 ? 18.205 -7.537 7.494 1.00 52.06 597 GLN A CA 1
ATOM 4634 C C . GLN A 1 597 ? 16.790 -7.315 6.911 1.00 52.06 597 GLN A C 1
ATOM 4636 O O . GLN A 1 597 ? 15.834 -7.047 7.636 1.00 52.06 597 GLN A O 1
ATOM 4641 N N . MET A 1 598 ? 16.649 -7.391 5.581 1.00 62.28 598 MET A N 1
ATOM 4642 C CA . MET A 1 598 ? 15.392 -7.121 4.855 1.00 62.28 598 MET A CA 1
ATOM 4643 C C . MET A 1 598 ? 15.003 -8.267 3.915 1.00 62.28 598 MET A C 1
ATOM 4645 O O . MET A 1 598 ? 15.865 -8.786 3.206 1.00 62.28 598 MET A O 1
ATOM 4649 N N . LEU A 1 599 ? 13.716 -8.587 3.858 1.00 64.31 599 LEU A N 1
ATOM 4650 C CA . LEU A 1 599 ? 13.073 -9.456 2.877 1.00 64.31 599 LEU A CA 1
ATOM 4651 C C . LEU A 1 599 ? 12.435 -8.611 1.769 1.00 64.31 599 LEU A C 1
ATOM 4653 O O . LEU A 1 599 ? 11.792 -7.593 2.053 1.00 64.31 599 LEU A O 1
ATOM 4657 N N . ASN A 1 600 ? 12.621 -9.010 0.512 1.00 63.66 600 ASN A N 1
ATOM 4658 C CA . ASN A 1 600 ? 12.084 -8.273 -0.622 1.00 63.66 600 ASN A CA 1
ATOM 4659 C C . ASN A 1 600 ? 11.734 -9.179 -1.813 1.00 63.66 600 ASN A C 1
ATOM 4661 O O . ASN A 1 600 ? 12.574 -9.463 -2.659 1.00 63.66 600 ASN A O 1
ATOM 4665 N N . VAL A 1 601 ? 10.467 -9.569 -1.927 1.00 60.53 601 VAL A N 1
ATOM 4666 C CA . VAL A 1 601 ? 9.971 -10.339 -3.077 1.00 60.53 601 VAL A CA 1
ATOM 4667 C C . VAL A 1 601 ? 9.379 -9.457 -4.175 1.00 60.53 601 VAL A C 1
ATOM 4669 O O . VAL A 1 601 ? 9.512 -9.787 -5.349 1.00 60.53 601 VAL A O 1
ATOM 4672 N N . ASN A 1 602 ? 8.754 -8.329 -3.830 1.00 55.31 602 ASN A N 1
ATOM 4673 C CA . ASN A 1 602 ? 8.086 -7.442 -4.780 1.00 55.31 602 ASN A CA 1
ATOM 4674 C C . ASN A 1 602 ? 8.046 -5.971 -4.308 1.00 55.31 602 ASN A C 1
ATOM 4676 O O . ASN A 1 602 ? 7.030 -5.281 -4.407 1.00 55.31 602 ASN A O 1
ATOM 4680 N N . PHE A 1 603 ? 9.174 -5.471 -3.799 1.00 49.84 603 PHE A N 1
ATOM 4681 C CA . PHE A 1 603 ? 9.381 -4.093 -3.328 1.00 49.84 603 PHE A CA 1
ATOM 4682 C C . PHE A 1 603 ? 8.563 -3.672 -2.100 1.00 49.84 603 PHE A C 1
ATOM 4684 O O . PHE A 1 603 ? 8.514 -2.486 -1.766 1.00 49.84 603 PHE A O 1
ATOM 4691 N N . GLU A 1 604 ? 7.985 -4.623 -1.370 1.00 58.88 604 GLU A N 1
ATOM 4692 C CA . GLU A 1 604 ? 7.376 -4.388 -0.061 1.00 58.88 604 GLU A CA 1
ATOM 4693 C C . GLU A 1 604 ? 8.397 -4.029 1.013 1.00 58.88 604 GLU A C 1
ATOM 4695 O O . GLU A 1 604 ? 8.046 -3.322 1.957 1.00 58.88 604 GLU A O 1
ATOM 4700 N N . LYS A 1 605 ? 9.647 -4.493 0.847 1.00 61.19 605 LYS A N 1
ATOM 4701 C CA . LYS A 1 605 ? 10.776 -4.227 1.745 1.00 61.19 605 LYS A CA 1
ATOM 4702 C C . LYS A 1 605 ? 10.386 -4.483 3.202 1.00 61.19 605 LYS A C 1
ATOM 4704 O O . LYS A 1 605 ? 10.283 -3.560 4.012 1.00 61.19 605 LYS A O 1
ATOM 4709 N N . LEU A 1 606 ? 10.178 -5.748 3.540 1.00 69.31 606 LEU A N 1
ATOM 4710 C CA . LEU A 1 606 ? 9.828 -6.163 4.889 1.00 69.31 606 LEU A CA 1
ATOM 4711 C C . LEU A 1 606 ? 11.087 -6.320 5.751 1.00 69.31 606 LEU A C 1
ATOM 4713 O O . LEU A 1 606 ? 11.985 -7.074 5.394 1.00 69.31 606 LEU A O 1
ATOM 4717 N N . SER A 1 607 ? 11.178 -5.631 6.892 1.00 68.75 607 SER A N 1
ATOM 4718 C CA . SER A 1 607 ? 12.315 -5.826 7.800 1.00 68.75 607 SER A CA 1
ATOM 4719 C C . SER A 1 607 ? 12.220 -7.144 8.538 1.00 68.75 607 SER A C 1
ATOM 4721 O O . SER A 1 607 ? 11.127 -7.581 8.902 1.00 68.75 607 SER A O 1
ATOM 4723 N N . GLU A 1 608 ? 13.391 -7.685 8.869 1.00 72.31 608 GLU A N 1
ATOM 4724 C CA . GLU A 1 608 ? 13.563 -8.743 9.855 1.00 72.31 608 GLU A CA 1
ATOM 4725 C C . GLU A 1 608 ? 12.732 -8.434 11.096 1.00 72.31 608 GLU A C 1
ATOM 4727 O O . GLU A 1 608 ? 11.856 -9.210 11.427 1.00 72.31 608 GLU A O 1
ATOM 4732 N N . GLN A 1 609 ? 12.886 -7.259 11.714 1.00 71.12 609 GLN A N 1
ATOM 4733 C CA . GLN A 1 609 ? 12.142 -6.918 12.931 1.00 71.12 609 GLN A CA 1
ATOM 4734 C C . GLN A 1 609 ? 10.615 -6.922 12.745 1.00 71.12 609 GLN A C 1
ATOM 4736 O O . GLN A 1 609 ? 9.891 -7.378 13.629 1.00 71.12 609 GLN A O 1
ATOM 4741 N N . SER A 1 610 ? 10.109 -6.422 11.611 1.00 75.12 610 SER A N 1
ATOM 4742 C CA . SER A 1 610 ? 8.669 -6.432 11.324 1.00 75.12 610 SER A CA 1
ATOM 4743 C C . SER A 1 610 ? 8.157 -7.859 11.133 1.00 75.12 610 SER A C 1
ATOM 4745 O O . SER A 1 610 ? 7.053 -8.176 11.582 1.00 75.12 610 SER A O 1
ATOM 4747 N N . PHE A 1 611 ? 8.951 -8.712 10.483 1.00 85.75 611 PHE A N 1
ATOM 4748 C CA . PHE A 1 611 ? 8.640 -10.126 10.332 1.00 85.75 611 PHE A CA 1
ATOM 4749 C C . PHE A 1 611 ? 8.719 -10.853 11.682 1.00 85.75 611 PHE A C 1
ATOM 4751 O O . PHE A 1 611 ? 7.752 -11.502 12.061 1.00 85.75 611 PHE A O 1
ATOM 4758 N N . THR A 1 612 ? 9.796 -10.671 12.453 1.00 82.31 612 THR A N 1
ATOM 4759 C CA . THR A 1 612 ? 9.995 -11.237 13.796 1.00 82.31 612 THR A CA 1
ATOM 4760 C C . THR A 1 612 ? 8.835 -10.885 14.718 1.00 82.31 612 THR A C 1
ATOM 4762 O O . THR A 1 612 ? 8.255 -11.775 15.323 1.00 82.31 612 THR A O 1
ATOM 4765 N N . SER A 1 613 ? 8.424 -9.614 14.769 1.00 81.44 613 SER A N 1
ATOM 4766 C CA . SER A 1 613 ? 7.269 -9.172 15.565 1.00 81.44 613 SER A CA 1
ATOM 4767 C C . SER A 1 613 ? 5.972 -9.879 15.152 1.00 81.44 613 SER A C 1
ATOM 4769 O O . SER A 1 613 ? 5.171 -10.279 15.999 1.00 81.44 613 SER A O 1
ATOM 4771 N N . SER A 1 614 ? 5.760 -10.063 13.846 1.00 87.88 614 SER A N 1
ATOM 4772 C CA . SER A 1 614 ? 4.574 -10.752 13.321 1.00 87.88 614 SER A CA 1
ATOM 4773 C C . SER A 1 614 ? 4.607 -12.249 13.642 1.00 87.88 614 SER A C 1
ATOM 4775 O O . SER A 1 614 ? 3.600 -12.804 14.082 1.00 87.88 614 SER A O 1
ATOM 4777 N N . LEU A 1 615 ? 5.774 -12.882 13.495 1.00 90.94 615 LEU A N 1
ATOM 4778 C CA . LEU A 1 615 ? 6.018 -14.281 13.833 1.00 90.94 615 LEU A CA 1
ATOM 4779 C C . LEU A 1 615 ? 5.816 -14.527 15.331 1.00 90.94 615 LEU A C 1
ATOM 4781 O O . LEU A 1 615 ? 5.043 -15.402 15.701 1.00 90.94 615 LEU A O 1
ATOM 4785 N N . GLU A 1 616 ? 6.438 -13.731 16.199 1.00 89.44 616 GLU A N 1
ATOM 4786 C CA . GLU A 1 616 ? 6.259 -13.825 17.651 1.00 89.44 616 GLU A CA 1
ATOM 4787 C C . GLU A 1 616 ? 4.796 -13.622 18.055 1.00 89.44 616 GLU A C 1
ATOM 4789 O O . GLU A 1 616 ? 4.283 -14.334 18.921 1.00 89.44 616 GLU A O 1
ATOM 4794 N N . SER A 1 617 ? 4.097 -12.680 17.411 1.00 89.38 617 SER A N 1
ATOM 4795 C CA . SER A 1 617 ? 2.667 -12.475 17.637 1.00 89.38 617 SER A CA 1
ATOM 4796 C C . SER A 1 617 ? 1.832 -13.694 17.238 1.00 89.38 617 SER A C 1
ATOM 4798 O O . SER A 1 617 ? 0.840 -13.962 17.911 1.00 89.38 617 SER A O 1
ATOM 4800 N N . ALA A 1 618 ? 2.199 -14.412 16.173 1.00 91.56 618 ALA A N 1
ATOM 4801 C CA . ALA A 1 618 ? 1.528 -15.645 15.764 1.00 91.56 618 ALA A CA 1
ATOM 4802 C C . ALA A 1 618 ? 1.849 -16.802 16.726 1.00 91.56 618 ALA A C 1
ATOM 4804 O O . ALA A 1 618 ? 0.937 -17.475 17.202 1.00 91.56 618 ALA A O 1
ATOM 4805 N N . VAL A 1 619 ? 3.123 -16.975 17.095 1.00 90.31 619 VAL A N 1
ATOM 4806 C CA . VAL A 1 619 ? 3.599 -18.036 18.002 1.00 90.31 619 VAL A CA 1
ATOM 4807 C C . VAL A 1 619 ? 2.924 -17.959 19.373 1.00 90.31 619 VAL A C 1
ATOM 4809 O O . VAL A 1 619 ? 2.542 -18.989 19.928 1.00 90.31 619 VAL A O 1
ATOM 4812 N N . ARG A 1 620 ? 2.685 -16.752 19.909 1.00 89.75 620 ARG A N 1
ATOM 4813 C CA . ARG A 1 620 ? 1.943 -16.562 21.176 1.00 89.75 620 ARG A CA 1
ATOM 4814 C C . ARG A 1 620 ? 0.534 -17.163 21.148 1.00 89.75 620 ARG A C 1
ATOM 4816 O O . ARG A 1 620 ? -0.012 -17.471 22.204 1.00 89.75 620 ARG A O 1
ATOM 4823 N N . CYS A 1 621 ? -0.046 -17.342 19.965 1.00 89.31 621 CYS A N 1
ATOM 4824 C CA . CYS A 1 621 ? -1.367 -17.927 19.773 1.00 89.31 621 CYS A CA 1
ATOM 4825 C C . CYS A 1 621 ? -1.334 -19.440 19.487 1.00 89.31 621 CYS A C 1
ATOM 4827 O O . CYS A 1 621 ? -2.401 -20.040 19.371 1.00 89.31 621 CYS A O 1
ATOM 4829 N N . TRP A 1 622 ? -0.160 -20.074 19.358 1.00 89.50 622 TRP A N 1
ATOM 4830 C CA . TRP A 1 622 ? -0.067 -21.476 18.932 1.00 89.50 622 TRP A CA 1
ATOM 4831 C C . TRP A 1 622 ? -0.399 -22.488 20.030 1.00 89.50 622 TRP A C 1
ATOM 4833 O O . TRP A 1 622 ? -0.949 -23.529 19.701 1.00 89.50 622 TRP A O 1
ATOM 4843 N N . GLY A 1 623 ? -0.163 -22.174 21.306 1.00 80.69 623 GLY A N 1
ATOM 4844 C CA . GLY A 1 623 ? -0.500 -23.049 22.436 1.00 80.69 623 GLY A CA 1
ATOM 4845 C C . GLY A 1 623 ? 0.323 -24.347 22.471 1.00 80.69 623 GLY A C 1
ATOM 4846 O O . GLY A 1 623 ? 0.087 -25.270 21.702 1.00 80.69 623 GLY A O 1
ATOM 4847 N N . GLY A 1 624 ? 1.289 -24.440 23.390 1.00 82.00 624 GLY A N 1
ATOM 4848 C CA . GLY A 1 624 ? 2.085 -25.660 23.615 1.00 82.00 624 GLY A CA 1
ATOM 4849 C C . GLY A 1 624 ? 3.279 -25.874 22.674 1.00 82.00 624 GLY A C 1
ATOM 4850 O O . GLY A 1 624 ? 4.109 -26.729 22.960 1.00 82.00 624 GLY A O 1
ATOM 4851 N N . ILE A 1 625 ? 3.415 -25.073 21.611 1.00 88.56 625 ILE A N 1
ATOM 4852 C CA . ILE A 1 625 ? 4.581 -25.073 20.712 1.00 88.56 625 ILE A CA 1
ATOM 4853 C C . ILE A 1 625 ? 5.441 -23.844 21.008 1.00 88.56 625 ILE A C 1
ATOM 4855 O O . ILE A 1 625 ? 4.940 -22.718 21.024 1.00 88.56 625 ILE A O 1
ATOM 4859 N N . LYS A 1 626 ? 6.741 -24.054 21.217 1.00 87.06 626 LYS A N 1
ATOM 4860 C CA . LYS A 1 626 ? 7.728 -22.998 21.447 1.00 87.06 626 LYS A CA 1
ATOM 4861 C C . LYS A 1 626 ? 8.611 -22.841 20.213 1.00 87.06 626 LYS A C 1
ATOM 4863 O O . LYS A 1 626 ? 9.149 -23.818 19.703 1.00 87.06 626 LYS A O 1
ATOM 4868 N N . LEU A 1 627 ? 8.776 -21.608 19.741 1.00 90.19 627 LEU A N 1
ATOM 4869 C CA . LEU A 1 627 ? 9.743 -21.293 18.690 1.00 90.19 627 LEU A CA 1
ATOM 4870 C C . LEU A 1 627 ? 11.160 -21.325 19.282 1.00 90.19 627 LEU A C 1
ATOM 4872 O O . LEU A 1 627 ? 11.433 -20.592 20.232 1.00 90.19 627 LEU A O 1
ATOM 4876 N N . LEU A 1 628 ? 12.034 -22.174 18.738 1.00 88.62 628 LEU A N 1
ATOM 4877 C CA . LEU A 1 628 ? 13.452 -22.230 19.098 1.00 88.62 628 LEU A CA 1
ATOM 4878 C C . LEU A 1 628 ? 14.262 -21.257 18.245 1.00 88.62 628 LEU A C 1
ATOM 4880 O O . LEU A 1 628 ? 15.010 -20.445 18.784 1.00 88.62 628 LEU A O 1
ATOM 4884 N N . ASP A 1 629 ? 14.093 -21.320 16.924 1.00 89.56 629 ASP A N 1
ATOM 4885 C CA . ASP A 1 629 ? 14.805 -20.450 15.994 1.00 89.56 629 ASP A CA 1
ATOM 4886 C C . ASP A 1 629 ? 14.067 -20.329 14.648 1.00 89.56 629 ASP A C 1
ATOM 4888 O O . ASP A 1 629 ? 13.160 -21.111 14.344 1.00 89.56 629 ASP A O 1
ATOM 4892 N N . PHE A 1 630 ? 14.427 -19.328 13.842 1.00 92.50 630 PHE A N 1
ATOM 4893 C CA . PHE A 1 630 ? 13.874 -19.158 12.497 1.00 92.50 630 PHE A CA 1
ATOM 4894 C C . PHE A 1 630 ? 14.806 -18.406 11.540 1.00 92.50 630 PHE A C 1
ATOM 4896 O O . PHE A 1 630 ? 15.611 -17.559 11.940 1.00 92.50 630 PHE A O 1
ATOM 4903 N N . THR A 1 631 ? 14.646 -18.671 10.247 1.00 90.12 631 THR A N 1
ATOM 4904 C CA . THR A 1 631 ? 15.232 -17.875 9.167 1.00 90.12 631 THR A CA 1
ATOM 4905 C C . THR A 1 631 ? 14.246 -17.780 8.010 1.00 90.12 631 THR A C 1
ATOM 4907 O O . THR A 1 631 ? 13.262 -18.519 7.936 1.00 90.12 631 THR A O 1
ATOM 4910 N N . THR A 1 632 ? 14.481 -16.832 7.121 1.00 90.88 632 THR A N 1
ATOM 4911 C CA . THR A 1 632 ? 13.583 -16.490 6.024 1.00 90.88 632 THR A CA 1
ATOM 4912 C C . THR A 1 632 ? 14.361 -16.360 4.729 1.00 90.88 632 THR A C 1
ATOM 4914 O O . THR A 1 632 ? 15.543 -16.026 4.732 1.00 90.88 632 THR A O 1
ATOM 4917 N N . ALA A 1 633 ? 13.707 -16.621 3.607 1.00 86.81 633 ALA A N 1
ATOM 4918 C CA . ALA A 1 633 ? 14.282 -16.429 2.289 1.00 86.81 633 ALA A CA 1
ATOM 4919 C C . ALA A 1 633 ? 13.218 -15.952 1.303 1.00 86.81 633 ALA A C 1
ATOM 4921 O O . ALA A 1 633 ? 12.020 -16.173 1.479 1.00 86.81 633 ALA A O 1
ATOM 4922 N N . GLU A 1 634 ? 13.665 -15.310 0.237 1.00 85.44 634 GLU A N 1
ATOM 4923 C CA . GLU A 1 634 ? 12.821 -15.001 -0.911 1.00 85.44 634 GLU A CA 1
ATOM 4924 C C . GLU A 1 634 ? 12.687 -16.271 -1.762 1.00 85.44 634 GLU A C 1
ATOM 4926 O O . GLU A 1 634 ? 13.692 -16.925 -2.051 1.00 85.44 634 GLU A O 1
ATOM 4931 N N . SER A 1 635 ? 11.471 -16.630 -2.196 1.00 84.12 635 SER A N 1
ATOM 4932 C CA . SER A 1 635 ? 11.249 -17.842 -3.008 1.00 84.12 635 SER A CA 1
ATOM 4933 C C . SER A 1 635 ? 12.022 -17.828 -4.326 1.00 84.12 635 SER A C 1
ATOM 4935 O O . SER A 1 635 ? 12.296 -18.878 -4.901 1.00 84.12 635 SER A O 1
ATOM 4937 N N . VAL A 1 636 ? 12.457 -16.643 -4.764 1.00 71.75 636 VAL A N 1
ATOM 4938 C CA . VAL A 1 636 ? 13.326 -16.448 -5.924 1.00 71.75 636 VAL A CA 1
ATOM 4939 C C . VAL A 1 636 ? 14.659 -17.210 -5.816 1.00 71.75 636 VAL A C 1
ATOM 4941 O O . VAL A 1 636 ? 15.249 -17.543 -6.844 1.00 71.75 636 VAL A O 1
ATOM 4944 N N . LEU A 1 637 ? 15.108 -17.502 -4.589 1.00 76.44 637 LEU A N 1
ATOM 4945 C CA . LEU A 1 637 ? 16.346 -18.218 -4.276 1.00 76.44 637 LEU A CA 1
ATOM 4946 C C . LEU A 1 637 ? 16.186 -19.751 -4.260 1.00 76.44 637 LEU A C 1
ATOM 4948 O O . LEU A 1 637 ? 17.175 -20.444 -4.043 1.00 76.44 637 LEU A O 1
ATOM 4952 N N . SER A 1 638 ? 14.977 -20.288 -4.465 1.00 75.69 638 SER A N 1
ATOM 4953 C CA . SER A 1 638 ? 14.702 -21.732 -4.522 1.00 75.69 638 SER A CA 1
ATOM 4954 C C . SER A 1 638 ? 14.429 -22.173 -5.965 1.00 75.69 638 SER A C 1
ATOM 4956 O O . SER A 1 638 ? 13.498 -21.673 -6.602 1.00 75.69 638 SER A O 1
ATOM 4958 N N . ARG A 1 639 ? 15.230 -23.104 -6.507 1.00 59.84 639 ARG A N 1
ATOM 4959 C CA . ARG A 1 639 ? 14.988 -23.709 -7.831 1.00 59.84 639 ARG A CA 1
ATOM 4960 C C . ARG A 1 639 ? 13.890 -24.775 -7.745 1.00 59.84 639 ARG A C 1
ATOM 4962 O O . ARG A 1 639 ? 13.920 -25.626 -6.863 1.00 59.84 639 ARG A O 1
ATOM 4969 N N . GLY A 1 640 ? 12.942 -24.749 -8.684 1.00 55.47 640 GLY A N 1
ATOM 4970 C CA . GLY A 1 640 ? 11.935 -25.804 -8.877 1.00 55.47 640 GLY A CA 1
ATOM 4971 C C . GLY A 1 640 ? 10.609 -25.646 -8.118 1.00 55.47 640 GLY A C 1
ATOM 4972 O O . GLY A 1 640 ? 9.639 -26.292 -8.492 1.00 55.47 640 GLY A O 1
ATOM 4973 N N . GLU A 1 641 ? 10.513 -24.772 -7.106 1.00 49.28 641 GLU A N 1
ATOM 4974 C CA . GLU A 1 641 ? 9.225 -24.454 -6.442 1.00 49.28 641 GLU A CA 1
ATOM 4975 C C . GLU A 1 641 ? 8.618 -23.106 -6.874 1.00 49.28 641 GLU A C 1
ATOM 4977 O O . GLU A 1 641 ? 7.457 -22.830 -6.585 1.00 49.28 641 GLU A O 1
ATOM 4982 N N . ALA A 1 642 ? 9.388 -22.260 -7.567 1.00 47.16 642 ALA A N 1
ATOM 4983 C CA . ALA A 1 642 ? 8.949 -20.937 -8.018 1.00 47.16 642 ALA A CA 1
ATOM 4984 C C . ALA A 1 642 ? 8.242 -20.942 -9.390 1.00 47.16 642 ALA A C 1
ATOM 4986 O O . ALA A 1 642 ? 7.823 -19.882 -9.858 1.00 47.16 642 ALA A O 1
ATOM 4987 N N . ASP A 1 643 ? 8.115 -22.100 -10.041 1.00 47.84 643 ASP A N 1
ATOM 4988 C CA . ASP A 1 643 ? 7.537 -22.195 -11.381 1.00 47.84 643 ASP A CA 1
ATOM 4989 C C . ASP A 1 643 ? 6.005 -22.111 -11.307 1.00 47.84 643 ASP A C 1
ATOM 4991 O O . ASP A 1 643 ? 5.324 -23.013 -10.823 1.00 47.84 643 ASP A O 1
ATOM 4995 N N . GLY A 1 644 ? 5.459 -20.979 -11.764 1.00 54.84 644 GLY A N 1
ATOM 4996 C CA . GLY A 1 644 ? 4.015 -20.748 -11.905 1.00 54.84 644 GLY A CA 1
ATOM 4997 C C . GLY A 1 644 ? 3.303 -20.112 -10.702 1.00 54.84 644 GLY A C 1
ATOM 4998 O O . GLY A 1 644 ? 2.090 -19.922 -10.765 1.00 54.84 644 GLY A O 1
ATOM 4999 N N . GLN A 1 645 ? 4.010 -19.747 -9.624 1.00 62.28 645 GLN A N 1
ATOM 5000 C CA . GLN A 1 645 ? 3.426 -19.019 -8.485 1.00 62.28 645 GLN A CA 1
ATOM 5001 C C . GLN A 1 645 ? 3.991 -17.596 -8.347 1.00 62.28 645 GLN A C 1
ATOM 5003 O O . GLN A 1 645 ? 5.170 -17.372 -8.633 1.00 62.28 645 GLN A O 1
ATOM 5008 N N . PRO A 1 646 ? 3.193 -16.624 -7.857 1.00 70.69 646 PRO A N 1
ATOM 5009 C CA . PRO A 1 646 ? 3.710 -15.311 -7.493 1.00 70.69 646 PRO A CA 1
ATOM 5010 C C . PRO A 1 646 ? 4.861 -15.424 -6.476 1.00 70.69 646 PRO A C 1
ATOM 5012 O O . PRO A 1 646 ? 4.860 -16.335 -5.634 1.00 70.69 646 PRO A O 1
ATOM 5015 N N . PRO A 1 647 ? 5.839 -14.501 -6.510 1.00 78.31 647 PRO A N 1
ATOM 5016 C CA . PRO A 1 647 ? 6.971 -14.537 -5.593 1.00 78.31 647 PRO A CA 1
ATOM 5017 C C . PRO A 1 647 ? 6.476 -14.424 -4.141 1.00 78.31 647 PRO A C 1
ATOM 5019 O O . PRO A 1 647 ? 5.528 -13.697 -3.851 1.00 78.31 647 PRO A O 1
ATOM 5022 N N . HIS A 1 648 ? 7.070 -15.185 -3.226 1.00 85.62 648 HIS A N 1
ATOM 5023 C CA . HIS A 1 648 ? 6.581 -15.367 -1.856 1.00 85.62 648 HIS A CA 1
ATOM 5024 C C . HIS A 1 648 ? 7.743 -15.617 -0.889 1.00 85.62 648 HIS A C 1
ATOM 5026 O O . HIS A 1 648 ? 8.884 -15.812 -1.309 1.00 85.62 648 HIS A O 1
ATOM 5032 N N . TYR A 1 649 ? 7.481 -15.589 0.417 1.00 90.00 649 TYR A N 1
ATOM 5033 C CA . TYR A 1 649 ? 8.514 -15.884 1.410 1.00 90.00 649 TYR A CA 1
ATOM 5034 C C . TYR A 1 649 ? 8.582 -17.369 1.731 1.00 90.00 649 TYR A C 1
ATOM 5036 O O . TYR A 1 649 ? 7.553 -18.014 1.915 1.00 90.00 649 TYR A O 1
ATOM 5044 N N . LEU A 1 650 ? 9.801 -17.875 1.864 1.00 91.44 650 LEU A N 1
ATOM 5045 C CA . LEU A 1 650 ? 10.101 -19.146 2.503 1.00 91.44 650 LEU A CA 1
ATOM 5046 C C . LEU A 1 650 ? 10.460 -18.862 3.960 1.00 91.44 650 LEU A C 1
ATOM 5048 O O . LEU A 1 650 ? 11.291 -17.996 4.239 1.00 91.44 650 LEU A O 1
ATOM 5052 N N . VAL A 1 651 ? 9.833 -19.574 4.887 1.00 94.00 651 VAL A N 1
ATOM 5053 C CA . VAL A 1 651 ? 10.044 -19.413 6.327 1.00 94.00 651 VAL A CA 1
ATOM 5054 C C . VAL A 1 651 ? 10.427 -20.768 6.894 1.00 94.00 651 VAL A C 1
ATOM 5056 O O . VAL A 1 651 ? 9.642 -21.708 6.817 1.00 94.00 651 VAL A O 1
ATOM 5059 N N . PHE A 1 652 ? 11.621 -20.869 7.468 1.00 93.81 652 PHE A N 1
ATOM 5060 C CA . PHE A 1 652 ? 12.109 -22.088 8.105 1.00 93.81 652 PHE A CA 1
ATOM 5061 C C . PHE A 1 652 ? 12.035 -21.922 9.619 1.00 93.81 652 PHE A C 1
ATOM 5063 O O . PHE A 1 652 ? 12.606 -20.974 10.160 1.00 93.81 652 PHE A O 1
ATOM 5070 N N . LEU A 1 653 ? 11.323 -22.827 10.287 1.00 94.25 653 LEU A N 1
ATOM 5071 C CA . LEU A 1 653 ? 11.057 -22.784 11.722 1.00 94.25 653 LEU A CA 1
ATOM 5072 C C . LEU A 1 653 ? 11.658 -23.998 12.422 1.00 94.25 653 LEU A C 1
ATOM 5074 O O . LEU A 1 653 ? 11.371 -25.134 12.050 1.00 94.25 653 LEU A O 1
ATOM 5078 N N . GLU A 1 654 ? 12.415 -23.764 13.484 1.00 92.25 654 GLU A N 1
ATOM 5079 C CA . GLU A 1 654 ? 12.779 -24.798 14.447 1.00 92.25 654 GLU A CA 1
ATOM 5080 C C . GLU A 1 654 ? 11.904 -24.629 15.694 1.00 92.25 654 GLU A C 1
ATOM 5082 O O . GLU A 1 654 ? 11.862 -23.551 16.291 1.00 92.25 654 GLU A O 1
ATOM 5087 N N . THR A 1 655 ? 11.161 -25.670 16.071 1.00 91.00 655 THR A N 1
ATOM 5088 C CA . THR A 1 655 ? 10.189 -25.621 17.173 1.00 91.00 655 THR A CA 1
ATOM 5089 C C . THR A 1 655 ? 10.385 -26.756 18.172 1.00 91.00 655 THR A C 1
ATOM 5091 O O . THR A 1 655 ? 10.810 -27.856 17.829 1.00 91.00 655 THR A O 1
ATOM 5094 N N . GLU A 1 656 ? 10.024 -26.489 19.424 1.00 88.56 656 GLU A N 1
ATOM 5095 C CA . GLU A 1 656 ? 9.956 -27.449 20.524 1.00 88.56 656 GLU A CA 1
ATOM 5096 C C . GLU A 1 656 ? 8.488 -27.660 20.925 1.00 88.56 656 GLU A C 1
ATOM 5098 O O . GLU A 1 656 ? 7.689 -26.723 20.908 1.00 88.56 656 GLU A O 1
ATOM 5103 N N . GLY A 1 657 ? 8.113 -28.892 21.279 1.00 81.75 657 GLY A N 1
ATOM 5104 C CA . GLY A 1 657 ? 6.741 -29.229 21.688 1.00 81.75 657 GLY A CA 1
ATOM 5105 C C . GLY A 1 657 ? 5.781 -29.598 20.547 1.00 81.75 657 GLY A C 1
ATOM 5106 O O . GLY A 1 657 ? 4.613 -29.866 20.811 1.00 81.75 657 GLY A O 1
ATOM 5107 N N . GLY A 1 658 ? 6.254 -29.662 19.295 1.00 84.56 658 GLY A N 1
ATOM 5108 C CA . GLY A 1 658 ? 5.492 -30.169 18.145 1.00 84.56 658 GLY A CA 1
ATOM 5109 C C . GLY A 1 658 ? 5.756 -29.424 16.832 1.00 84.56 658 GLY A C 1
ATOM 5110 O O . GLY A 1 658 ? 6.454 -28.408 16.808 1.00 84.56 658 GLY A O 1
ATOM 5111 N N . ILE A 1 659 ? 5.177 -29.936 15.738 1.00 88.31 659 ILE A N 1
ATOM 5112 C CA . ILE A 1 659 ? 5.164 -29.289 14.415 1.00 88.31 659 ILE A CA 1
ATOM 5113 C C . ILE A 1 659 ? 3.911 -28.396 14.331 1.00 88.31 659 ILE A C 1
ATOM 5115 O O . ILE A 1 659 ? 2.810 -28.902 14.570 1.00 88.31 659 ILE A O 1
ATOM 5119 N N . PRO A 1 660 ? 4.034 -27.095 14.001 1.00 89.25 660 PRO A N 1
ATOM 5120 C CA . PRO A 1 660 ? 2.882 -26.225 13.785 1.00 89.25 660 PRO A CA 1
ATOM 5121 C C . PRO A 1 660 ? 1.946 -26.769 12.698 1.00 89.25 660 PRO A C 1
ATOM 5123 O O . PRO A 1 660 ? 2.382 -27.134 11.610 1.00 89.25 660 PRO A O 1
ATOM 5126 N N . THR A 1 661 ? 0.645 -26.781 12.977 1.00 90.50 661 THR A N 1
ATOM 5127 C CA . THR A 1 661 ? -0.411 -27.097 12.002 1.00 90.50 661 THR A CA 1
ATOM 5128 C C . THR A 1 661 ? -0.483 -26.044 10.893 1.00 90.50 661 THR A C 1
ATOM 5130 O O . THR A 1 661 ? -0.103 -24.890 11.099 1.00 90.50 661 THR A O 1
ATOM 5133 N N . GLU A 1 662 ? -1.077 -26.380 9.745 1.00 88.75 662 GLU A N 1
ATOM 5134 C CA . GLU A 1 662 ? -1.286 -25.420 8.645 1.00 88.75 662 GLU A CA 1
ATOM 5135 C C . GLU A 1 662 ? -2.036 -24.155 9.081 1.00 88.75 662 GLU A C 1
ATOM 5137 O O . GLU A 1 662 ? -1.685 -23.044 8.692 1.00 88.75 662 GLU A O 1
ATOM 5142 N N . LYS A 1 663 ? -3.018 -24.284 9.982 1.00 88.75 663 LYS A N 1
ATOM 5143 C CA . LYS A 1 663 ? -3.726 -23.124 10.542 1.00 88.75 663 LYS A CA 1
ATOM 5144 C C . LYS A 1 663 ? -2.795 -22.211 11.349 1.00 88.75 663 LYS A C 1
ATOM 5146 O O . LYS A 1 663 ? -2.906 -20.993 11.264 1.00 88.75 663 LYS A O 1
ATOM 5151 N N . GLN A 1 664 ? -1.888 -22.787 12.137 1.00 91.25 664 GLN A N 1
ATOM 5152 C CA . GLN A 1 664 ? -0.908 -22.029 12.922 1.00 91.25 664 GLN A CA 1
ATOM 5153 C C . GLN A 1 664 ? 0.134 -21.359 12.018 1.00 91.25 664 GLN A C 1
ATOM 5155 O O . GLN A 1 664 ? 0.465 -20.195 12.238 1.00 91.25 664 GLN A O 1
ATOM 5160 N N . LYS A 1 665 ? 0.591 -22.048 10.969 1.00 92.12 665 LYS A N 1
ATOM 5161 C CA . LYS A 1 665 ? 1.505 -21.492 9.963 1.00 92.12 665 LYS A CA 1
ATOM 5162 C C . LYS A 1 665 ? 0.883 -20.319 9.200 1.00 92.12 665 LYS A C 1
ATOM 5164 O O . LYS A 1 665 ? 1.498 -19.259 9.117 1.00 92.12 665 LYS A O 1
ATOM 5169 N N . ASN A 1 666 ? -0.360 -20.462 8.732 1.00 92.00 666 ASN A N 1
ATOM 5170 C CA . ASN A 1 666 ? -1.088 -19.400 8.023 1.00 92.00 666 ASN A CA 1
ATOM 5171 C C . ASN A 1 666 ? -1.301 -18.146 8.883 1.00 92.00 666 ASN A C 1
ATOM 5173 O O . ASN A 1 666 ? -1.325 -17.032 8.363 1.00 92.00 666 ASN A O 1
ATOM 5177 N N . MET A 1 667 ? -1.367 -18.303 10.207 1.00 92.75 667 MET A N 1
ATOM 5178 C CA . MET A 1 667 ? -1.479 -17.178 11.136 1.00 92.75 667 MET A CA 1
ATOM 5179 C C . MET A 1 667 ? -0.287 -16.209 11.051 1.00 92.75 667 MET A C 1
ATOM 5181 O O . MET A 1 667 ? -0.441 -15.030 11.364 1.00 92.75 667 MET A O 1
ATOM 5185 N N . ILE A 1 668 ? 0.891 -16.668 10.609 1.00 93.62 668 ILE A N 1
ATOM 5186 C CA . ILE A 1 668 ? 2.050 -15.791 10.380 1.00 93.62 668 ILE A CA 1
ATOM 5187 C C . ILE A 1 668 ? 1.748 -14.814 9.232 1.00 93.62 668 ILE A C 1
ATOM 5189 O O . ILE A 1 668 ? 1.961 -13.612 9.391 1.00 93.62 668 ILE A O 1
ATOM 5193 N N . ASP A 1 669 ? 1.196 -15.305 8.114 1.00 92.31 669 ASP A N 1
ATOM 5194 C CA . ASP A 1 669 ? 0.783 -14.488 6.956 1.00 92.31 669 ASP A CA 1
ATOM 5195 C C . ASP A 1 669 ? -0.313 -13.487 7.346 1.00 92.31 669 ASP A C 1
ATOM 5197 O O . ASP A 1 669 ? -0.239 -12.306 6.996 1.00 92.31 669 ASP A O 1
ATOM 5201 N N . GLU A 1 670 ? -1.291 -13.930 8.144 1.00 91.38 670 GLU A N 1
ATOM 5202 C CA . GLU A 1 670 ? -2.378 -13.087 8.655 1.00 91.38 670 GLU A CA 1
ATOM 5203 C C . GLU A 1 670 ? -1.853 -11.955 9.545 1.00 91.38 670 GLU A C 1
ATOM 5205 O O . GLU A 1 670 ? -2.154 -10.783 9.300 1.00 91.38 670 GLU A O 1
ATOM 5210 N N . LYS A 1 671 ? -1.020 -12.274 10.547 1.00 90.06 671 LYS A N 1
ATOM 5211 C CA . LYS A 1 671 ? -0.435 -11.269 11.448 1.00 90.06 671 LYS A CA 1
ATOM 5212 C C . LYS A 1 671 ? 0.478 -10.305 10.719 1.00 90.06 671 LYS A C 1
ATOM 5214 O O . LYS A 1 671 ? 0.454 -9.106 11.006 1.00 90.06 671 LYS A O 1
ATOM 5219 N N . LEU A 1 672 ? 1.210 -10.792 9.728 1.00 87.69 672 LEU A N 1
ATOM 5220 C CA . LEU A 1 672 ? 2.031 -9.940 8.892 1.00 87.69 672 LEU A CA 1
ATOM 5221 C C . LEU A 1 672 ? 1.183 -8.985 8.034 1.00 87.69 672 LEU A C 1
ATOM 5223 O O . LEU A 1 672 ? 1.510 -7.803 7.929 1.00 87.69 672 LEU A O 1
ATOM 5227 N N . CYS A 1 673 ? 0.055 -9.446 7.486 1.00 85.38 673 CYS A N 1
ATOM 5228 C CA . CYS A 1 673 ? -0.899 -8.592 6.774 1.00 85.38 673 CYS A CA 1
ATOM 5229 C C . CYS A 1 673 ? -1.581 -7.560 7.690 1.00 85.38 673 CYS A C 1
ATOM 5231 O O . CYS A 1 673 ? -1.835 -6.432 7.265 1.00 85.38 673 CYS A O 1
ATOM 5233 N N . GLU A 1 674 ? -1.898 -7.917 8.937 1.00 84.44 674 GLU A N 1
ATOM 5234 C CA . GLU A 1 674 ? -2.454 -6.984 9.927 1.00 84.44 674 GLU A CA 1
ATOM 5235 C C . GLU A 1 674 ? -1.468 -5.851 10.254 1.00 84.44 674 GLU A C 1
ATOM 5237 O O . GLU A 1 674 ? -1.865 -4.687 10.337 1.00 84.44 674 GLU A O 1
ATOM 5242 N N . GLN A 1 675 ? -0.185 -6.188 10.418 1.00 78.81 675 GLN A N 1
ATOM 5243 C CA . GLN A 1 675 ? 0.849 -5.256 10.878 1.00 78.81 675 GLN A CA 1
ATOM 5244 C C . GLN A 1 675 ? 1.523 -4.475 9.736 1.00 78.81 675 GLN A C 1
ATOM 5246 O O . GLN A 1 675 ? 2.022 -3.370 9.964 1.00 78.81 675 GLN A O 1
ATOM 5251 N N . ASN A 1 676 ? 1.521 -4.995 8.503 1.00 71.75 676 ASN A N 1
ATOM 5252 C CA . ASN A 1 676 ? 2.188 -4.379 7.358 1.00 71.75 676 ASN A CA 1
ATOM 5253 C C . ASN A 1 676 ? 1.229 -4.164 6.173 1.00 71.75 676 ASN A C 1
ATOM 5255 O O . ASN A 1 676 ? 0.909 -5.071 5.404 1.00 71.75 676 ASN A O 1
ATOM 5259 N N . TYR A 1 677 ? 0.815 -2.906 5.986 1.00 66.94 677 TYR A N 1
ATOM 5260 C CA . TYR A 1 677 ? -0.103 -2.513 4.913 1.00 66.94 677 TYR A CA 1
ATOM 5261 C C . TYR A 1 677 ? 0.460 -2.758 3.504 1.00 66.94 677 TYR A C 1
ATOM 5263 O O . TYR A 1 677 ? -0.298 -3.110 2.602 1.00 66.94 677 TYR A O 1
ATOM 5271 N N . VAL A 1 678 ? 1.764 -2.551 3.292 1.00 63.59 678 VAL A N 1
ATOM 5272 C CA . VAL A 1 678 ? 2.388 -2.712 1.968 1.00 63.59 678 VAL A CA 1
ATOM 5273 C C . VAL A 1 678 ? 2.396 -4.189 1.581 1.00 63.59 678 VAL A C 1
ATOM 5275 O O . VAL A 1 678 ? 1.931 -4.530 0.492 1.00 63.59 678 VAL A O 1
ATOM 5278 N N . TYR A 1 679 ? 2.804 -5.059 2.512 1.00 75.62 679 TYR A N 1
ATOM 5279 C CA . TYR A 1 679 ? 2.712 -6.510 2.362 1.00 75.62 679 TYR A CA 1
ATOM 5280 C C . TYR A 1 679 ? 1.270 -6.946 2.086 1.00 75.62 679 TYR A C 1
ATOM 5282 O O . TYR A 1 679 ? 1.006 -7.577 1.064 1.00 75.62 679 TYR A O 1
ATOM 5290 N N . LYS A 1 680 ? 0.308 -6.504 2.911 1.00 74.81 680 LYS A N 1
ATOM 5291 C CA . LYS A 1 680 ? -1.123 -6.785 2.715 1.00 74.81 680 LYS A CA 1
ATOM 5292 C C . LYS A 1 680 ? -1.621 -6.353 1.337 1.00 74.81 680 LYS A C 1
ATOM 5294 O O . LYS A 1 680 ? -2.326 -7.107 0.677 1.00 74.81 680 LYS A O 1
ATOM 5299 N N . SER A 1 681 ? -1.266 -5.148 0.887 1.00 64.88 681 SER A N 1
ATOM 5300 C CA . SER A 1 681 ? -1.657 -4.640 -0.433 1.00 64.88 681 SER A CA 1
ATOM 5301 C C . SER A 1 681 ? -1.156 -5.558 -1.546 1.00 64.88 681 SER A C 1
ATOM 5303 O O . SER A 1 681 ? -1.908 -5.836 -2.476 1.00 64.88 681 SER A O 1
ATOM 5305 N N . PHE A 1 682 ? 0.090 -6.028 -1.477 1.00 70.69 682 PHE A N 1
ATOM 5306 C CA . PHE A 1 682 ? 0.629 -6.925 -2.497 1.00 70.69 682 PHE A CA 1
ATOM 5307 C C . PHE A 1 682 ? 0.094 -8.357 -2.397 1.00 70.69 682 PHE A C 1
ATOM 5309 O O . PHE A 1 682 ? -0.163 -8.953 -3.440 1.00 70.69 682 PHE A O 1
ATOM 5316 N N . ARG A 1 683 ? -0.168 -8.872 -1.187 1.00 81.69 683 ARG A N 1
ATOM 5317 C CA . ARG A 1 683 ? -0.869 -10.149 -0.968 1.00 81.69 683 ARG A CA 1
ATOM 5318 C C . ARG A 1 683 ? -2.278 -10.140 -1.569 1.00 81.69 683 ARG A C 1
ATOM 5320 O O . ARG A 1 683 ? -2.631 -11.058 -2.297 1.00 81.69 683 ARG A O 1
ATOM 5327 N N . VAL A 1 684 ? -3.055 -9.073 -1.344 1.00 70.31 684 VAL A N 1
ATOM 5328 C CA . VAL A 1 684 ? -4.415 -8.906 -1.907 1.00 70.31 684 VAL A CA 1
ATOM 5329 C C . VAL A 1 684 ? -4.396 -8.777 -3.432 1.00 70.31 684 VAL A C 1
ATOM 5331 O O . VAL A 1 684 ? -5.307 -9.253 -4.099 1.00 70.31 684 VAL A O 1
ATOM 5334 N N . LYS A 1 685 ? -3.364 -8.138 -3.992 1.00 63.59 685 LYS A N 1
ATOM 5335 C CA . LYS A 1 685 ? -3.195 -7.965 -5.445 1.00 63.59 685 LYS A CA 1
ATOM 5336 C C . LYS A 1 685 ? -2.563 -9.174 -6.138 1.00 63.59 685 LYS A C 1
ATOM 5338 O O . LYS A 1 685 ? -2.219 -9.068 -7.307 1.00 63.59 685 LYS A O 1
ATOM 5343 N N . ASN A 1 686 ? -2.338 -10.270 -5.411 1.00 69.12 686 ASN A N 1
ATOM 5344 C CA . ASN A 1 686 ? -1.617 -11.450 -5.889 1.00 69.12 686 ASN A CA 1
ATOM 5345 C C . ASN A 1 686 ? -0.208 -11.153 -6.450 1.00 69.12 686 ASN A C 1
ATOM 5347 O O . ASN A 1 686 ? 0.366 -11.937 -7.198 1.00 69.12 686 ASN A O 1
ATOM 5351 N N . ALA A 1 687 ? 0.364 -10.009 -6.072 1.00 63.16 687 ALA A N 1
ATOM 5352 C CA . ALA A 1 687 ? 1.709 -9.600 -6.457 1.00 63.16 687 ALA A CA 1
ATOM 5353 C C . ALA A 1 687 ? 2.771 -10.213 -5.521 1.00 63.16 687 ALA A C 1
ATOM 5355 O O . ALA A 1 687 ? 3.950 -10.249 -5.859 1.00 63.16 687 ALA A O 1
ATOM 5356 N N . ILE A 1 688 ? 2.335 -10.697 -4.349 1.00 76.31 688 ILE A N 1
ATOM 5357 C CA . ILE A 1 688 ? 3.080 -11.585 -3.453 1.00 76.31 688 ILE A CA 1
ATOM 5358 C C . ILE A 1 688 ? 2.192 -12.795 -3.141 1.00 76.31 688 ILE A C 1
ATOM 5360 O O . ILE A 1 688 ? 1.040 -12.629 -2.726 1.00 76.31 688 ILE A O 1
ATOM 5364 N N . GLY A 1 689 ? 2.720 -14.001 -3.334 1.00 80.31 689 GLY A N 1
ATOM 5365 C CA . GLY A 1 689 ? 2.033 -15.258 -3.035 1.00 80.31 689 GLY A CA 1
ATOM 5366 C C . GLY A 1 689 ? 1.974 -15.553 -1.528 1.00 80.31 689 GLY A C 1
ATOM 5367 O O . GLY A 1 689 ? 2.644 -14.875 -0.745 1.00 80.31 689 GLY A O 1
ATOM 5368 N N . PRO A 1 690 ? 1.166 -16.535 -1.089 1.00 87.19 690 PRO A N 1
ATOM 5369 C CA . PRO A 1 690 ? 1.169 -16.978 0.306 1.00 87.19 690 PRO A CA 1
ATOM 5370 C C . PRO A 1 690 ? 2.561 -17.472 0.708 1.00 87.19 690 PRO A C 1
ATOM 5372 O O . PRO A 1 690 ? 3.218 -18.171 -0.062 1.00 87.19 690 PRO A O 1
ATOM 5375 N N . MET A 1 691 ? 3.028 -17.098 1.903 1.00 91.56 691 MET A N 1
ATOM 5376 C CA . MET A 1 691 ? 4.315 -17.590 2.396 1.00 91.56 691 MET A CA 1
ATOM 5377 C C . MET A 1 691 ? 4.285 -19.106 2.614 1.00 91.56 691 MET A C 1
ATOM 5379 O O . MET A 1 691 ? 3.280 -19.667 3.051 1.00 91.56 691 MET A O 1
ATOM 5383 N N . LYS A 1 692 ? 5.416 -19.762 2.361 1.00 90.94 692 LYS A N 1
ATOM 5384 C CA . LYS A 1 692 ? 5.604 -21.188 2.600 1.00 90.94 692 LYS A CA 1
ATOM 5385 C C . LYS A 1 692 ? 6.390 -21.390 3.886 1.00 90.94 692 LYS A C 1
ATOM 5387 O O . LYS A 1 692 ? 7.564 -21.032 3.970 1.00 90.94 692 LYS A O 1
ATOM 5392 N N . VAL A 1 693 ? 5.727 -21.959 4.887 1.00 93.19 693 VAL A N 1
ATOM 5393 C CA . VAL A 1 693 ? 6.283 -22.154 6.228 1.00 93.19 693 VAL A CA 1
ATOM 5394 C C . VAL A 1 693 ? 6.631 -23.624 6.427 1.00 93.19 693 VAL A C 1
ATOM 5396 O O . VAL A 1 693 ? 5.762 -24.492 6.374 1.00 93.19 693 VAL A O 1
ATOM 5399 N N . MET A 1 694 ? 7.908 -23.896 6.666 1.00 93.25 694 MET A N 1
ATOM 5400 C CA . MET A 1 694 ? 8.478 -25.236 6.756 1.00 93.25 694 MET A CA 1
ATOM 5401 C C . MET A 1 694 ? 9.120 -25.432 8.124 1.00 93.25 694 MET A C 1
ATOM 5403 O O . MET A 1 694 ? 9.907 -24.600 8.576 1.00 93.25 694 MET A O 1
ATOM 5407 N N . SER A 1 695 ? 8.807 -26.547 8.778 1.00 93.12 695 SER A N 1
ATOM 5408 C CA . SER A 1 695 ? 9.494 -26.942 10.005 1.00 93.12 695 SER A CA 1
ATOM 5409 C C . SER A 1 695 ? 10.769 -27.704 9.673 1.00 93.12 695 SER A C 1
ATOM 5411 O O . SER A 1 695 ? 10.764 -28.564 8.794 1.00 93.12 695 SER A O 1
ATOM 5413 N N . VAL A 1 696 ? 11.857 -27.402 10.375 1.00 93.75 696 VAL A N 1
ATOM 5414 C CA . VAL A 1 696 ? 13.137 -28.109 10.239 1.00 93.75 696 VAL A CA 1
ATOM 5415 C C . VAL A 1 696 ? 13.401 -29.005 11.441 1.00 93.75 696 VAL A C 1
ATOM 5417 O O . VAL A 1 696 ? 12.802 -28.840 12.505 1.00 93.75 696 VAL A O 1
ATOM 5420 N N . ILE A 1 697 ? 14.291 -29.978 11.259 1.00 90.56 697 ILE A N 1
ATOM 5421 C CA . ILE A 1 697 ? 14.678 -30.925 12.308 1.00 90.56 697 ILE A CA 1
ATOM 5422 C C . ILE A 1 697 ? 15.322 -30.153 13.484 1.00 90.56 697 ILE A C 1
ATOM 5424 O O . ILE A 1 697 ? 16.159 -29.280 13.234 1.00 90.56 697 ILE A O 1
ATOM 5428 N N . PRO A 1 698 ? 14.996 -30.459 14.755 1.00 89.38 698 PRO A N 1
ATOM 5429 C CA . PRO A 1 698 ? 15.677 -29.862 15.905 1.00 89.38 698 PRO A CA 1
ATOM 5430 C C . PRO A 1 698 ? 17.205 -30.025 15.831 1.00 89.38 698 PRO A C 1
ATOM 5432 O O . PRO A 1 698 ? 17.708 -31.103 15.517 1.00 89.38 698 PRO A O 1
ATOM 5435 N N . GLY A 1 699 ? 17.947 -28.952 16.101 1.00 85.81 699 GLY A N 1
ATOM 5436 C CA . GLY A 1 699 ? 19.401 -28.868 15.952 1.00 85.81 699 GLY A CA 1
ATOM 5437 C C . GLY A 1 699 ? 19.884 -28.397 14.574 1.00 85.81 699 GLY A C 1
ATOM 5438 O O . GLY A 1 699 ? 21.085 -28.166 14.406 1.00 85.81 699 GLY A O 1
ATOM 5439 N N . THR A 1 700 ? 18.991 -28.194 13.595 1.00 89.94 700 THR A N 1
ATOM 5440 C CA . THR A 1 700 ? 19.355 -27.699 12.251 1.00 89.94 700 THR A CA 1
ATOM 5441 C C . THR A 1 700 ? 20.039 -26.338 12.323 1.00 89.94 700 THR A C 1
ATOM 5443 O O . THR A 1 700 ? 21.069 -26.131 11.677 1.00 89.94 700 THR A O 1
ATOM 5446 N N . PHE A 1 701 ? 19.521 -25.414 13.138 1.00 88.31 701 PHE A N 1
ATOM 5447 C CA . PHE A 1 701 ? 20.112 -24.084 13.268 1.00 88.31 701 PHE A CA 1
ATOM 5448 C C . PHE A 1 701 ? 21.490 -24.128 13.947 1.00 88.31 701 PHE A C 1
ATOM 5450 O O . PHE A 1 701 ? 22.370 -23.361 13.554 1.00 88.31 701 PHE A O 1
ATOM 5457 N N . SER A 1 702 ? 21.712 -25.060 14.885 1.00 84.75 702 SER A N 1
ATOM 5458 C CA . SER A 1 702 ? 23.034 -25.308 15.484 1.00 84.75 702 SER A CA 1
ATOM 5459 C C . SER A 1 702 ? 24.023 -25.820 14.438 1.00 84.75 702 SER A C 1
ATOM 5461 O O . SER A 1 702 ? 25.097 -25.253 14.275 1.00 84.75 702 SER A O 1
ATOM 5463 N N . LYS A 1 703 ? 23.625 -26.825 13.649 1.00 85.56 703 LYS A N 1
ATOM 5464 C CA . LYS A 1 703 ? 24.465 -27.401 12.590 1.00 85.56 703 LYS A CA 1
ATOM 5465 C C . LYS A 1 703 ? 24.845 -26.368 11.524 1.00 85.56 703 LYS A C 1
ATOM 5467 O O . LYS A 1 703 ? 25.982 -26.345 11.058 1.00 85.56 703 LYS A O 1
ATOM 5472 N N . TYR A 1 704 ? 23.907 -25.495 11.156 1.00 85.12 704 TYR A N 1
ATOM 5473 C CA . TYR A 1 704 ? 24.168 -24.395 10.226 1.00 85.12 704 TYR A CA 1
ATOM 5474 C C . TYR A 1 704 ? 25.191 -23.396 10.784 1.00 85.12 704 TYR A C 1
ATOM 5476 O O . TYR A 1 704 ? 26.080 -22.936 10.067 1.00 85.12 704 TYR A O 1
ATOM 5484 N N . ARG A 1 705 ? 25.088 -23.076 12.079 1.00 79.19 705 ARG A N 1
ATOM 5485 C CA . ARG A 1 705 ? 26.028 -22.195 12.777 1.00 79.19 705 ARG A CA 1
ATOM 5486 C C . ARG A 1 705 ? 27.439 -22.779 12.796 1.00 79.19 705 ARG A C 1
ATOM 5488 O O . ARG A 1 705 ? 28.378 -22.066 12.453 1.00 79.19 705 ARG A O 1
ATOM 5495 N N . ASP A 1 706 ? 27.575 -24.064 13.114 1.00 78.75 706 ASP A N 1
ATOM 5496 C CA . ASP A 1 706 ? 28.871 -24.752 13.150 1.00 78.75 706 ASP A CA 1
ATOM 5497 C C . ASP A 1 706 ? 29.554 -24.747 11.770 1.00 78.75 706 ASP A C 1
ATOM 5499 O O . ASP A 1 706 ? 30.753 -24.477 11.664 1.00 78.75 706 ASP A O 1
ATOM 5503 N N . GLN A 1 707 ? 28.785 -24.948 10.692 1.00 79.31 707 GLN A N 1
ATOM 5504 C CA . GLN A 1 707 ? 29.301 -24.865 9.321 1.00 79.31 707 GLN A CA 1
ATOM 5505 C C . GLN A 1 707 ? 29.793 -23.460 8.955 1.00 79.31 707 GLN A C 1
ATOM 5507 O O . GLN A 1 707 ? 30.865 -23.330 8.362 1.00 79.31 707 GLN A O 1
ATOM 5512 N N . LEU A 1 708 ? 29.060 -22.404 9.322 1.00 70.75 708 LEU A N 1
ATOM 5513 C CA . LEU A 1 708 ? 29.473 -21.029 9.024 1.00 70.75 708 LEU A CA 1
ATOM 5514 C C . LEU A 1 708 ? 30.742 -20.625 9.782 1.00 70.75 708 LEU A C 1
ATOM 5516 O O . LEU A 1 708 ? 31.605 -19.971 9.202 1.00 70.75 708 LEU A O 1
ATOM 5520 N N . ILE A 1 709 ? 30.885 -21.066 11.033 1.00 66.81 709 ILE A N 1
ATOM 5521 C CA . ILE A 1 709 ? 32.066 -20.788 11.863 1.00 66.81 709 ILE A CA 1
ATOM 5522 C C . ILE A 1 709 ? 33.290 -21.560 11.359 1.00 66.81 709 ILE A C 1
ATOM 5524 O O . ILE A 1 709 ? 34.391 -21.021 11.351 1.00 66.81 709 ILE A O 1
ATOM 5528 N N . SER A 1 710 ? 33.114 -22.789 10.863 1.00 60.34 710 SER A N 1
ATOM 5529 C CA . SER A 1 710 ? 34.221 -23.566 10.283 1.00 60.34 710 SER A CA 1
ATOM 5530 C C . SER A 1 710 ? 34.840 -22.927 9.027 1.00 60.34 710 SER A C 1
ATOM 5532 O O . SER A 1 710 ? 35.976 -23.241 8.677 1.00 60.34 710 SER A O 1
ATOM 5534 N N . GLY A 1 711 ? 34.111 -22.017 8.367 1.00 54.69 711 GLY A N 1
ATOM 5535 C CA . GLY A 1 711 ? 34.547 -21.293 7.171 1.00 54.69 711 GLY A CA 1
ATOM 5536 C C . GLY A 1 711 ? 34.917 -19.820 7.389 1.00 54.69 711 GLY A C 1
ATOM 5537 O O . GLY A 1 711 ? 35.292 -19.167 6.415 1.00 54.69 711 GLY A O 1
ATOM 5538 N N . SER A 1 712 ? 34.812 -19.271 8.609 1.00 49.62 712 SER A N 1
ATOM 5539 C CA . SER A 1 712 ? 35.078 -17.851 8.893 1.00 49.62 712 SER A CA 1
ATOM 5540 C C . SER A 1 712 ? 36.017 -17.649 10.089 1.00 49.62 712 SER A C 1
ATOM 5542 O O . SER A 1 712 ? 35.963 -18.358 11.084 1.00 49.62 712 SER A O 1
ATOM 5544 N N . SER A 1 713 ? 36.881 -16.630 10.036 1.00 41.78 713 SER A N 1
ATOM 5545 C CA . SER A 1 713 ? 37.834 -16.283 11.108 1.00 41.78 713 SER A CA 1
ATOM 5546 C C . SER A 1 713 ? 37.189 -15.543 12.299 1.00 41.78 713 SER A C 1
ATOM 5548 O O . SER A 1 713 ? 37.848 -14.761 12.983 1.00 41.78 713 SER A O 1
ATOM 5550 N N . THR A 1 714 ? 35.881 -15.717 12.521 1.00 43.88 714 THR A N 1
ATOM 5551 C CA . THR A 1 714 ? 35.085 -14.932 13.480 1.00 43.88 714 THR A CA 1
ATOM 5552 C C . THR A 1 714 ? 34.974 -15.656 14.826 1.00 43.88 714 THR A C 1
ATOM 5554 O O . THR A 1 714 ? 34.578 -16.815 14.880 1.00 43.88 714 THR A O 1
ATOM 5557 N N . PHE A 1 715 ? 35.284 -14.972 15.933 1.00 44.44 715 PHE A N 1
ATOM 5558 C CA . PHE A 1 715 ? 35.163 -15.531 17.286 1.00 44.44 715 PHE A CA 1
ATOM 5559 C C . PHE A 1 715 ? 33.705 -15.906 17.638 1.00 44.44 715 PHE A C 1
ATOM 5561 O O . PHE A 1 715 ? 32.783 -15.113 17.431 1.00 44.44 715 PHE A O 1
ATOM 5568 N N . LEU A 1 716 ? 33.519 -17.087 18.251 1.00 40.34 716 LEU A N 1
ATOM 5569 C CA . LEU A 1 716 ? 32.236 -17.712 18.644 1.00 40.34 716 LEU A CA 1
ATOM 5570 C C . LEU A 1 716 ? 31.240 -16.781 19.364 1.00 40.34 716 LEU A C 1
ATOM 5572 O O . LEU A 1 716 ? 30.032 -16.936 19.214 1.00 40.34 716 LEU A O 1
ATOM 5576 N N . LEU A 1 717 ? 31.732 -15.806 20.131 1.00 36.59 717 LEU A N 1
ATOM 5577 C CA . LEU A 1 717 ? 30.912 -14.913 20.961 1.00 36.59 717 LEU A CA 1
ATOM 5578 C C . LEU A 1 717 ? 30.255 -13.753 20.189 1.00 36.59 717 LEU A C 1
ATOM 5580 O O . LEU A 1 717 ? 29.384 -13.084 20.739 1.00 36.59 717 LEU A O 1
ATOM 5584 N N . GLN A 1 718 ? 30.644 -13.497 18.934 1.00 36.50 718 GLN A N 1
ATOM 5585 C CA . GLN A 1 718 ? 30.110 -12.386 18.126 1.00 36.50 718 GLN A CA 1
ATOM 5586 C C . GLN A 1 718 ? 29.239 -12.837 16.944 1.00 36.50 718 GLN A C 1
ATOM 5588 O O . GLN A 1 718 ? 28.676 -11.999 16.236 1.00 36.50 718 GLN A O 1
ATOM 5593 N N . PHE A 1 719 ? 29.094 -14.144 16.718 1.00 47.78 719 PHE A N 1
ATOM 5594 C CA . PHE A 1 719 ? 28.351 -14.656 15.573 1.00 47.78 719 PHE A CA 1
ATOM 5595 C C . PHE A 1 719 ? 26.830 -14.558 15.795 1.00 47.78 719 PHE A C 1
ATOM 5597 O O . PHE A 1 719 ? 26.251 -15.293 16.596 1.00 47.78 719 PHE A O 1
ATOM 5604 N N . LYS A 1 720 ? 26.165 -13.661 15.054 1.00 54.59 720 LYS A N 1
ATOM 5605 C CA . LYS A 1 720 ? 24.697 -13.582 14.975 1.00 54.59 720 LYS A CA 1
ATOM 5606 C C . LYS A 1 720 ? 24.205 -14.342 13.750 1.00 54.59 720 LYS A C 1
ATOM 5608 O O . LYS A 1 720 ? 24.591 -14.038 12.624 1.00 54.59 720 LYS A O 1
ATOM 5613 N N . GLN A 1 721 ? 23.324 -15.309 13.979 1.00 63.00 721 GLN A N 1
ATOM 5614 C CA . GLN A 1 721 ? 22.739 -16.125 12.921 1.00 63.00 721 GLN A CA 1
ATOM 5615 C C . GLN A 1 721 ? 21.902 -15.266 11.951 1.00 63.00 721 GLN A C 1
ATOM 5617 O O . GLN A 1 721 ? 21.048 -14.507 12.417 1.00 63.00 721 GLN A O 1
ATOM 5622 N N . PRO A 1 722 ? 22.110 -15.369 10.621 1.00 63.22 722 PRO A N 1
ATOM 5623 C CA . PRO A 1 722 ? 21.334 -14.605 9.645 1.00 63.22 722 PRO A CA 1
ATOM 5624 C C . PRO A 1 722 ? 19.847 -14.978 9.679 1.00 63.22 722 PRO A C 1
ATOM 5626 O O . PRO A 1 722 ? 19.489 -16.151 9.533 1.00 63.22 722 PRO A O 1
ATOM 5629 N N . ARG A 1 723 ? 18.970 -13.978 9.816 1.00 82.19 723 ARG A N 1
ATOM 5630 C CA . ARG A 1 723 ? 17.511 -14.152 9.719 1.00 82.19 723 ARG A CA 1
ATOM 5631 C C . ARG A 1 723 ? 17.003 -14.137 8.290 1.00 82.19 723 ARG A C 1
ATOM 5633 O O . ARG A 1 723 ? 15.904 -14.626 8.050 1.00 82.19 723 ARG A O 1
ATOM 5640 N N . VAL A 1 724 ? 17.786 -13.596 7.361 1.00 80.31 724 VAL A N 1
ATOM 5641 C CA . VAL A 1 724 ? 17.480 -13.586 5.932 1.00 80.31 724 VAL A CA 1
ATOM 5642 C C . VAL A 1 724 ? 18.596 -14.287 5.164 1.00 80.31 724 VAL A C 1
ATOM 5644 O O . VAL A 1 724 ? 19.740 -13.825 5.147 1.00 80.31 724 VAL A O 1
ATOM 5647 N N . LEU A 1 725 ? 18.259 -15.395 4.511 1.00 81.81 725 LEU A N 1
ATOM 5648 C CA . LEU A 1 725 ? 19.146 -16.133 3.618 1.00 81.81 725 LEU A CA 1
ATOM 5649 C C . LEU A 1 725 ? 19.309 -15.363 2.300 1.00 81.81 725 LEU A C 1
ATOM 5651 O O . LEU A 1 725 ? 18.357 -14.772 1.791 1.00 81.81 725 LEU A O 1
ATOM 5655 N N . ARG A 1 726 ? 20.529 -15.345 1.753 1.00 77.38 726 ARG A N 1
ATOM 5656 C CA . ARG A 1 726 ? 20.911 -14.493 0.608 1.00 77.38 726 ARG A CA 1
ATOM 5657 C C . ARG A 1 726 ? 21.395 -15.262 -0.612 1.00 77.38 726 ARG A C 1
ATOM 5659 O O . ARG A 1 726 ? 21.674 -14.654 -1.638 1.00 77.38 726 ARG A O 1
ATOM 5666 N N . SER A 1 727 ? 21.514 -16.579 -0.509 1.00 73.44 727 SER A N 1
ATOM 5667 C CA . SER A 1 727 ? 22.003 -17.418 -1.597 1.00 73.44 727 SER A CA 1
ATOM 5668 C C . SER A 1 727 ? 21.225 -18.720 -1.693 1.00 73.44 727 SER A C 1
ATOM 5670 O O . SER A 1 727 ? 20.747 -19.253 -0.693 1.00 73.44 727 SER A O 1
ATOM 5672 N N . GLU A 1 728 ? 21.169 -19.256 -2.908 1.00 77.50 728 GLU A N 1
ATOM 5673 C CA . GLU A 1 728 ? 20.555 -20.548 -3.217 1.00 77.50 728 GLU A CA 1
ATOM 5674 C C . GLU A 1 728 ? 21.143 -21.682 -2.360 1.00 77.50 728 GLU A C 1
ATOM 5676 O O . GLU A 1 728 ? 20.399 -22.469 -1.786 1.00 77.50 728 GLU A O 1
ATOM 5681 N N . LYS A 1 729 ? 22.470 -21.703 -2.160 1.00 78.31 729 LYS A N 1
ATOM 5682 C CA . LYS A 1 729 ? 23.147 -22.701 -1.309 1.00 78.31 729 LYS A CA 1
ATOM 5683 C C . LYS A 1 729 ? 22.627 -22.706 0.130 1.00 78.31 729 LYS A C 1
ATOM 5685 O O . LYS A 1 729 ? 22.475 -23.766 0.727 1.00 78.31 729 LYS A O 1
ATOM 5690 N N . GLN A 1 730 ? 22.356 -21.526 0.688 1.00 84.00 730 GLN A N 1
ATOM 5691 C CA . GLN A 1 730 ? 21.828 -21.412 2.047 1.00 84.00 730 GLN A CA 1
ATOM 5692 C C . GLN A 1 730 ? 20.388 -21.912 2.120 1.00 84.00 730 GLN A C 1
ATOM 5694 O O . GLN A 1 730 ? 20.045 -22.634 3.047 1.00 84.00 730 GLN A O 1
ATOM 5699 N N . VAL A 1 731 ? 19.551 -21.560 1.141 1.00 86.12 731 VAL A N 1
ATOM 5700 C CA . VAL A 1 731 ? 18.167 -22.049 1.077 1.00 86.12 731 VAL A CA 1
ATOM 5701 C C . VAL A 1 731 ? 18.145 -23.570 0.942 1.00 86.12 731 VAL A C 1
ATOM 5703 O O . VAL A 1 731 ? 17.429 -24.234 1.688 1.00 86.12 731 VAL A O 1
ATOM 5706 N N . GLN A 1 732 ? 18.988 -24.123 0.069 1.00 86.69 732 GLN A N 1
ATOM 5707 C CA . GLN A 1 732 ? 19.095 -25.561 -0.159 1.00 86.69 732 GLN A CA 1
ATOM 5708 C C . GLN A 1 732 ? 19.478 -26.329 1.116 1.00 86.69 732 GLN A C 1
ATOM 5710 O O . GLN A 1 732 ? 18.866 -27.352 1.413 1.00 86.69 732 GLN A O 1
ATOM 5715 N N . PHE A 1 733 ? 20.399 -25.793 1.927 1.00 89.50 733 PHE A N 1
ATOM 5716 C CA . PHE A 1 733 ? 20.748 -26.382 3.224 1.00 89.50 733 PHE A CA 1
ATOM 5717 C C . PHE A 1 733 ? 19.514 -26.572 4.121 1.00 89.50 733 PHE A C 1
ATOM 5719 O O . PHE A 1 733 ? 19.301 -27.658 4.657 1.00 89.50 733 PHE A O 1
ATOM 5726 N N . PHE A 1 734 ? 18.677 -25.541 4.281 1.00 91.56 734 PHE A N 1
ATOM 5727 C CA . PHE A 1 734 ? 17.478 -25.648 5.122 1.00 91.56 734 PHE A CA 1
ATOM 5728 C C . PHE A 1 734 ? 16.394 -26.524 4.482 1.00 91.56 734 PHE A C 1
ATOM 5730 O O . PHE A 1 734 ? 15.674 -27.217 5.199 1.00 91.56 734 PHE A O 1
ATOM 5737 N N . MET A 1 735 ? 16.306 -26.549 3.149 1.00 88.62 735 MET A N 1
ATOM 5738 C CA . MET A 1 735 ? 15.393 -27.435 2.421 1.00 88.62 735 MET A CA 1
ATOM 5739 C C . MET A 1 735 ? 15.719 -28.917 2.632 1.00 88.62 735 MET A C 1
ATOM 5741 O O . MET A 1 735 ? 14.801 -29.717 2.780 1.00 88.62 735 MET A O 1
ATOM 5745 N N . GLU A 1 736 ? 16.999 -29.285 2.701 1.00 89.94 736 GLU A N 1
ATOM 5746 C CA . GLU A 1 736 ? 17.448 -30.664 2.961 1.00 89.94 736 GLU A CA 1
ATOM 5747 C C . GLU A 1 736 ? 17.198 -31.125 4.404 1.00 89.94 736 GLU A C 1
ATOM 5749 O O . GLU A 1 736 ? 17.129 -32.322 4.668 1.00 89.94 736 GLU A O 1
ATOM 5754 N N . HIS A 1 737 ? 17.030 -30.184 5.338 1.00 90.56 737 HIS A N 1
ATOM 5755 C CA . HIS A 1 737 ? 16.799 -30.456 6.761 1.00 90.56 737 HIS A CA 1
ATOM 5756 C C . HIS A 1 737 ? 15.341 -30.215 7.192 1.00 90.56 737 HIS A C 1
ATOM 5758 O O . HIS A 1 737 ? 15.046 -30.130 8.389 1.00 90.56 737 HIS A O 1
ATOM 5764 N N . ARG A 1 738 ? 14.413 -30.090 6.235 1.00 89.00 738 ARG A N 1
ATOM 5765 C CA . ARG A 1 738 ? 12.980 -29.955 6.524 1.00 89.00 738 ARG A CA 1
ATOM 5766 C C . ARG A 1 738 ? 12.396 -31.271 7.041 1.00 89.00 738 ARG A C 1
ATOM 5768 O O . ARG A 1 738 ? 12.774 -32.349 6.592 1.00 89.00 738 ARG A O 1
ATOM 5775 N N . LEU A 1 739 ? 11.439 -31.183 7.958 1.00 85.56 739 LEU A N 1
ATOM 5776 C CA . LEU A 1 739 ? 10.635 -32.329 8.371 1.00 85.56 739 LEU A CA 1
ATOM 5777 C C . LEU A 1 739 ? 9.665 -32.687 7.239 1.00 85.56 739 LEU A C 1
ATOM 5779 O O . LEU A 1 739 ? 8.943 -31.823 6.743 1.00 85.56 739 LEU A O 1
ATOM 5783 N N . GLU A 1 740 ? 9.653 -33.951 6.816 1.00 66.06 740 GLU A N 1
ATOM 5784 C CA . GLU A 1 740 ? 8.686 -34.422 5.826 1.00 66.06 740 GLU A CA 1
ATOM 5785 C C . GLU A 1 740 ? 7.280 -34.431 6.430 1.00 66.06 740 GLU A C 1
ATOM 5787 O O . GLU A 1 740 ? 6.984 -35.136 7.399 1.00 66.06 740 GLU A O 1
ATOM 5792 N N . GLU A 1 741 ? 6.393 -33.638 5.843 1.00 57.25 741 GLU A N 1
ATOM 5793 C CA . GLU A 1 741 ? 4.987 -33.629 6.214 1.00 57.25 741 GLU A CA 1
ATOM 5794 C C . GLU A 1 741 ? 4.327 -34.889 5.662 1.00 57.25 741 GLU A C 1
ATOM 5796 O O . GLU A 1 741 ? 4.142 -35.044 4.452 1.00 57.25 741 GLU A O 1
ATOM 5801 N N . LYS A 1 742 ? 3.949 -35.811 6.554 1.00 39.38 742 LYS A N 1
ATOM 5802 C CA . LYS A 1 742 ? 3.023 -36.880 6.183 1.00 39.38 742 LYS A CA 1
ATOM 5803 C C . LYS A 1 742 ? 1.718 -36.220 5.744 1.00 39.38 742 LYS A C 1
ATOM 5805 O O . LYS A 1 742 ? 0.995 -35.690 6.584 1.00 39.38 742 LYS A O 1
ATOM 5810 N N . LYS A 1 743 ? 1.429 -36.258 4.439 1.00 34.62 743 LYS A N 1
ATOM 5811 C CA . LYS A 1 743 ? 0.089 -35.981 3.908 1.00 34.62 743 LYS A CA 1
ATOM 5812 C C . LYS A 1 743 ? -0.894 -36.886 4.656 1.00 34.62 743 LYS A C 1
ATOM 5814 O O . LYS A 1 743 ? -0.808 -38.105 4.513 1.00 34.62 743 LYS A O 1
ATOM 5819 N N . GLN A 1 744 ? -1.730 -36.292 5.505 1.00 28.27 744 GLN A N 1
ATOM 5820 C CA . GLN A 1 744 ? -2.901 -36.960 6.072 1.00 28.27 744 GLN A CA 1
ATOM 5821 C C . GLN A 1 744 ? -3.990 -37.085 5.017 1.00 28.27 744 GLN A C 1
ATOM 5823 O O . GLN A 1 744 ? -4.157 -36.117 4.238 1.00 28.27 744 GLN A O 1
#

Foldseek 3Di:
DAPPVWAFQAFAQFLPDQFGTDRQGATPVQLVVVVVVCCVVPPPCVVQHPDDLAEEQDFAAQWDWDADPVGHTYTHSVNSSCLDPVVCVRYLQHNLLNHHNFDLLRLLRSCLSVLVDLAHQEYEDAALLVVLVSLVSCLVCVVQSLVCLQQQAHDPPRPDDPVSRVVSSVVTDHDNPSSVQLVVLPVVPQFCSCCSSRVNHAAYEYQQAEDVRVLSQVSCCRNNPPHGYHHAFDAGSNHGFFGWSDPPDPFTWTFGDCVFWFKWWFFDDPLLHGDVPTDTDGQQPDDAQTKTFIFTDGPSHGDRHGPQWIWGFHDHDVRTTTIGTYDGHDDPPPPPDDPPPVVVVCCVVVPVVVVVVVVVVVVVVVVVVVVVVVLVVVVVVVLVVQVVVLLVQLQKKKKFLFDDDPDDDQLVVVQVLLVQLVAHDDPQQWPDKDFDDDDDPPGGGIMITGGPDSVSSVSSQVSLVSLQPDDDPDDPGSDNVSSNRMDMDRDHDPQLVLLQVLLVVCCVVLLWVDWDDDSNWIWTHRDPPGDIDTDSHLVSVCVSRPDDPSSVVSCVVVPSDDDDDPPPDDDDDPDDDDDDDDDDDDDDDDDPPDDWDWDDQDSSTHTPVLLVVLLVVLQVVQPQKAWPDKAKEWCSQEPPPPPPAAIEMEIETEIDRDDGDPVSVQSSLVSSLVRRVSSVVCCVSSNYDRYHYFYFDPCLQVVVQVVVVVVDPDDPVPDDRHRYDSHSVVVVSRVVRTDDDDDD

Secondary structure (DSSP, 8-state):
---TTS-EEEEEE-S--SSS--EEEEEHHHH-HHHHHHHHHHTSHHHH-----PPEE----PPPPEE-TT--EEE-HHHHHTTSHHHHHHBSS-GGGGG---HHHHHHHHHHHHHH-TT--EEEEEEHHHHHHHHHHHHHHHHHHHHHHHHTS--TTS---HHHHHHHHHH----HHHHHHHHHHHTT-STTHHHHH-TT--EEEEE--SHHHHHHHHHHHHHHTT--EE--EEE-SS-EEEEE---S-SS--EEE-TTT-EEEEEEE-TTSPPPTT---EETTS--TT-EEEEEEE-TTS-SSEEEEEEEEEEEEETTEEEEEEEEE-----TT-S---HHHHHHHIIIIIHHHHHHHHHHHHHHHHHHHHHHHHHHHHHHHHHHHHHHHHGGGEEEEES----TT--HHHHHHHHHHHTT----GGGEEEEEEESS--SSSPPEEEEEESSHHHHHHHHHGGGGGGSS---S-SS--HHHHHT-EEEE---HHHHHHHHHHHHHHHTTS-SEEEEETTEEEEESSTTPPPEEE-SHHHHHHHH---HHHHHHHHHTT-PPPPPTT-PPPPPPPPPP-----PPPP----------EE-SSS--EEHHHHHHHHHHHHTTTSS-EEEEEEEEEGGGSTTTSTTS---EEEEEEEESSPPPHHHHHHHHHHHHHH-HHHHHHHHTTSSPPPEEEEB-TTHHHHHHHHHHHTS---TTS-PPPSB--SHHHHHHHHHTBPP----

pLDDT: mean 78.01, std 18.19, range [22.73, 98.31]

Radius of gyration: 41.5 Å; chains: 1; bounding box: 105×68×103 Å

Organism: Amphibalanus amphitrite (NCBI:txid1232801)

InterPro domains:
  IPR004993 GH3 family [PTHR31901] (7-737)
  IPR020845 AMP-binding, conserved site [PS00455] (11-22)
  IPR055377 GH3, middle domain [PF23571] (254-328)
  IPR055378 GH3, C-terminal domain [PF23572] (618-728)

Sequence (744 aa):
MFGDRQPPAMFGCSSGTTGRAKLIPISARGLDFTAMVAGFYGSEQRDLLPISLGRSLSTFCAPRYRFTDSGIKIGSVMATAMQSPTATLLGTLPPEAMTIGDQEASKYVGLLFGLRDPNVERLDGSFASNMFTLLKFLEDHWQSLVRDLRRGRLDEKVNVTPEVREKLNGLLQPEPERASQLEAEFSKGFDNIMLRIFPKMSLVASNSSGSSMAVYKERCRPYLGDLTIHSPIYICTEGLLGMNIRHGRDRPGYVLVPSEAYLEFLPVDDQGVAAEGAQPVQANEVEVGKMYEIIITNVSGFYRYRLGDIVEVVGFFNQIPLVDFMFRWISLRFSVLYRDEGFIARLREKLLAPIISQCVAEALQTRDREIEQLRAQLSAAQNDVDSLEQYSRRNSLMITGLPESARESTDALVIDLAKAAGVTVTVADLDRSHRVGPPRRDRPRQIIAKFVAFNKRQELLEARTNLRAGRVQQHPILTQQVLANTYIAENLTKRNQLILFVARQLRRKGKLHSAWTNNCVIKVRTREGGPTTKINSLTGLRDVVGDDPDIRSALQQTGVAAAPAPGAGRAPIARVPEPAAARRPAEGDTAVTGNGQMLNVNFEKLSEQSFTSSLESAVRCWGGIKLLDFTTAESVLSRGEADGQPPHYLVFLETEGGIPTEKQKNMIDEKLCEQNYVYKSFRVKNAIGPMKVMSVIPGTFSKYRDQLISGSSTFLLQFKQPRVLRSEKQVQFFMEHRLEEKKQ